Protein AF-0000000087755550 (afdb_homodimer)

Structure (mmCIF, N/CA/C/O backbone):
data_AF-0000000087755550-model_v1
#
loop_
_entity.id
_entity.type
_entity.pdbx_description
1 polymer 'Zinc-binding dehydrogenase family protein'
#
loop_
_atom_site.group_PDB
_atom_site.id
_atom_site.type_symbol
_atom_site.label_atom_id
_atom_site.label_alt_id
_atom_site.label_comp_id
_atom_site.label_asym_id
_atom_site.label_entity_id
_atom_site.label_seq_id
_atom_site.pdbx_PDB_ins_code
_atom_site.Cartn_x
_atom_site.Cartn_y
_atom_site.Cartn_z
_atom_site.occupancy
_atom_site.B_iso_or_equiv
_atom_site.auth_seq_id
_atom_site.auth_comp_id
_atom_site.auth_asym_id
_atom_site.auth_atom_id
_atom_site.pdbx_PDB_model_num
ATOM 1 N N . MET A 1 1 ? -8.992 -45.438 -36.219 1 40.03 1 MET A N 1
ATOM 2 C CA . MET A 1 1 ? -9.523 -44.156 -35.781 1 40.03 1 MET A CA 1
ATOM 3 C C . MET A 1 1 ? -9.703 -44.094 -34.281 1 40.03 1 MET A C 1
ATOM 5 O O . MET A 1 1 ? -10.508 -44.844 -33.719 1 40.03 1 MET A O 1
ATOM 9 N N . THR A 1 2 ? -8.656 -43.781 -33.562 1 52.16 2 THR A N 1
ATOM 10 C CA . THR A 1 2 ? -8.766 -43.875 -32.125 1 52.16 2 THR A CA 1
ATOM 11 C C . THR A 1 2 ? -10.016 -43.156 -31.625 1 52.16 2 THR A C 1
ATOM 13 O O . THR A 1 2 ? -10.25 -42 -31.984 1 52.16 2 THR A O 1
ATOM 16 N N . THR A 1 3 ? -11.055 -43.844 -31.141 1 71.19 3 THR A N 1
ATOM 17 C CA . THR A 1 3 ? -12.359 -43.344 -30.703 1 71.19 3 THR A CA 1
ATOM 18 C C . THR A 1 3 ? -12.219 -42.25 -29.656 1 71.19 3 THR A C 1
ATOM 20 O O . THR A 1 3 ? -11.492 -42.438 -28.672 1 71.19 3 THR A O 1
ATOM 23 N N . ILE A 1 4 ? -12.523 -41.031 -30 1 83.81 4 ILE A N 1
ATOM 24 C CA . ILE A 1 4 ? -12.562 -39.906 -29.078 1 83.81 4 ILE A CA 1
ATOM 25 C C . ILE A 1 4 ? -13.523 -40.188 -27.938 1 83.81 4 ILE A C 1
ATOM 27 O O . ILE A 1 4 ? -14.695 -40.5 -28.156 1 83.81 4 ILE A O 1
ATOM 31 N N . PRO A 1 5 ? -12.953 -40.25 -26.766 1 91.12 5 PRO A N 1
ATOM 32 C CA . PRO A 1 5 ? -13.836 -40.5 -25.625 1 91.12 5 PRO A CA 1
ATOM 33 C C . PRO A 1 5 ? -14.945 -39.469 -25.484 1 91.12 5 PRO A C 1
ATOM 35 O O . PRO A 1 5 ? -14.758 -38.281 -25.844 1 91.12 5 PRO A O 1
ATOM 38 N N . THR A 1 6 ? -16.125 -39.906 -24.922 1 93.19 6 THR A N 1
ATOM 39 C CA . THR A 1 6 ? -17.25 -39 -24.703 1 93.19 6 THR A CA 1
ATOM 40 C C . THR A 1 6 ? -17.359 -38.625 -23.234 1 93.19 6 THR A C 1
ATOM 42 O O . THR A 1 6 ? -18.078 -37.688 -22.891 1 93.19 6 THR A O 1
ATOM 45 N N . THR A 1 7 ? -16.719 -39.438 -22.438 1 95.69 7 THR A N 1
ATOM 46 C CA . THR A 1 7 ? -16.656 -39.125 -21 1 95.69 7 THR A CA 1
ATOM 47 C C . THR A 1 7 ? -15.242 -39.344 -20.469 1 95.69 7 THR A C 1
ATOM 49 O O . THR A 1 7 ? -14.383 -39.906 -21.156 1 95.69 7 THR A O 1
ATOM 52 N N . GLY A 1 8 ? -14.914 -38.844 -19.297 1 96.56 8 GLY A N 1
ATOM 53 C CA . GLY A 1 8 ? -13.672 -39.062 -18.578 1 96.56 8 GLY A CA 1
ATOM 54 C C . GLY A 1 8 ? -13.758 -38.719 -17.094 1 96.56 8 GLY A C 1
ATOM 55 O O . GLY A 1 8 ? -14.602 -37.906 -16.688 1 96.56 8 GLY A O 1
ATOM 56 N N . ARG A 1 9 ? -12.914 -39.25 -16.297 1 97.81 9 ARG A N 1
ATOM 57 C CA . ARG A 1 9 ? -12.883 -38.969 -14.867 1 97.81 9 ARG A CA 1
ATOM 58 C C . ARG A 1 9 ? -12.258 -37.625 -14.586 1 97.81 9 ARG A C 1
ATOM 60 O O . ARG A 1 9 ? -11.289 -37.219 -15.234 1 97.81 9 ARG A O 1
ATOM 67 N N . ALA A 1 10 ? -12.82 -36.969 -13.742 1 98.25 10 ALA A N 1
ATOM 68 C CA . ALA A 1 10 ? -12.305 -35.656 -13.312 1 98.25 10 ALA A CA 1
ATOM 69 C C . ALA A 1 10 ? -12.422 -35.5 -11.797 1 98.25 10 ALA A C 1
ATOM 71 O O . ALA A 1 10 ? -13.352 -36.031 -11.18 1 98.25 10 ALA A O 1
ATOM 72 N N . LEU A 1 11 ? -11.414 -34.875 -11.211 1 98.5 11 LEU A N 1
ATOM 73 C CA . LEU A 1 11 ? -11.484 -34.531 -9.797 1 98.5 11 LEU A CA 1
ATOM 74 C C . LEU A 1 11 ? -12.367 -33.312 -9.586 1 98.5 11 LEU A C 1
ATOM 76 O O . LEU A 1 11 ? -12.008 -32.188 -10.008 1 98.5 11 LEU A O 1
ATOM 80 N N . MET A 1 12 ? -13.477 -33.469 -8.914 1 98.31 12 MET A N 1
ATOM 81 C CA . MET A 1 12 ? -14.438 -32.375 -8.68 1 98.31 12 MET A CA 1
ATOM 82 C C . MET A 1 12 ? -14.391 -31.922 -7.227 1 98.31 12 MET A C 1
ATOM 84 O O . MET A 1 12 ? -14.289 -32.75 -6.312 1 98.31 12 MET A O 1
ATOM 88 N N . LEU A 1 13 ? -14.336 -30.641 -7.039 1 98.06 13 LEU A N 1
ATOM 89 C CA . LEU A 1 13 ? -14.57 -30.078 -5.715 1 98.06 13 LEU A CA 1
ATOM 90 C C . LEU A 1 13 ? -16.047 -30.094 -5.371 1 98.06 13 LEU A C 1
ATOM 92 O O . LEU A 1 13 ? -16.859 -29.5 -6.094 1 98.06 13 LEU A O 1
ATOM 96 N N . VAL A 1 14 ? -16.453 -30.703 -4.301 1 98.06 14 VAL A N 1
ATOM 97 C CA . VAL A 1 14 ? -17.875 -30.828 -4.004 1 98.06 14 VAL A CA 1
ATOM 98 C C . VAL A 1 14 ? -18.203 -30.078 -2.713 1 98.06 14 VAL A C 1
ATOM 100 O O . VAL A 1 14 ? -19.375 -29.828 -2.414 1 98.06 14 VAL A O 1
ATOM 103 N N . GLU A 1 15 ? -17.219 -29.797 -1.979 1 97.31 15 GLU A N 1
ATOM 104 C CA . GLU A 1 15 ? -17.312 -28.953 -0.793 1 97.31 15 GLU A CA 1
ATOM 105 C C . GLU A 1 15 ? -16.078 -28.078 -0.64 1 97.31 15 GLU A C 1
ATOM 107 O O . GLU A 1 15 ? -14.953 -28.531 -0.89 1 97.31 15 GLU A O 1
ATOM 112 N N . ARG A 1 16 ? -16.281 -26.891 -0.231 1 96.62 16 ARG A N 1
ATOM 113 C CA . ARG A 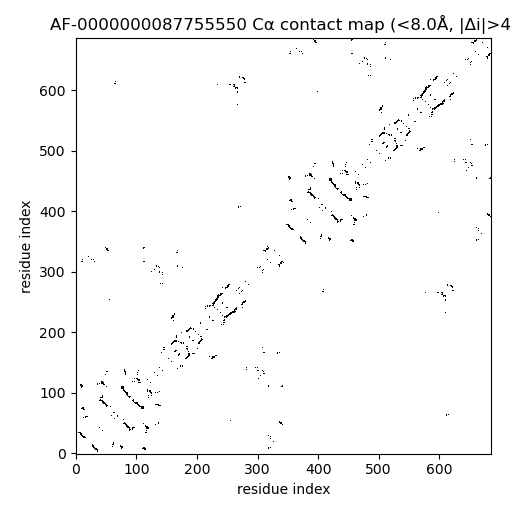1 16 ? -15.156 -25.969 -0.05 1 96.62 16 ARG A CA 1
ATOM 114 C C . ARG A 1 16 ? -14.211 -26.469 1.037 1 96.62 16 ARG A C 1
ATOM 116 O O . ARG A 1 16 ? -14.656 -26.938 2.088 1 96.62 16 ARG A O 1
ATOM 123 N N . VAL A 1 17 ? -12.977 -26.344 0.73 1 96.81 17 VAL A N 1
ATOM 124 C CA . VAL A 1 17 ? -11.977 -26.75 1.715 1 96.81 17 VAL A CA 1
ATOM 125 C C . VAL A 1 17 ? -11.844 -25.656 2.783 1 96.81 17 VAL A C 1
ATOM 127 O O . VAL A 1 17 ? -11.602 -24.5 2.465 1 96.81 17 VAL A O 1
ATOM 130 N N . LYS A 1 18 ? -11.984 -25.984 3.986 1 93.69 18 LYS A N 1
ATOM 131 C CA . LYS A 1 18 ? -11.836 -25.047 5.09 1 93.69 18 LYS A CA 1
ATOM 132 C C . LYS A 1 18 ? -10.383 -24.984 5.562 1 93.69 18 LYS A C 1
ATOM 134 O O . LYS A 1 18 ? -9.898 -23.906 5.934 1 93.69 18 LYS A O 1
ATOM 139 N N . SER A 1 19 ? -9.789 -26.172 5.516 1 93.94 19 SER A N 1
ATOM 140 C CA . SER A 1 19 ? -8.391 -26.344 5.879 1 93.94 19 SER A CA 1
ATOM 141 C C . SER A 1 19 ? -7.805 -27.594 5.219 1 93.94 19 SER A C 1
ATOM 143 O O . SER A 1 19 ? -8.508 -28.578 5 1 93.94 19 SER A O 1
ATOM 145 N N . PHE A 1 20 ? -6.566 -27.547 5.008 1 95.12 20 PHE A N 1
ATOM 146 C CA . PHE A 1 20 ? -5.953 -28.688 4.328 1 95.12 20 PHE A CA 1
ATOM 147 C C . PHE A 1 20 ? -5.484 -29.734 5.332 1 95.12 20 PHE A C 1
ATOM 149 O O . PHE A 1 20 ? -5.023 -30.812 4.949 1 95.12 20 PHE A O 1
ATOM 156 N N . ASP A 1 21 ? -5.668 -29.391 6.641 1 92.62 21 ASP A N 1
ATOM 157 C CA . ASP A 1 21 ? -5.375 -30.344 7.703 1 92.62 21 ASP A CA 1
ATOM 158 C C . ASP A 1 21 ? -6.66 -30.875 8.328 1 92.62 21 ASP A C 1
ATOM 160 O O . ASP A 1 21 ? -6.617 -31.594 9.336 1 92.62 21 ASP A O 1
ATOM 164 N N . GLN A 1 22 ? -7.727 -30.484 7.703 1 94.5 22 GLN A N 1
ATOM 165 C CA . GLN A 1 22 ? -8.992 -30.938 8.266 1 94.5 22 GLN A CA 1
ATOM 166 C C . GLN A 1 22 ? -9.156 -32.438 8.102 1 94.5 22 GLN A C 1
ATOM 168 O O . GLN A 1 22 ? -8.758 -33 7.086 1 94.5 22 GLN A O 1
ATOM 173 N N . PRO A 1 23 ? -9.75 -33.125 9.117 1 93.19 23 PRO A N 1
ATOM 174 C CA . PRO A 1 23 ? -9.867 -34.594 9.086 1 93.19 23 PRO A CA 1
ATOM 175 C C . PRO A 1 23 ? -10.75 -35.094 7.949 1 93.19 23 PRO A C 1
ATOM 177 O O . PRO A 1 23 ? -10.562 -36.188 7.461 1 93.19 23 PRO A O 1
ATOM 180 N N . ASP A 1 24 ? -11.656 -34.281 7.492 1 95.81 24 ASP A N 1
ATOM 181 C CA . ASP A 1 24 ? -12.594 -34.688 6.457 1 95.81 24 ASP A CA 1
ATOM 182 C C . ASP A 1 24 ? -12.219 -34.125 5.098 1 95.81 24 ASP A C 1
ATOM 184 O O . ASP A 1 24 ? -13.078 -33.938 4.238 1 95.81 24 ASP A O 1
ATOM 188 N N . LEU A 1 25 ? -10.922 -33.875 4.93 1 97.25 25 LEU A N 1
ATOM 189 C CA . LEU A 1 25 ? -10.461 -33.25 3.691 1 97.25 25 LEU A CA 1
ATOM 190 C C . LEU A 1 25 ? -10.891 -34.062 2.48 1 97.25 25 LEU A C 1
ATOM 192 O O . LEU A 1 25 ? -11.273 -33.5 1.451 1 97.25 25 LEU A O 1
ATOM 196 N N . ALA A 1 26 ? -10.867 -35.312 2.57 1 96.81 26 ALA A N 1
ATOM 197 C CA . ALA A 1 26 ? -11.203 -36.188 1.463 1 96.81 26 ALA A CA 1
ATOM 198 C C . ALA A 1 26 ? -12.641 -35.969 0.999 1 96.81 26 ALA A C 1
ATOM 200 O O . ALA A 1 26 ? -12.945 -36.125 -0.188 1 96.81 26 ALA A O 1
ATOM 201 N N . SER A 1 27 ? -13.477 -35.625 1.916 1 97.5 27 SER A N 1
ATOM 202 C CA . SER A 1 27 ? -14.891 -35.469 1.61 1 97.5 27 SER A CA 1
ATOM 203 C C . SER A 1 27 ? -15.125 -34.25 0.729 1 97.5 27 SER A C 1
ATOM 205 O O . SER A 1 27 ? -16.203 -34.094 0.148 1 97.5 27 SER A O 1
ATOM 207 N N . CYS A 1 28 ? -14.156 -33.375 0.613 1 98.31 28 CYS A N 1
ATOM 208 C CA . CYS A 1 28 ? -14.289 -32.188 -0.194 1 98.31 28 CYS A CA 1
ATOM 209 C C . CYS A 1 28 ? -14.195 -32.5 -1.68 1 98.31 28 CYS A C 1
ATOM 211 O O . CYS A 1 28 ? -14.523 -31.672 -2.523 1 98.31 28 CYS A O 1
ATOM 213 N N . PHE A 1 29 ? -13.797 -33.719 -2.035 1 98.25 29 PHE A N 1
ATOM 214 C CA . PHE A 1 29 ? -13.516 -34.062 -3.424 1 98.25 29 PHE A CA 1
ATOM 215 C C . PHE A 1 29 ? -14.242 -35.344 -3.83 1 98.25 29 PHE A C 1
ATOM 217 O O . PHE A 1 29 ? -14.477 -36.219 -3 1 98.25 29 PHE A O 1
ATOM 224 N N . GLU A 1 30 ? -14.562 -35.406 -5.078 1 98.31 30 GLU A N 1
ATOM 225 C CA . GLU A 1 30 ? -15.094 -36.625 -5.707 1 98.31 30 GLU A CA 1
ATOM 226 C C . GLU A 1 30 ? -14.516 -36.812 -7.105 1 98.31 30 GLU A C 1
ATOM 228 O O . GLU A 1 30 ? -14.422 -35.844 -7.883 1 98.31 30 GLU A O 1
ATOM 233 N N . VAL A 1 31 ? -14.047 -38 -7.352 1 98.38 31 VAL A N 1
ATOM 234 C CA . VAL A 1 31 ? -13.758 -38.344 -8.742 1 98.38 31 VAL A CA 1
ATOM 235 C C . VAL A 1 31 ? -15.055 -38.719 -9.453 1 98.38 31 VAL A C 1
ATOM 237 O O . VAL A 1 31 ? -15.711 -39.688 -9.078 1 98.38 31 VAL A O 1
ATOM 240 N N . GLN A 1 32 ? -15.383 -37.938 -10.477 1 98.12 32 GLN A N 1
ATOM 241 C CA . GLN A 1 32 ? -16.641 -38.156 -11.18 1 98.12 32 GLN A CA 1
ATOM 242 C C . GLN A 1 32 ? -16.406 -38.438 -12.664 1 98.12 32 GLN A C 1
ATOM 244 O O . GLN A 1 32 ? -15.438 -37.938 -13.242 1 98.12 32 GLN A O 1
ATOM 249 N N . GLN A 1 33 ? -17.297 -39.312 -13.188 1 97.56 33 GLN A N 1
ATOM 250 C CA . GLN A 1 33 ? -17.375 -39.406 -14.641 1 97.56 33 GLN A CA 1
ATOM 251 C C . GLN A 1 33 ? -18.094 -38.188 -15.219 1 97.56 33 GLN A C 1
ATOM 253 O O . GLN A 1 33 ? -19.25 -37.906 -14.859 1 97.56 33 GLN A O 1
ATOM 258 N N . VAL A 1 34 ? -17.391 -37.469 -16.094 1 96.19 34 VAL A N 1
ATOM 259 C CA . VAL A 1 34 ? -17.984 -36.281 -16.672 1 96.19 34 VAL A CA 1
ATOM 260 C C . VAL A 1 34 ? -18.062 -36.406 -18.188 1 96.19 34 VAL A C 1
ATOM 262 O O . VAL A 1 34 ? -17.219 -37.062 -18.797 1 96.19 34 VAL A O 1
ATOM 265 N N . GLU A 1 35 ? -19.094 -35.781 -18.766 1 95.44 35 GLU A N 1
ATOM 266 C CA . GLU A 1 35 ? -19.203 -35.688 -20.219 1 95.44 35 GLU A CA 1
ATOM 267 C C . GLU A 1 35 ? -18.188 -34.719 -20.812 1 95.44 35 GLU A C 1
ATOM 269 O O . GLU A 1 35 ? -17.953 -33.656 -20.234 1 95.44 35 GLU A O 1
ATOM 274 N N . LEU A 1 36 ? -17.594 -35.125 -21.828 1 94.75 36 LEU A N 1
ATOM 275 C CA . LEU A 1 36 ? -16.672 -34.219 -22.531 1 94.75 36 LEU A CA 1
ATOM 276 C C . LEU A 1 36 ? -17.422 -33.344 -23.516 1 94.75 36 LEU A C 1
ATOM 278 O O . LEU A 1 36 ? -18.328 -33.781 -24.203 1 94.75 36 LEU A O 1
ATOM 282 N N . PRO A 1 37 ? -17.078 -32.094 -23.547 1 90.62 37 PRO A N 1
ATOM 283 C CA . PRO A 1 37 ? -17.781 -31.172 -24.438 1 90.62 37 PRO A CA 1
ATOM 284 C C . PRO A 1 37 ? -17.422 -31.391 -25.906 1 90.62 37 PRO A C 1
ATOM 286 O O . PRO A 1 37 ? -16.344 -31.906 -26.219 1 90.62 37 PRO A O 1
ATOM 289 N N . ALA A 1 38 ? -18.406 -30.969 -26.75 1 93.62 38 ALA A N 1
ATOM 290 C CA . ALA A 1 38 ? -18.047 -30.844 -28.156 1 93.62 38 ALA A CA 1
ATOM 291 C C . ALA A 1 38 ? -17.016 -29.75 -28.375 1 93.62 38 ALA A C 1
ATOM 293 O O . ALA A 1 38 ? -17.078 -28.688 -27.75 1 93.62 38 ALA A O 1
ATOM 294 N N . LEU A 1 39 ? -16.141 -30.047 -29.234 1 96.06 39 LEU A N 1
ATOM 295 C CA . LEU A 1 39 ? -15.055 -29.109 -29.453 1 96.06 39 LEU A CA 1
ATOM 296 C C . LEU A 1 39 ? -15.477 -28.016 -30.438 1 96.06 39 LEU A C 1
ATOM 298 O O . LEU A 1 39 ? -16.062 -28.312 -31.484 1 96.06 39 LEU A O 1
ATOM 302 N N . THR A 1 40 ? -15.234 -26.828 -30.047 1 96.94 40 THR A N 1
ATOM 303 C CA . THR A 1 40 ? -15.336 -25.766 -31.031 1 96.94 40 THR A CA 1
ATOM 304 C C . THR A 1 40 ? -14.18 -25.828 -32.031 1 96.94 40 THR A C 1
ATOM 306 O O . THR A 1 40 ? -13.234 -26.594 -31.828 1 96.94 40 THR A O 1
ATOM 309 N N . ALA A 1 41 ? -14.242 -25.016 -33.062 1 97.12 41 ALA A N 1
ATOM 310 C CA . ALA A 1 41 ? -13.266 -25.047 -34.125 1 97.12 41 ALA A CA 1
ATOM 311 C C . ALA A 1 41 ? -11.852 -24.812 -33.625 1 97.12 41 ALA A C 1
ATOM 313 O O . ALA A 1 41 ? -10.891 -25.391 -34.125 1 97.12 41 ALA A O 1
ATOM 314 N N . ASP A 1 42 ? -11.695 -24.031 -32.562 1 97.25 42 ASP A N 1
ATOM 315 C CA . ASP A 1 42 ? -10.375 -23.594 -32.125 1 97.25 42 ASP A CA 1
ATOM 316 C C . ASP A 1 42 ? -9.961 -24.328 -30.844 1 97.25 42 ASP A C 1
ATOM 318 O O . ASP A 1 42 ? -9.016 -23.922 -30.172 1 97.25 42 ASP A O 1
ATOM 322 N N . GLN A 1 43 ? -10.594 -25.391 -30.562 1 97.81 43 GLN A N 1
ATOM 323 C CA . GLN A 1 43 ? -10.297 -26.141 -29.344 1 97.81 43 GLN A CA 1
ATOM 324 C C . GLN A 1 43 ? -9.664 -27.484 -29.656 1 97.81 43 GLN A C 1
ATOM 326 O O . GLN A 1 43 ? -9.828 -28.016 -30.75 1 97.81 43 GLN A O 1
ATOM 331 N N . VAL A 1 44 ? -8.938 -28 -28.719 1 97.81 44 VAL A N 1
ATOM 332 C CA . VAL A 1 44 ? -8.367 -29.344 -28.781 1 97.81 44 VAL A CA 1
ATOM 333 C C . VAL A 1 44 ? -8.734 -30.125 -27.516 1 97.81 44 VAL A C 1
ATOM 335 O O . VAL A 1 44 ? -9.039 -29.531 -26.484 1 97.81 44 VAL A O 1
ATOM 338 N N . LEU A 1 45 ? -8.742 -31.391 -27.656 1 97.88 45 LEU A N 1
ATOM 339 C CA . LEU A 1 45 ? -8.914 -32.281 -26.516 1 97.88 45 LEU A CA 1
ATOM 340 C C . LEU A 1 45 ? -7.574 -32.875 -26.094 1 97.88 45 LEU A C 1
ATOM 342 O O . LEU A 1 45 ? -6.906 -33.531 -26.875 1 97.88 45 LEU A O 1
ATOM 346 N N . VAL A 1 46 ? -7.215 -32.625 -24.875 1 98.31 46 VAL A N 1
ATOM 347 C CA . VAL A 1 46 ? -5.934 -33.094 -24.359 1 98.31 46 VAL A CA 1
ATOM 348 C C . VAL A 1 46 ? -6.152 -34.281 -23.438 1 98.31 46 VAL A C 1
ATOM 350 O O . VAL A 1 46 ? -6.98 -34.219 -22.531 1 98.31 46 VAL A O 1
ATOM 353 N N . LYS A 1 47 ? -5.508 -35.375 -23.719 1 98.44 47 LYS A N 1
ATOM 354 C CA . LYS A 1 47 ? -5.344 -36.469 -22.766 1 98.44 47 LYS A CA 1
ATOM 355 C C . LYS A 1 47 ? -4.27 -36.125 -21.734 1 98.44 47 LYS A C 1
ATOM 357 O O . LYS A 1 47 ? -3.074 -36.156 -22.031 1 98.44 47 LYS A O 1
ATOM 362 N N . VAL A 1 48 ? -4.668 -35.875 -20.5 1 98.62 48 VAL A N 1
ATOM 363 C CA . VAL A 1 48 ? -3.789 -35.25 -19.516 1 98.62 48 VAL A CA 1
ATOM 364 C C . VAL A 1 48 ? -2.855 -36.312 -18.922 1 98.62 48 VAL A C 1
ATOM 366 O O . VAL A 1 48 ? -3.303 -37.375 -18.516 1 98.62 48 VAL A O 1
ATOM 369 N N . GLU A 1 49 ? -1.598 -35.969 -18.875 1 98.62 49 GLU A N 1
ATOM 370 C CA . GLU A 1 49 ? -0.596 -36.906 -18.344 1 98.62 49 GLU A CA 1
ATOM 371 C C . GLU A 1 49 ? -0.074 -36.406 -16.984 1 98.62 49 GLU A C 1
ATOM 373 O O . GLU A 1 49 ? 0.283 -37.219 -16.141 1 98.62 49 GLU A O 1
ATOM 378 N N . CYS A 1 50 ? 0.073 -35.125 -16.812 1 98.56 50 CYS A N 1
ATOM 379 C CA . CYS A 1 50 ? 0.634 -34.562 -15.594 1 98.56 50 CYS A CA 1
ATOM 380 C C . CYS A 1 50 ? 0.083 -33.156 -15.336 1 98.56 50 CYS A C 1
ATOM 382 O O . CYS A 1 50 ? 0.034 -32.344 -16.25 1 98.56 50 CYS A O 1
ATOM 384 N N . SER A 1 51 ? -0.395 -32.875 -14.148 1 98.62 51 SER A N 1
ATOM 385 C CA . SER A 1 51 ? -0.919 -31.562 -13.766 1 98.62 51 SER A CA 1
ATOM 386 C C . SER A 1 51 ? -0.515 -31.203 -12.344 1 98.62 51 SER A C 1
ATOM 388 O O . SER A 1 51 ? -0.88 -31.891 -11.391 1 98.62 51 SER A O 1
ATOM 390 N N . PRO A 1 52 ? 0.192 -30.094 -12.156 1 98.12 52 PRO A N 1
ATOM 391 C CA . PRO A 1 52 ? 0.746 -29.75 -10.844 1 98.12 52 PRO A CA 1
ATOM 392 C C . PRO A 1 52 ? -0.262 -29.031 -9.953 1 98.12 52 PRO A C 1
ATOM 394 O O . PRO A 1 52 ? -1.294 -28.562 -10.43 1 98.12 52 PRO A O 1
ATOM 397 N N . ILE A 1 53 ? 0.034 -29.047 -8.633 1 97.5 53 ILE A N 1
ATOM 398 C CA . ILE A 1 53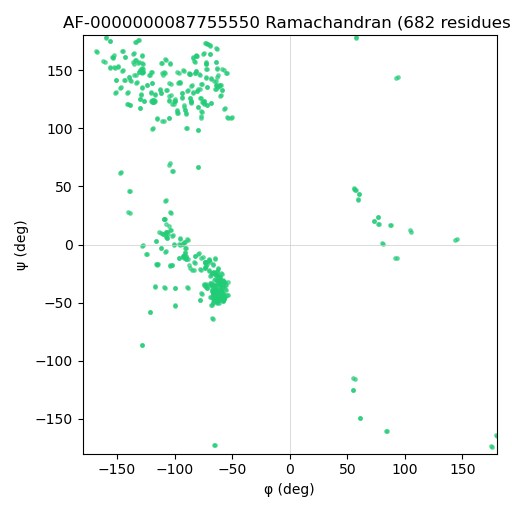 ? -0.643 -28.203 -7.652 1 97.5 53 ILE A CA 1
ATOM 399 C C . ILE A 1 53 ? 0.148 -26.922 -7.449 1 97.5 53 ILE A C 1
ATOM 401 O O . ILE A 1 53 ? 1.366 -26.953 -7.258 1 97.5 53 ILE A O 1
ATOM 405 N N . ASN A 1 54 ? -0.476 -25.781 -7.598 1 95.88 54 ASN A N 1
ATOM 406 C CA . ASN A 1 54 ? 0.104 -24.469 -7.309 1 95.88 54 ASN A CA 1
ATOM 407 C C . ASN A 1 54 ? -0.49 -23.859 -6.043 1 95.88 54 ASN A C 1
ATOM 409 O O . ASN A 1 54 ? -1.595 -24.219 -5.633 1 95.88 54 ASN A O 1
ATOM 413 N N . PRO A 1 55 ? 0.26 -22.891 -5.453 1 94.44 55 PRO A N 1
ATOM 414 C CA . PRO A 1 55 ? -0.326 -22.203 -4.305 1 94.44 55 PRO A CA 1
ATOM 415 C C . PRO A 1 55 ? -1.684 -21.578 -4.621 1 94.44 55 PRO A C 1
ATOM 417 O O . PRO A 1 55 ? -2.582 -21.578 -3.775 1 94.44 55 PRO A O 1
ATOM 420 N N . SER A 1 56 ? -1.866 -21.094 -5.793 1 93.25 56 SER A N 1
ATOM 421 C CA . SER A 1 56 ? -3.133 -20.5 -6.203 1 93.25 56 SER A CA 1
ATOM 422 C C . SER A 1 56 ? -4.273 -21.516 -6.125 1 93.25 56 SER A C 1
ATOM 424 O O . SER A 1 56 ? -5.422 -21.141 -5.867 1 93.25 56 SER A O 1
ATOM 426 N N . ASN A 1 57 ? -3.992 -22.797 -6.336 1 95.19 57 ASN A N 1
ATOM 427 C CA . ASN A 1 57 ? -5.02 -23.812 -6.246 1 95.19 57 ASN A CA 1
ATOM 428 C C . ASN A 1 57 ? -5.559 -23.953 -4.82 1 95.19 57 ASN A C 1
ATOM 430 O O . ASN A 1 57 ? -6.75 -24.188 -4.625 1 95.19 57 ASN A O 1
ATOM 434 N N . LEU A 1 58 ? -4.672 -23.844 -3.883 1 94.44 58 LEU A N 1
ATOM 435 C CA . LEU A 1 58 ? -5.113 -23.938 -2.496 1 94.44 58 LEU A CA 1
ATOM 436 C C . LEU A 1 58 ? -6.141 -22.859 -2.182 1 94.44 58 LEU A C 1
ATOM 438 O O . LEU A 1 58 ? -7.188 -23.141 -1.599 1 94.44 58 LEU A O 1
ATOM 442 N N . SER A 1 59 ? -5.801 -21.672 -2.67 1 92.19 59 SER A N 1
ATOM 443 C CA . SER A 1 59 ? -6.715 -20.547 -2.463 1 92.19 59 SER A CA 1
ATOM 444 C C . SER A 1 59 ? -8.016 -20.75 -3.23 1 92.19 59 SER A C 1
ATOM 446 O O . SER A 1 59 ? -9.094 -20.391 -2.744 1 92.19 59 SER A O 1
ATOM 448 N N . GLN A 1 60 ? -7.945 -21.266 -4.367 1 93.31 60 GLN A N 1
ATOM 449 C CA . GLN A 1 60 ? -9.133 -21.562 -5.172 1 93.31 60 GLN A CA 1
ATOM 450 C C . GLN A 1 60 ? -10.047 -22.547 -4.461 1 93.31 60 GLN A C 1
ATOM 452 O O . GLN A 1 60 ? -11.258 -22.328 -4.359 1 93.31 60 GLN A O 1
ATOM 457 N N . LEU A 1 61 ? -9.508 -23.562 -3.941 1 95.62 61 LEU A N 1
ATOM 458 C CA . LEU A 1 61 ? -10.273 -24.609 -3.297 1 95.62 61 LEU A CA 1
ATOM 459 C C . LEU A 1 61 ? -10.969 -24.094 -2.043 1 95.62 61 LEU A C 1
ATOM 461 O O . LEU A 1 61 ? -12.023 -24.609 -1.655 1 95.62 61 LEU A O 1
ATOM 465 N N . GLN A 1 62 ? -10.383 -23.062 -1.524 1 93.94 62 GLN A N 1
ATOM 466 C CA . GLN A 1 62 ? -10.969 -22.453 -0.343 1 93.94 62 GLN A CA 1
ATOM 467 C C . GLN A 1 62 ? -11.977 -21.359 -0.73 1 93.94 62 GLN A C 1
ATOM 469 O O . GLN A 1 62 ? -12.688 -20.828 0.125 1 93.94 62 GLN A O 1
ATOM 474 N N . GLY A 1 63 ? -12.031 -21 -1.956 1 91.25 63 GLY A N 1
ATOM 475 C CA . GLY A 1 63 ? -12.984 -20.016 -2.451 1 91.25 63 GLY A CA 1
ATOM 476 C C . GLY A 1 63 ? -12.492 -18.594 -2.338 1 91.25 63 GLY A C 1
ATOM 477 O O . GLY A 1 63 ? -13.273 -17.641 -2.404 1 91.25 63 GLY A O 1
ATOM 478 N N . HIS A 1 64 ? -11.211 -18.453 -2.148 1 85.12 64 HIS A N 1
ATOM 479 C CA . HIS A 1 64 ? -10.672 -17.125 -1.873 1 85.12 64 HIS A CA 1
ATOM 480 C C . HIS A 1 64 ? -9.938 -16.562 -3.086 1 85.12 64 HIS A C 1
ATOM 482 O O . HIS A 1 64 ? -9.273 -15.523 -2.994 1 85.12 64 HIS A O 1
ATOM 488 N N . TYR A 1 65 ? -10.047 -17.203 -4.172 1 88.19 65 TYR A N 1
ATOM 489 C CA . TYR A 1 65 ? -9.312 -16.797 -5.367 1 88.19 65 TYR A CA 1
ATOM 490 C C . TYR A 1 65 ? -10.242 -16.219 -6.418 1 88.19 65 TYR A C 1
ATOM 492 O O . TYR A 1 65 ? -10.992 -16.953 -7.07 1 88.19 65 TYR A O 1
ATOM 500 N N . GLY A 1 66 ? -10.109 -14.914 -6.496 1 82.12 66 GLY A N 1
ATOM 501 C CA . GLY A 1 66 ? -10.953 -14.266 -7.488 1 82.12 66 GLY A CA 1
ATOM 502 C C . GLY A 1 66 ? -12.43 -14.578 -7.316 1 82.12 66 GLY A C 1
ATOM 503 O O . GLY A 1 66 ? -12.977 -14.43 -6.219 1 82.12 66 GLY A O 1
ATOM 504 N N . ASP A 1 67 ? -13.023 -15.086 -8.43 1 82.81 67 ASP A N 1
ATOM 505 C CA . ASP A 1 67 ? -14.453 -15.367 -8.406 1 82.81 67 ASP A CA 1
ATOM 506 C C . ASP A 1 67 ? -14.719 -16.859 -8.258 1 82.81 67 ASP A C 1
ATOM 508 O O . ASP A 1 67 ? -15.844 -17.328 -8.469 1 82.81 67 ASP A O 1
ATOM 512 N N . PHE A 1 68 ? -13.727 -17.609 -7.938 1 85.94 68 PHE A N 1
ATOM 513 C CA . PHE A 1 68 ? -13.859 -19.062 -7.852 1 85.94 68 PHE A CA 1
ATOM 514 C C . PHE A 1 68 ? -14.844 -19.453 -6.762 1 85.94 68 PHE A C 1
ATOM 516 O O . PHE A 1 68 ? -15.57 -20.438 -6.895 1 85.94 68 PHE A O 1
ATOM 523 N N . GLY A 1 69 ? -14.922 -18.672 -5.762 1 88.19 69 GLY A N 1
ATOM 524 C CA . GLY A 1 69 ? -15.812 -18.953 -4.648 1 88.19 69 GLY A CA 1
ATOM 525 C C . GLY A 1 69 ? -17.281 -18.719 -4.988 1 88.19 69 GLY A C 1
ATOM 526 O O . GLY A 1 69 ? -18.172 -19.219 -4.301 1 88.19 69 GLY A O 1
ATOM 527 N N . LYS A 1 70 ? -17.516 -17.984 -5.984 1 87.25 70 LYS A N 1
ATOM 528 C CA . LYS A 1 70 ? -18.891 -17.641 -6.355 1 87.25 70 LYS A CA 1
ATOM 529 C C . LYS A 1 70 ? -19.484 -18.688 -7.297 1 87.25 70 LYS A C 1
ATOM 531 O O . LYS A 1 70 ? -20.703 -18.719 -7.512 1 87.25 70 LYS A O 1
ATOM 536 N N . ARG A 1 71 ? -18.672 -19.531 -7.816 1 90.62 71 ARG A N 1
ATOM 537 C CA . ARG A 1 71 ? -19.125 -20.562 -8.742 1 90.62 71 ARG A CA 1
ATOM 538 C C . ARG A 1 71 ? -19.781 -21.719 -8 1 90.62 71 ARG A C 1
ATOM 540 O O . ARG A 1 71 ? -19.328 -22.109 -6.918 1 90.62 71 ARG A O 1
ATOM 547 N N . PRO A 1 72 ? -20.734 -22.25 -8.625 1 93.06 72 PRO A N 1
ATOM 548 C CA . PRO A 1 72 ? -21.438 -23.328 -7.941 1 93.06 72 PRO A CA 1
ATOM 549 C C . PRO A 1 72 ? -20.625 -24.625 -7.871 1 93.06 72 PRO A C 1
ATOM 551 O O . PRO A 1 72 ? -19.812 -24.891 -8.758 1 93.06 72 PRO A O 1
ATOM 554 N N . LEU A 1 73 ? -20.953 -25.453 -6.879 1 95.25 73 LEU A N 1
ATOM 555 C CA . LEU A 1 73 ? -20.406 -26.797 -6.715 1 95.25 73 LEU A CA 1
ATOM 556 C C . LEU A 1 73 ? -21.328 -27.844 -7.305 1 95.25 73 LEU A C 1
ATOM 558 O O . LEU A 1 73 ? -22.562 -27.672 -7.309 1 95.25 73 LEU A O 1
ATOM 562 N N . PRO A 1 74 ? -20.906 -28.891 -7.824 1 96.56 74 PRO A N 1
ATOM 563 C CA . PRO A 1 74 ? -19.484 -29.25 -7.934 1 96.56 74 PRO A CA 1
ATOM 564 C C . PRO A 1 74 ? -18.75 -28.422 -8.984 1 96.56 74 PRO A C 1
ATOM 566 O O . PRO A 1 74 ? -19.359 -27.984 -9.961 1 96.56 74 PRO A O 1
ATOM 569 N N . GLN A 1 75 ? -17.391 -28.219 -8.766 1 95.38 75 GLN A N 1
ATOM 570 C CA . GLN A 1 75 ? -16.531 -27.422 -9.648 1 95.38 75 GLN A CA 1
ATOM 571 C C . GLN A 1 75 ? -15.344 -28.25 -10.141 1 95.38 75 GLN A C 1
ATOM 573 O O . GLN A 1 75 ? -14.758 -29.016 -9.375 1 95.38 75 GLN A O 1
ATOM 578 N N . ALA A 1 76 ? -15.047 -28.094 -11.43 1 94.94 76 ALA A N 1
ATOM 579 C CA . ALA A 1 76 ? -13.805 -28.656 -11.953 1 94.94 76 ALA A CA 1
ATOM 580 C C . ALA A 1 76 ? -12.594 -28.016 -11.289 1 94.94 76 ALA A C 1
ATOM 582 O O . ALA A 1 76 ? -12.648 -26.859 -10.859 1 94.94 76 ALA A O 1
ATOM 583 N N . THR A 1 77 ? -11.5 -28.766 -11.188 1 95.19 77 THR A N 1
ATOM 584 C CA . THR A 1 77 ? -10.32 -28.312 -10.461 1 95.19 77 THR A CA 1
ATOM 585 C C . THR A 1 77 ? -9.07 -28.438 -11.328 1 95.19 77 THR A C 1
ATOM 587 O O . THR A 1 77 ? -9.07 -29.141 -12.344 1 95.19 77 THR A O 1
ATOM 590 N N . GLY A 1 78 ? -8 -27.688 -10.883 1 96.69 78 GLY A N 1
ATOM 591 C CA . GLY A 1 78 ? -6.734 -27.75 -11.594 1 96.69 78 GLY A CA 1
ATOM 592 C C . GLY A 1 78 ? -6.586 -26.656 -12.641 1 96.69 78 GLY A C 1
ATOM 593 O O . GLY A 1 78 ? -7.531 -26.375 -13.383 1 96.69 78 GLY A O 1
ATOM 594 N N . GLY A 1 79 ? -5.434 -26.141 -12.82 1 95.44 79 GLY A N 1
ATOM 595 C CA . GLY A 1 79 ? -5.289 -24.953 -13.648 1 95.44 79 GLY A CA 1
ATOM 596 C C . GLY A 1 79 ? -4.438 -25.172 -14.883 1 95.44 79 GLY A C 1
ATOM 597 O O . GLY A 1 79 ? -4.699 -24.594 -15.938 1 95.44 79 GLY A O 1
ATOM 598 N N . GLU A 1 80 ? -3.385 -26 -14.773 1 97.62 80 GLU A N 1
ATOM 599 C CA . GLU A 1 80 ? -2.467 -26.219 -15.883 1 97.62 80 GLU A CA 1
ATOM 600 C C . GLU A 1 80 ? -1.957 -27.656 -15.891 1 97.62 80 GLU A C 1
ATOM 602 O O . GLU A 1 80 ? -2.207 -28.422 -14.953 1 97.62 80 GLU A O 1
ATOM 607 N N . GLY A 1 81 ? -1.358 -28.016 -17 1 98.25 81 GLY A N 1
ATOM 608 C CA . GLY A 1 81 ? -0.822 -29.359 -17.125 1 98.25 81 GLY A CA 1
ATOM 609 C C . GLY A 1 81 ? -0.264 -29.656 -18.5 1 98.25 81 GLY A C 1
ATOM 610 O O . GLY A 1 81 ? -0.073 -28.75 -19.312 1 98.25 81 GLY A O 1
ATOM 611 N N . SER A 1 82 ? 0.123 -30.938 -18.656 1 98.5 82 SER A N 1
ATOM 612 C CA . SER A 1 82 ? 0.64 -31.422 -19.938 1 98.5 82 SER A CA 1
ATOM 613 C C . SER A 1 82 ? -0.048 -32.719 -20.344 1 98.5 82 SER A C 1
ATOM 615 O O . SER A 1 82 ? -0.659 -33.406 -19.516 1 98.5 82 SER A O 1
ATOM 617 N N . GLY A 1 83 ? -0.011 -32.969 -21.609 1 98.44 83 GLY A N 1
ATOM 618 C CA . GLY A 1 83 ? -0.615 -34.156 -22.172 1 98.44 83 GLY A CA 1
ATOM 619 C C . GLY A 1 83 ? -0.479 -34.25 -23.672 1 98.44 83 GLY A C 1
ATOM 620 O O . GLY A 1 83 ? 0.39 -33.594 -24.266 1 98.44 83 GLY A O 1
ATOM 621 N N . THR A 1 84 ? -1.29 -35.125 -24.203 1 98.31 84 THR A N 1
ATOM 622 C CA . THR A 1 84 ? -1.293 -35.344 -25.641 1 98.31 84 THR A CA 1
ATOM 623 C C . THR A 1 84 ? -2.615 -34.875 -26.25 1 98.31 84 THR A C 1
ATOM 625 O O . THR A 1 84 ? -3.688 -35.219 -25.734 1 98.31 84 THR A O 1
ATOM 628 N N . VAL A 1 85 ? -2.492 -34.125 -27.344 1 98.44 85 VAL A N 1
ATOM 629 C CA . VAL A 1 85 ? -3.705 -33.75 -28.062 1 98.44 85 VAL A CA 1
ATOM 630 C C . VAL A 1 85 ? -4.242 -34.969 -28.828 1 98.44 85 VAL A C 1
ATOM 632 O O . VAL A 1 85 ? -3.561 -35.5 -29.719 1 98.44 85 VAL A O 1
ATOM 635 N N . ILE A 1 86 ? -5.504 -35.344 -28.562 1 97.88 86 ILE A N 1
ATOM 636 C CA . ILE A 1 86 ? -6 -36.562 -29.172 1 97.88 86 ILE A CA 1
ATOM 637 C C . ILE A 1 86 ? -7.129 -36.25 -30.156 1 97.88 86 ILE A C 1
ATOM 639 O O . ILE A 1 86 ? -7.52 -37.094 -30.969 1 97.88 86 ILE A O 1
ATOM 643 N N . ALA A 1 87 ? -7.688 -35.062 -30.047 1 97.56 87 ALA A N 1
ATOM 644 C CA . ALA A 1 87 ? -8.734 -34.625 -30.953 1 97.56 87 ALA A CA 1
ATOM 645 C C . ALA A 1 87 ? -8.734 -33.094 -31.062 1 97.56 87 ALA A C 1
ATOM 647 O O . ALA A 1 87 ? -8.172 -32.406 -30.203 1 97.56 87 ALA A O 1
ATOM 648 N N . ALA A 1 88 ? -9.344 -32.562 -32.125 1 97.56 88 ALA A N 1
ATOM 649 C CA . ALA A 1 88 ? -9.406 -31.125 -32.344 1 97.56 88 ALA A CA 1
ATOM 650 C C . ALA A 1 88 ? -10.68 -30.734 -33.094 1 97.56 88 ALA A C 1
ATOM 652 O O . ALA A 1 88 ? -11.297 -31.578 -33.75 1 97.56 88 ALA A O 1
ATOM 653 N N . GLY A 1 89 ? -11.031 -29.5 -32.812 1 96.44 89 GLY A N 1
ATOM 654 C CA . GLY A 1 89 ? -12.039 -28.922 -33.688 1 96.44 89 GLY A CA 1
ATOM 655 C C . GLY A 1 89 ? -11.555 -28.75 -35.125 1 96.44 89 GLY A C 1
ATOM 656 O O . GLY A 1 89 ? -10.438 -29.141 -35.469 1 96.44 89 GLY A O 1
ATOM 657 N N . GLU A 1 90 ? -12.383 -28.062 -35.969 1 96.62 90 GLU A N 1
ATOM 658 C CA . GLU A 1 90 ? -12.141 -28.031 -37.406 1 96.62 90 GLU A CA 1
ATOM 659 C C . GLU A 1 90 ? -11.109 -26.969 -37.75 1 96.62 90 GLU A C 1
ATOM 661 O O . GLU A 1 90 ? -10.609 -26.938 -38.875 1 96.62 90 GLU A O 1
ATOM 666 N N . GLY A 1 91 ? -10.734 -26.141 -36.844 1 97.38 91 GLY A N 1
ATOM 667 C CA . GLY A 1 91 ? -9.773 -25.094 -37.125 1 97.38 91 GLY A CA 1
ATOM 668 C C . GLY A 1 91 ? -8.406 -25.625 -37.531 1 97.38 91 GLY A C 1
ATOM 669 O O . GLY A 1 91 ? -7.941 -26.609 -36.969 1 97.38 91 GLY A O 1
ATOM 670 N N . GLU A 1 92 ? -7.797 -24.938 -38.406 1 97.31 92 GLU A N 1
ATOM 671 C CA . GLU A 1 92 ? -6.539 -25.406 -38.969 1 97.31 92 GLU A CA 1
ATOM 672 C C . GLU A 1 92 ? -5.457 -25.547 -37.906 1 97.31 92 GLU A C 1
ATOM 674 O O . GLU A 1 92 ? -4.766 -26.562 -37.844 1 97.31 92 GLU A O 1
ATOM 679 N N . TYR A 1 93 ? -5.277 -24.562 -37.156 1 96.69 93 TYR A N 1
ATOM 680 C CA . TYR A 1 93 ? -4.246 -24.625 -36.125 1 96.69 93 TYR A CA 1
ATOM 681 C C . TYR A 1 93 ? -4.539 -25.734 -35.125 1 96.69 93 TYR A C 1
ATOM 683 O O . TYR A 1 93 ? -3.643 -26.5 -34.75 1 96.69 93 TYR A O 1
ATOM 691 N N . ALA A 1 94 ? -5.762 -25.828 -34.719 1 97.75 94 ALA A N 1
ATOM 692 C CA . ALA A 1 94 ? -6.148 -26.891 -33.781 1 97.75 94 ALA A CA 1
ATOM 693 C C . ALA A 1 94 ? -5.805 -28.266 -34.375 1 97.75 94 ALA A C 1
ATOM 695 O O . ALA A 1 94 ? -5.203 -29.109 -33.688 1 97.75 94 ALA A O 1
ATOM 696 N N . GLN A 1 95 ? -6.121 -28.453 -35.594 1 97.69 95 GLN A N 1
ATOM 697 C CA . GLN A 1 95 ? -5.863 -29.719 -36.25 1 97.69 95 GLN A CA 1
ATOM 698 C C . GLN A 1 95 ? -4.367 -30.016 -36.312 1 97.69 95 GLN A C 1
ATOM 700 O O . GLN A 1 95 ? -3.957 -31.172 -36.219 1 97.69 95 GLN A O 1
ATOM 705 N N . SER A 1 96 ? -3.66 -29.016 -36.438 1 97.94 96 SER A N 1
ATOM 706 C CA . SER A 1 96 ? -2.219 -29.188 -36.562 1 97.94 96 SER A CA 1
ATOM 707 C C . SER A 1 96 ? -1.613 -29.719 -35.281 1 97.94 96 SER A C 1
ATOM 709 O O . SER A 1 96 ? -0.479 -30.203 -35.25 1 97.94 96 SER A O 1
ATOM 711 N N . LEU A 1 97 ? -2.289 -29.656 -34.125 1 97.94 97 LEU A N 1
ATOM 712 C CA . LEU A 1 97 ? -1.759 -30.047 -32.844 1 97.94 97 LEU A CA 1
ATOM 713 C C . LEU A 1 97 ? -2.082 -31.5 -32.531 1 97.94 97 LEU A C 1
ATOM 715 O O . LEU A 1 97 ? -1.548 -32.094 -31.578 1 97.94 97 LEU A O 1
ATOM 719 N N . VAL A 1 98 ? -2.938 -32.156 -33.312 1 98 98 VAL A N 1
ATOM 720 C CA . VAL A 1 98 ? -3.348 -33.531 -33.031 1 98 98 VAL A CA 1
ATOM 721 C C . VAL A 1 98 ? -2.127 -34.438 -33.031 1 98 98 VAL A C 1
ATOM 723 O O . VAL A 1 98 ? -1.318 -34.406 -33.969 1 98 98 VAL A O 1
ATOM 726 N N . GLY A 1 99 ? -2 -35.219 -31.953 1 97.56 99 GLY A N 1
ATOM 727 C CA . GLY A 1 99 ? -0.894 -36.125 -31.812 1 97.56 99 GLY A CA 1
ATOM 728 C C . GLY A 1 99 ? 0.299 -35.531 -31.094 1 97.56 99 GLY A C 1
ATOM 729 O O . GLY A 1 99 ? 1.195 -36.281 -30.656 1 97.56 99 GLY A O 1
ATOM 730 N N . LYS A 1 100 ? 0.298 -34.281 -30.906 1 97.88 100 LYS A N 1
ATOM 731 C CA . LYS A 1 100 ? 1.435 -33.625 -30.281 1 97.88 100 LYS A CA 1
ATOM 732 C C . LYS A 1 100 ? 1.311 -33.625 -28.75 1 97.88 100 LYS A C 1
ATOM 734 O O . LYS A 1 100 ? 0.203 -33.594 -28.219 1 97.88 100 LYS A O 1
ATOM 739 N N . ARG A 1 101 ? 2.459 -33.719 -28.094 1 98.25 101 ARG A N 1
ATOM 740 C CA . ARG A 1 101 ? 2.547 -33.438 -26.672 1 98.25 101 ARG A CA 1
ATOM 741 C C . ARG A 1 101 ? 2.57 -31.953 -26.391 1 98.25 101 ARG A C 1
ATOM 743 O O . ARG A 1 101 ? 3.24 -31.188 -27.094 1 98.25 101 ARG A O 1
ATOM 750 N N . VAL A 1 102 ? 1.752 -31.484 -25.391 1 98.12 102 VAL A N 1
ATOM 751 C CA . VAL A 1 102 ? 1.644 -30.062 -25.141 1 98.12 102 VAL A CA 1
ATOM 752 C C . VAL A 1 102 ? 1.595 -29.797 -23.641 1 98.12 102 VAL A C 1
ATOM 754 O O . VAL A 1 102 ? 1.186 -30.656 -22.875 1 98.12 102 VAL A O 1
ATOM 757 N N . GLY A 1 103 ? 2.197 -28.719 -23.219 1 97.5 103 GLY A N 1
ATOM 758 C CA . GLY A 1 103 ? 1.765 -28.047 -22 1 97.5 103 GLY A CA 1
ATOM 759 C C . GLY A 1 103 ? 0.647 -27.047 -22.234 1 97.5 103 GLY A C 1
ATOM 760 O O . GLY A 1 103 ? 0.606 -26.391 -23.266 1 97.5 103 GLY A O 1
ATOM 761 N N . THR A 1 104 ? -0.266 -26.875 -21.281 1 96.62 104 THR A N 1
ATOM 762 C CA . THR A 1 104 ? -1.398 -25.984 -21.516 1 96.62 104 THR A CA 1
ATOM 763 C C . THR A 1 104 ? -2.021 -25.547 -20.188 1 96.62 104 THR A C 1
ATOM 765 O O . THR A 1 104 ? -1.501 -25.859 -19.125 1 96.62 104 THR A O 1
ATOM 768 N N . VAL A 1 105 ? -3.043 -24.688 -20.328 1 95.06 105 VAL A N 1
ATOM 769 C CA . VAL A 1 105 ? -3.773 -24.156 -19.172 1 95.06 105 VAL A CA 1
ATOM 770 C C . VAL A 1 105 ? -5.277 -24.266 -19.422 1 95.06 105 VAL A C 1
ATOM 772 O O . VAL A 1 105 ? -5.73 -24.125 -20.562 1 95.06 105 VAL A O 1
ATOM 775 N N . ALA A 1 106 ? -5.945 -24.625 -18.375 1 92.12 106 ALA A N 1
ATOM 776 C CA . ALA A 1 106 ? -7.402 -24.672 -18.422 1 92.12 106 ALA A CA 1
ATOM 777 C C . ALA A 1 106 ? -8.008 -23.484 -17.672 1 92.12 106 ALA A C 1
ATOM 779 O O . ALA A 1 106 ? -7.688 -23.25 -16.5 1 92.12 106 ALA A O 1
ATOM 780 N N . ASN A 1 107 ? -8.883 -22.766 -18.312 1 82.94 107 ASN A N 1
ATOM 781 C CA . ASN A 1 107 ? -9.555 -21.625 -17.703 1 82.94 107 ASN A CA 1
ATOM 782 C C . ASN A 1 107 ? -11.062 -21.844 -17.609 1 82.94 107 ASN A C 1
ATOM 784 O O . ASN A 1 107 ? -11.719 -22.062 -18.625 1 82.94 107 ASN A O 1
ATOM 788 N N . PRO A 1 108 ? -11.555 -21.734 -16.344 1 76.81 108 PRO A N 1
ATOM 789 C CA . PRO A 1 108 ? -10.914 -21.328 -15.086 1 76.81 108 PRO A CA 1
ATOM 790 C C . PRO A 1 108 ? -10.258 -22.5 -14.359 1 76.81 108 PRO A C 1
ATOM 792 O O . PRO A 1 108 ? -9.492 -22.297 -13.414 1 76.81 108 PRO A O 1
ATOM 795 N N . ALA A 1 109 ? -10.648 -23.641 -14.727 1 85.94 109 ALA A N 1
ATOM 796 C CA . ALA A 1 109 ? -10.164 -24.875 -14.125 1 85.94 109 ALA A CA 1
ATOM 797 C C . ALA A 1 109 ? -10.578 -26.078 -14.961 1 85.94 109 ALA A C 1
ATOM 799 O O . ALA A 1 109 ? -11.312 -25.953 -15.945 1 85.94 109 ALA A O 1
ATOM 800 N N . GLY A 1 110 ? -9.883 -27.266 -14.602 1 94.44 110 GLY A N 1
ATOM 801 C CA . GLY A 1 110 ? -10.328 -28.484 -15.266 1 94.44 110 GLY A CA 1
ATOM 802 C C . GLY A 1 110 ? -9.188 -29.438 -15.586 1 94.44 110 GLY A C 1
ATOM 803 O O . GLY A 1 110 ? -9.422 -30.531 -16.078 1 94.44 110 GLY A O 1
ATOM 804 N N . MET A 1 111 ? -8.031 -29.109 -15.172 1 97.81 111 MET A N 1
ATOM 805 C CA . MET A 1 111 ? -6.863 -29.859 -15.633 1 97.81 111 MET A CA 1
ATOM 806 C C . MET A 1 111 ? -6.672 -31.125 -14.812 1 97.81 111 MET A C 1
ATOM 808 O O . MET A 1 111 ? -5.949 -32.031 -15.234 1 97.81 111 MET A O 1
ATOM 812 N N . TRP A 1 112 ? -7.203 -31.188 -13.602 1 98.56 112 TRP A N 1
ATOM 813 C CA . TRP A 1 112 ? -7.125 -32.406 -12.836 1 98.56 112 TRP A CA 1
ATOM 814 C C . TRP A 1 112 ? -8.195 -33.406 -13.289 1 98.56 112 TRP A C 1
ATOM 816 O O . TRP A 1 112 ? -9.102 -33.75 -12.523 1 98.56 112 TRP A O 1
ATOM 826 N N . ALA A 1 113 ? -8.031 -33.875 -14.492 1 98.38 113 ALA A N 1
ATOM 827 C CA . ALA A 1 113 ? -8.953 -34.781 -15.211 1 98.38 113 ALA A CA 1
ATOM 828 C C . ALA A 1 113 ? -8.211 -35.625 -16.234 1 98.38 113 ALA A C 1
ATOM 830 O O . ALA A 1 113 ? -7.07 -35.312 -16.594 1 98.38 113 ALA A O 1
ATOM 831 N N . GLU A 1 114 ? -8.844 -36.656 -16.656 1 98.31 114 GLU A N 1
ATOM 832 C CA . GLU A 1 114 ? -8.258 -37.5 -17.688 1 98.31 114 GLU A CA 1
ATOM 833 C C . GLU A 1 114 ? -8.18 -36.75 -19.031 1 98.31 114 GLU A C 1
ATOM 835 O O . GLU A 1 114 ? -7.211 -36.906 -19.766 1 98.31 114 GLU A O 1
ATOM 840 N N . TYR A 1 115 ? -9.219 -36 -19.312 1 97.75 115 TYR A N 1
ATOM 841 C CA . TYR A 1 115 ? -9.312 -35.25 -20.562 1 97.75 115 TYR A CA 1
ATOM 842 C C . TYR A 1 115 ? -9.797 -33.844 -20.312 1 97.75 115 TYR A C 1
ATOM 844 O O . TYR A 1 115 ? -10.656 -33.625 -19.453 1 97.75 115 TYR A O 1
ATOM 852 N N . VAL A 1 116 ? -9.312 -32.906 -21.078 1 97.44 116 VAL A N 1
ATOM 853 C CA . VAL A 1 116 ? -9.758 -31.531 -20.938 1 97.44 116 VAL A CA 1
ATOM 854 C C . VAL A 1 116 ? -9.75 -30.844 -22.297 1 97.44 116 VAL A C 1
ATOM 856 O O . VAL A 1 116 ? -8.844 -31.062 -23.109 1 97.44 116 VAL A O 1
ATOM 859 N N . ALA A 1 117 ? -10.805 -30.109 -22.609 1 97.25 117 ALA A N 1
ATOM 860 C CA . ALA A 1 117 ? -10.859 -29.266 -23.797 1 97.25 117 ALA A CA 1
ATOM 861 C C . ALA A 1 117 ? -10.266 -27.891 -23.516 1 97.25 117 ALA A C 1
ATOM 863 O O . ALA A 1 117 ? -10.641 -27.234 -22.531 1 97.25 117 ALA A O 1
ATOM 864 N N . VAL A 1 118 ? -9.305 -27.469 -24.312 1 97.12 118 VAL A N 1
ATOM 865 C CA . VAL A 1 118 ? -8.664 -26.172 -24.125 1 97.12 118 VAL A CA 1
ATOM 866 C C . VAL A 1 118 ? -8.523 -25.453 -25.469 1 97.12 118 VAL A C 1
ATOM 868 O O . VAL A 1 118 ? -8.555 -26.094 -26.516 1 97.12 118 VAL A O 1
ATOM 871 N N . PRO A 1 119 ? -8.445 -24.141 -25.438 1 95.88 119 PRO A N 1
ATOM 872 C CA . PRO A 1 119 ? -8.109 -23.438 -26.688 1 95.88 119 PRO A CA 1
ATOM 873 C C . PRO A 1 119 ? -6.762 -23.859 -27.25 1 95.88 119 PRO A C 1
ATOM 875 O O . PRO A 1 119 ? -5.781 -23.969 -26.516 1 95.88 119 PRO A O 1
ATOM 878 N N . ALA A 1 120 ? -6.754 -24.047 -28.547 1 96.19 120 ALA A N 1
ATOM 879 C CA . ALA A 1 120 ? -5.52 -24.453 -29.203 1 96.19 120 ALA A CA 1
ATOM 880 C C . ALA A 1 120 ? -4.402 -23.453 -28.953 1 96.19 120 ALA A C 1
ATOM 882 O O . ALA A 1 120 ? -3.24 -23.828 -28.797 1 96.19 120 ALA A O 1
ATOM 883 N N . VAL A 1 121 ? -4.73 -22.203 -28.797 1 90.75 121 VAL A N 1
ATOM 884 C CA . VAL A 1 121 ? -3.756 -21.125 -28.688 1 90.75 121 VAL A CA 1
ATOM 885 C C . VAL A 1 121 ? -3.08 -21.188 -27.312 1 90.75 121 VAL A C 1
ATOM 887 O O . VAL A 1 121 ? -2.02 -20.594 -27.109 1 90.75 121 VAL A O 1
ATOM 890 N N . SER A 1 122 ? -3.652 -21.938 -26.391 1 92.19 122 SER A N 1
ATOM 891 C CA . SER A 1 122 ? -3.072 -22.031 -25.047 1 92.19 122 SER A CA 1
ATOM 892 C C . SER A 1 122 ? -2.105 -23.203 -24.953 1 92.19 122 SER A C 1
ATOM 894 O O . SER A 1 122 ? -1.505 -23.438 -23.906 1 92.19 122 SER A O 1
ATOM 896 N N . CYS A 1 123 ? -1.901 -23.891 -26.016 1 95.06 123 CYS A N 1
ATOM 897 C CA . CYS A 1 123 ? -1.055 -25.078 -26.016 1 95.06 123 CYS A CA 1
ATOM 898 C C . CYS A 1 123 ? 0.375 -24.719 -26.406 1 95.06 123 CYS A C 1
ATOM 900 O O . CYS A 1 123 ? 0.596 -24.047 -27.422 1 95.06 123 CYS A O 1
ATOM 902 N N . ILE A 1 124 ? 1.278 -25.172 -25.609 1 95 124 ILE A N 1
ATOM 903 C CA . ILE A 1 124 ? 2.705 -25.109 -25.906 1 95 124 ILE A CA 1
ATOM 904 C C . ILE A 1 124 ? 3.211 -26.484 -26.312 1 95 124 ILE A C 1
ATOM 906 O O . ILE A 1 124 ? 3.336 -27.375 -25.469 1 95 124 ILE A O 1
ATOM 910 N N . PRO A 1 125 ? 3.516 -26.641 -27.578 1 95.81 125 PRO A N 1
ATOM 911 C CA . PRO A 1 125 ? 4.043 -27.938 -27.984 1 95.81 125 PRO A CA 1
ATOM 912 C C . PRO A 1 125 ? 5.352 -28.297 -27.281 1 95.81 125 PRO A C 1
ATOM 914 O O . PRO A 1 125 ? 6.211 -27.422 -27.094 1 95.81 125 PRO A O 1
ATOM 917 N N . LEU A 1 126 ? 5.477 -29.531 -26.859 1 96.5 126 LEU A N 1
ATOM 918 C CA . LEU A 1 126 ? 6.676 -30.016 -26.188 1 96.5 126 LEU A CA 1
ATOM 919 C C . LEU A 1 126 ? 7.594 -30.734 -27.172 1 96.5 126 LEU A C 1
ATOM 921 O O . LEU A 1 126 ? 7.121 -31.469 -28.047 1 96.5 126 LEU A O 1
ATOM 925 N N . THR A 1 127 ? 8.859 -30.531 -27.094 1 93.38 127 THR A N 1
ATOM 926 C CA . THR A 1 127 ? 9.82 -31.234 -27.922 1 93.38 127 THR A CA 1
ATOM 927 C C . THR A 1 127 ? 9.953 -32.688 -27.469 1 93.38 127 THR A C 1
ATOM 929 O O . THR A 1 127 ? 9.445 -33.062 -26.406 1 93.38 127 THR A O 1
ATOM 932 N N . ASP A 1 128 ? 10.672 -33.469 -28.203 1 92.81 128 ASP A N 1
ATOM 933 C CA . ASP A 1 128 ? 10.859 -34.875 -27.891 1 92.81 128 ASP A CA 1
ATOM 934 C C . ASP A 1 128 ? 11.641 -35.062 -26.578 1 92.81 128 ASP A C 1
ATOM 936 O O . ASP A 1 128 ? 11.461 -36.031 -25.875 1 92.81 128 ASP A O 1
ATOM 940 N N . GLU A 1 129 ? 12.398 -34.062 -26.25 1 91.56 129 GLU A N 1
ATOM 941 C CA . GLU A 1 129 ? 13.266 -34.156 -25.078 1 91.56 129 GLU A CA 1
ATOM 942 C C . GLU A 1 129 ? 12.555 -33.625 -23.828 1 91.56 129 GLU A C 1
ATOM 944 O O . GLU A 1 129 ? 13.023 -33.844 -22.719 1 91.56 129 GLU A O 1
ATOM 949 N N . THR A 1 130 ? 11.469 -33 -24.031 1 95 130 THR A N 1
ATOM 950 C CA . THR A 1 130 ? 10.734 -32.438 -22.906 1 95 130 THR A CA 1
ATOM 951 C C . THR A 1 130 ? 9.703 -33.438 -22.375 1 95 130 THR A C 1
ATOM 953 O O . THR A 1 130 ? 8.789 -33.844 -23.094 1 95 130 THR A O 1
ATOM 956 N N . THR A 1 131 ? 9.852 -33.812 -21.078 1 96.44 131 THR A N 1
ATOM 957 C CA . THR A 1 131 ? 8.914 -34.75 -20.484 1 96.44 131 THR A CA 1
ATOM 958 C C . THR A 1 131 ? 7.59 -34.094 -20.172 1 96.44 131 THR A C 1
ATOM 960 O O . THR A 1 131 ? 7.488 -32.844 -20.219 1 96.44 131 THR A O 1
ATOM 963 N N . PHE A 1 132 ? 6.562 -34.875 -19.938 1 97.5 132 PHE A N 1
ATOM 964 C CA . PHE A 1 132 ? 5.281 -34.312 -19.5 1 97.5 132 PHE A CA 1
ATOM 965 C C . PHE A 1 132 ? 5.434 -33.562 -18.188 1 97.5 132 PHE A C 1
ATOM 967 O O . PHE A 1 132 ? 4.773 -32.531 -17.969 1 97.5 132 PHE A O 1
ATOM 974 N N . GLU A 1 133 ? 6.285 -34.031 -17.312 1 96.62 133 GLU A N 1
ATOM 975 C CA . GLU A 1 133 ? 6.551 -33.375 -16.031 1 96.62 133 GLU A CA 1
ATOM 976 C C . GLU A 1 133 ? 7.184 -32 -16.266 1 96.62 133 GLU A C 1
ATOM 978 O O . GLU A 1 133 ? 6.781 -31.016 -15.641 1 96.62 133 GLU A O 1
ATOM 983 N N . ASP A 1 134 ? 8.07 -31.922 -17.234 1 93.56 134 ASP A N 1
ATOM 984 C CA . ASP A 1 134 ? 8.695 -30.641 -17.594 1 93.56 134 ASP A CA 1
ATOM 985 C C . ASP A 1 134 ? 7.664 -29.656 -18.125 1 93.56 134 ASP A C 1
ATOM 987 O O . ASP A 1 134 ? 7.766 -28.453 -17.875 1 93.56 134 ASP A O 1
ATOM 991 N N . GLY A 1 135 ? 6.715 -30.141 -18.812 1 96 135 GLY A N 1
ATOM 992 C CA . GLY A 1 135 ? 5.75 -29.312 -19.5 1 96 135 GLY A CA 1
ATOM 993 C C . GLY A 1 135 ? 4.52 -29 -18.672 1 96 135 GLY A C 1
ATOM 994 O O . GLY A 1 135 ? 3.684 -28.188 -19.062 1 96 135 GLY A O 1
ATOM 995 N N . ALA A 1 136 ? 4.426 -29.641 -17.484 1 96.94 136 ALA A N 1
ATOM 996 C CA . ALA A 1 136 ? 3.201 -29.531 -16.688 1 96.94 136 ALA A CA 1
ATOM 997 C C . ALA A 1 136 ? 3.072 -28.156 -16.062 1 96.94 136 ALA A C 1
ATOM 999 O O . ALA A 1 136 ? 1.962 -27.656 -15.844 1 96.94 136 ALA A O 1
ATOM 1000 N N . SER A 1 137 ? 4.203 -27.594 -15.656 1 94.56 137 SER A N 1
ATOM 1001 C CA . SER A 1 137 ? 4.246 -26.25 -15.07 1 94.56 137 SER A CA 1
ATOM 1002 C C . SER A 1 137 ? 4.789 -25.234 -16.062 1 94.56 137 SER A C 1
ATOM 1004 O O . SER A 1 137 ? 5.859 -24.656 -15.852 1 94.56 137 SER A O 1
ATOM 1006 N N . CYS A 1 138 ? 4.004 -24.938 -17.109 1 94 138 CYS A N 1
ATOM 1007 C CA . CYS A 1 138 ? 4.543 -24.141 -18.203 1 94 138 CYS A CA 1
ATOM 1008 C C . CYS A 1 138 ? 3.877 -22.766 -18.25 1 94 138 CYS A C 1
ATOM 1010 O O . CYS A 1 138 ? 4.266 -21.906 -19.062 1 94 138 CYS A O 1
ATOM 1012 N N . PHE A 1 139 ? 2.914 -22.5 -17.406 1 93.75 139 PHE A N 1
ATOM 1013 C CA . PHE A 1 139 ? 2.166 -21.25 -17.562 1 93.75 139 PHE A CA 1
ATOM 1014 C C . PHE A 1 139 ? 2.262 -20.406 -16.312 1 93.75 139 PHE A C 1
ATOM 1016 O O . PHE A 1 139 ? 2.803 -19.297 -16.344 1 93.75 139 PHE A O 1
ATOM 1023 N N . VAL A 1 140 ? 1.868 -20.891 -15.227 1 94.44 140 VAL A N 1
ATOM 1024 C CA . VAL A 1 140 ? 1.628 -20.062 -14.047 1 94.44 140 VAL A CA 1
ATOM 1025 C C . VAL A 1 140 ? 2.949 -19.5 -13.539 1 94.44 140 VAL A C 1
ATOM 1027 O O . VAL A 1 140 ? 3.174 -18.281 -13.594 1 94.44 140 VAL A O 1
ATOM 1030 N N . ASN A 1 141 ? 3.875 -20.375 -13.102 1 96.75 141 ASN A N 1
ATOM 1031 C CA . ASN A 1 141 ? 5.129 -19.891 -12.523 1 96.75 141 ASN A CA 1
ATOM 1032 C C . ASN A 1 141 ? 6.008 -19.234 -13.586 1 96.75 141 ASN A C 1
ATOM 1034 O O . ASN A 1 141 ? 6.465 -18.109 -13.391 1 96.75 141 ASN A O 1
ATOM 1038 N N . PRO A 1 142 ? 6.164 -19.859 -14.781 1 96.62 142 PRO A N 1
ATOM 1039 C CA . PRO A 1 142 ? 7.062 -19.25 -15.766 1 96.62 142 PRO A CA 1
ATOM 1040 C C . PRO A 1 142 ? 6.594 -17.875 -16.234 1 96.62 142 PRO A C 1
ATOM 1042 O O . PRO A 1 142 ? 7.395 -16.938 -16.328 1 96.62 142 PRO A O 1
ATOM 1045 N N . LEU A 1 143 ? 5.297 -17.75 -16.516 1 95.31 143 LEU A N 1
ATOM 1046 C CA . LEU A 1 143 ? 4.812 -16.469 -17 1 95.31 143 LEU A CA 1
ATOM 1047 C C . LEU A 1 143 ? 4.875 -15.414 -15.898 1 95.31 143 LEU A C 1
ATOM 1049 O O . LEU A 1 143 ? 5.117 -14.234 -16.172 1 95.31 143 LEU A O 1
ATOM 1053 N N . THR A 1 144 ? 4.676 -15.805 -14.688 1 97.19 144 THR A N 1
ATOM 1054 C CA . THR A 1 144 ? 4.809 -14.891 -13.555 1 97.19 144 THR A CA 1
ATOM 1055 C C . THR A 1 144 ? 6.238 -14.367 -13.453 1 97.19 144 THR A C 1
ATOM 1057 O O . THR A 1 144 ? 6.457 -13.164 -13.281 1 97.19 144 THR A O 1
ATOM 1060 N N . VAL A 1 145 ? 7.168 -15.258 -13.602 1 97.81 145 VAL A N 1
ATOM 1061 C CA . VAL A 1 145 ? 8.586 -14.914 -13.508 1 97.81 145 VAL A CA 1
ATOM 1062 C C . VAL A 1 145 ? 8.953 -13.953 -14.633 1 97.81 145 VAL A C 1
ATOM 1064 O O . VAL A 1 145 ? 9.656 -12.961 -14.406 1 97.81 145 VAL A O 1
ATOM 1067 N N . VAL A 1 146 ? 8.531 -14.234 -15.805 1 97.25 146 VAL A N 1
ATOM 1068 C CA . VAL A 1 146 ? 8.789 -13.352 -16.938 1 97.25 146 VAL A CA 1
ATOM 1069 C C . VAL A 1 146 ? 8.188 -11.969 -16.656 1 97.25 146 VAL A C 1
ATOM 1071 O O . VAL A 1 146 ? 8.836 -10.945 -16.906 1 97.25 146 VAL A O 1
ATOM 1074 N N . ALA A 1 147 ? 7.012 -11.93 -16.141 1 97.06 147 ALA A N 1
ATOM 1075 C CA . ALA A 1 147 ? 6.336 -10.672 -15.828 1 97.06 147 ALA A CA 1
ATOM 1076 C C . ALA A 1 147 ? 7.109 -9.875 -14.789 1 97.06 147 ALA A C 1
ATOM 1078 O O . ALA A 1 147 ? 7.219 -8.648 -14.891 1 97.06 147 ALA A O 1
ATOM 1079 N N . PHE A 1 148 ? 7.602 -10.547 -13.758 1 98.44 148 PHE A N 1
ATOM 1080 C CA . PHE A 1 148 ? 8.375 -9.883 -12.719 1 98.44 148 PHE A CA 1
ATOM 1081 C C . PHE A 1 148 ? 9.594 -9.188 -13.32 1 98.44 148 PHE A C 1
ATOM 1083 O O . PHE A 1 148 ? 9.844 -8.008 -13.047 1 98.44 148 PHE A O 1
ATOM 1090 N N . VAL A 1 149 ? 10.328 -9.898 -14.133 1 98.06 149 VAL A N 1
ATOM 1091 C CA . VAL A 1 149 ? 11.555 -9.375 -14.719 1 98.06 149 VAL A CA 1
ATOM 1092 C C . VAL A 1 149 ? 11.219 -8.234 -15.672 1 98.06 149 VAL A C 1
ATOM 1094 O O . VAL A 1 149 ? 11.898 -7.203 -15.688 1 98.06 149 VAL A O 1
ATOM 1097 N N . GLU A 1 150 ? 10.188 -8.406 -16.469 1 96.38 150 GLU A N 1
ATOM 1098 C CA . GLU A 1 150 ? 9.758 -7.328 -17.359 1 96.38 150 GLU A CA 1
ATOM 1099 C C . GLU A 1 150 ? 9.375 -6.082 -16.562 1 96.38 150 GLU A C 1
ATOM 1101 O O . GLU A 1 150 ? 9.625 -4.957 -17 1 96.38 150 GLU A O 1
ATOM 1106 N N . THR A 1 151 ? 8.742 -6.27 -15.461 1 97.12 151 THR A N 1
ATOM 1107 C CA . THR A 1 151 ? 8.391 -5.152 -14.594 1 97.12 151 THR A CA 1
ATOM 1108 C C . THR A 1 151 ? 9.641 -4.426 -14.102 1 97.12 151 THR A C 1
ATOM 1110 O O . THR A 1 151 ? 9.695 -3.193 -14.109 1 97.12 151 THR A O 1
ATOM 1113 N N . ALA A 1 152 ? 10.625 -5.16 -13.68 1 98.06 152 ALA A N 1
ATOM 1114 C CA . ALA A 1 152 ? 11.883 -4.57 -13.242 1 98.06 152 ALA A CA 1
ATOM 1115 C C . ALA A 1 152 ? 12.531 -3.775 -14.375 1 98.06 152 ALA A C 1
ATOM 1117 O O . ALA A 1 152 ? 12.984 -2.646 -14.164 1 98.06 152 ALA A O 1
ATOM 1118 N N . ILE A 1 153 ? 12.531 -4.344 -15.562 1 97.19 153 ILE A N 1
ATOM 1119 C CA . ILE A 1 153 ? 13.125 -3.699 -16.719 1 97.19 153 ILE A CA 1
ATOM 1120 C C . ILE A 1 153 ? 12.375 -2.41 -17.047 1 97.19 153 ILE A C 1
ATOM 1122 O O . ILE A 1 153 ? 12.984 -1.366 -17.281 1 97.19 153 ILE A O 1
ATOM 1126 N N . ALA A 1 154 ? 11.047 -2.51 -17.062 1 96.06 154 ALA A N 1
ATOM 1127 C CA . ALA A 1 154 ? 10.211 -1.349 -17.359 1 96.06 154 ALA A CA 1
ATOM 1128 C C . ALA A 1 154 ? 10.461 -0.219 -16.375 1 96.06 154 ALA A C 1
ATOM 1130 O O . ALA A 1 154 ? 10.375 0.959 -16.719 1 96.06 154 ALA A O 1
ATOM 1131 N N . LYS A 1 155 ? 10.781 -0.539 -15.141 1 96.5 155 LYS A N 1
ATOM 1132 C CA . LYS A 1 155 ? 11.008 0.447 -14.086 1 96.5 155 LYS A CA 1
ATOM 1133 C C . LYS A 1 155 ? 12.484 0.819 -13.984 1 96.5 155 LYS A C 1
ATOM 1135 O O . LYS A 1 155 ? 12.875 1.593 -13.109 1 96.5 155 LYS A O 1
ATOM 1140 N N . ASP A 1 156 ? 13.289 0.259 -14.789 1 97.31 156 ASP A N 1
ATOM 1141 C CA . ASP A 1 156 ? 14.727 0.523 -14.852 1 97.31 156 ASP A CA 1
ATOM 1142 C C . ASP A 1 156 ? 15.406 0.204 -13.523 1 97.31 156 ASP A C 1
ATOM 1144 O O . ASP A 1 156 ? 16.156 1.023 -12.984 1 97.31 156 ASP A O 1
ATOM 1148 N N . VAL A 1 157 ? 15.039 -0.944 -12.914 1 97.25 157 VAL A N 1
ATOM 1149 C CA . VAL A 1 157 ? 15.648 -1.438 -11.688 1 97.25 157 VAL A CA 1
ATOM 1150 C C . VAL A 1 157 ? 16.469 -2.688 -11.984 1 97.25 157 VAL A C 1
ATOM 1152 O O . VAL A 1 157 ? 16.078 -3.514 -12.812 1 97.25 157 VAL A O 1
ATOM 1155 N N . LYS A 1 158 ? 17.609 -2.885 -11.25 1 97.81 158 LYS A N 1
ATOM 1156 C CA . LYS A 1 158 ? 18.531 -3.973 -11.562 1 97.81 158 LYS A CA 1
ATOM 1157 C C . LYS A 1 158 ? 18.531 -5.023 -10.453 1 97.81 158 LYS A C 1
ATOM 1159 O O . LYS A 1 158 ? 19.391 -5.91 -10.438 1 97.81 158 LYS A O 1
ATOM 1164 N N . ALA A 1 159 ? 17.562 -4.875 -9.531 1 98.81 159 ALA A N 1
ATOM 1165 C CA . ALA A 1 159 ? 17.469 -5.867 -8.461 1 98.81 159 ALA A CA 1
ATOM 1166 C C . ALA A 1 159 ? 16.031 -6.008 -7.969 1 98.81 159 ALA A C 1
ATOM 1168 O O . ALA A 1 159 ? 15.312 -5.016 -7.848 1 98.81 159 ALA A O 1
ATOM 1169 N N . ILE A 1 160 ? 15.648 -7.219 -7.676 1 98.88 160 ILE A N 1
ATOM 1170 C CA . ILE A 1 160 ? 14.32 -7.562 -7.188 1 98.88 160 ILE A CA 1
ATOM 1171 C C . ILE A 1 160 ? 14.43 -8.234 -5.82 1 98.88 160 ILE A C 1
ATOM 1173 O O . ILE A 1 160 ? 15.258 -9.125 -5.625 1 98.88 160 ILE A O 1
ATOM 1177 N N . VAL A 1 161 ? 13.648 -7.773 -4.84 1 98.94 161 VAL A N 1
ATOM 1178 C CA . VAL A 1 161 ? 13.484 -8.508 -3.59 1 98.94 161 VAL A CA 1
ATOM 1179 C C . VAL A 1 161 ? 12.328 -9.492 -3.721 1 98.94 161 VAL A C 1
ATOM 1181 O O . VAL A 1 161 ? 11.25 -9.141 -4.215 1 98.94 161 VAL A O 1
ATOM 1184 N N . HIS A 1 162 ? 12.555 -10.727 -3.305 1 98.88 162 HIS A N 1
ATOM 1185 C CA . HIS A 1 162 ? 11.523 -11.742 -3.496 1 98.88 162 HIS A CA 1
ATOM 1186 C C . HIS A 1 162 ? 11.391 -12.633 -2.27 1 98.88 162 HIS A C 1
ATOM 1188 O O . HIS A 1 162 ? 12.359 -13.281 -1.859 1 98.88 162 HIS A O 1
ATOM 1194 N N . THR A 1 163 ? 10.203 -12.648 -1.663 1 98.56 163 THR A N 1
ATOM 1195 C CA . THR A 1 163 ? 9.938 -13.586 -0.573 1 98.56 163 THR A CA 1
ATOM 1196 C C . THR A 1 163 ? 9.57 -14.961 -1.116 1 98.56 163 THR A C 1
ATOM 1198 O O . THR A 1 163 ? 9.258 -15.102 -2.301 1 98.56 163 THR A O 1
ATOM 1201 N N . ALA A 1 164 ? 9.656 -15.969 -0.225 1 97.38 164 ALA A N 1
ATOM 1202 C CA . ALA A 1 164 ? 9.5 -17.359 -0.662 1 97.38 164 ALA A CA 1
ATOM 1203 C C . ALA A 1 164 ? 10.5 -17.703 -1.76 1 97.38 164 ALA A C 1
ATOM 1205 O O . ALA A 1 164 ? 10.133 -18.297 -2.777 1 97.38 164 ALA A O 1
ATOM 1206 N N . GLY A 1 165 ? 11.703 -17.328 -1.506 1 97.5 165 GLY A N 1
ATOM 1207 C CA . GLY A 1 165 ? 12.742 -17.359 -2.521 1 97.5 165 GLY A CA 1
ATOM 1208 C C . GLY A 1 165 ? 13.07 -18.75 -3.004 1 97.5 165 GLY A C 1
ATOM 1209 O O . GLY A 1 165 ? 13.547 -18.938 -4.125 1 97.5 165 GLY A O 1
ATOM 1210 N N . ALA A 1 166 ? 12.844 -19.766 -2.174 1 96.19 166 ALA A N 1
ATOM 1211 C CA . ALA A 1 166 ? 13.234 -21.125 -2.529 1 96.19 166 ALA A CA 1
ATOM 1212 C C . ALA A 1 166 ? 12.062 -21.891 -3.15 1 96.19 166 ALA A C 1
ATOM 1214 O O . ALA A 1 166 ? 12.156 -23.094 -3.398 1 96.19 166 ALA A O 1
ATOM 1215 N N . SER A 1 167 ? 10.969 -21.219 -3.361 1 96 167 SER A N 1
ATOM 1216 C CA . SER A 1 167 ? 9.844 -21.828 -4.055 1 96 167 SER A CA 1
ATOM 1217 C C . SER A 1 167 ? 10.211 -22.203 -5.488 1 96 167 SER A C 1
ATOM 1219 O O . SER A 1 167 ? 11.273 -21.828 -5.98 1 96 167 SER A O 1
ATOM 1221 N N . ALA A 1 168 ? 9.289 -23 -6.125 1 95.44 168 ALA A N 1
ATOM 1222 C CA . ALA A 1 168 ? 9.508 -23.312 -7.539 1 95.44 168 ALA A CA 1
ATOM 1223 C C . ALA A 1 168 ? 9.625 -22.031 -8.367 1 95.44 168 ALA A C 1
ATOM 1225 O O . ALA A 1 168 ? 10.531 -21.906 -9.195 1 95.44 168 ALA A O 1
ATOM 1226 N N . LEU A 1 169 ? 8.766 -21.094 -8.141 1 96.94 169 LEU A N 1
ATOM 1227 C CA . LEU A 1 169 ? 8.812 -19.812 -8.82 1 96.94 169 LEU A CA 1
ATOM 1228 C C . LEU A 1 169 ? 10.086 -19.047 -8.469 1 96.94 169 LEU A C 1
ATOM 1230 O O . LEU A 1 169 ? 10.727 -18.469 -9.344 1 96.94 169 LEU A O 1
ATOM 1234 N N . GLY A 1 170 ? 10.445 -19.062 -7.188 1 97.62 170 GLY A N 1
ATOM 1235 C CA . GLY A 1 170 ? 11.633 -18.359 -6.746 1 97.62 170 GLY A CA 1
ATOM 1236 C C . GLY A 1 170 ? 12.898 -18.844 -7.426 1 97.62 170 GLY A C 1
ATOM 1237 O O . GLY A 1 170 ? 13.742 -18.047 -7.824 1 97.62 170 GLY A O 1
ATOM 1238 N N . LYS A 1 171 ? 13.039 -20.156 -7.547 1 96.69 171 LYS A N 1
ATOM 1239 C CA . LYS A 1 171 ? 14.203 -20.734 -8.219 1 96.69 171 LYS A CA 1
ATOM 1240 C C . LYS A 1 171 ? 14.25 -20.328 -9.688 1 96.69 171 LYS A C 1
ATOM 1242 O O . LYS A 1 171 ? 15.312 -19.969 -10.211 1 96.69 171 LYS A O 1
ATOM 1247 N N . MET A 1 172 ? 13.086 -20.312 -10.336 1 96.56 172 MET A N 1
ATOM 1248 C CA . MET A 1 172 ? 12.977 -19.859 -11.719 1 96.56 172 MET A CA 1
ATOM 1249 C C . MET A 1 172 ? 13.367 -18.391 -11.844 1 96.56 172 MET A C 1
ATOM 1251 O O . MET A 1 172 ? 14.023 -18 -12.805 1 96.56 172 MET A O 1
ATOM 1255 N N . LEU A 1 173 ? 12.93 -17.609 -10.875 1 98.31 173 LEU A N 1
ATOM 1256 C CA . LEU A 1 173 ? 13.188 -16.172 -10.898 1 98.31 173 LEU A CA 1
ATOM 1257 C C . LEU A 1 173 ? 14.688 -15.898 -10.812 1 98.31 173 LEU A C 1
ATOM 1259 O O . LEU A 1 173 ? 15.211 -15.047 -11.539 1 98.31 173 LEU A O 1
ATOM 1263 N N . VAL A 1 174 ? 15.367 -16.625 -9.945 1 98.12 174 VAL A N 1
ATOM 1264 C CA . VAL A 1 174 ? 16.812 -16.453 -9.812 1 98.12 174 VAL A CA 1
ATOM 1265 C C . VAL A 1 174 ? 17.484 -16.703 -11.156 1 98.12 174 VAL A C 1
ATOM 1267 O O . VAL A 1 174 ? 18.312 -15.891 -11.602 1 98.12 174 VAL A O 1
ATOM 1270 N N . ARG A 1 175 ? 17.125 -17.75 -11.859 1 97.62 175 ARG A N 1
ATOM 1271 C CA . ARG A 1 175 ? 17.75 -18.109 -13.141 1 97.62 175 ARG A CA 1
ATOM 1272 C C . ARG A 1 175 ? 17.406 -17.078 -14.211 1 97.62 175 ARG A C 1
ATOM 1274 O O . ARG A 1 175 ? 18.297 -16.531 -14.867 1 97.62 175 ARG A O 1
ATOM 1281 N N . HIS A 1 176 ? 16.109 -16.781 -14.375 1 98.06 176 HIS A N 1
ATOM 1282 C CA . HIS A 1 176 ? 15.672 -15.883 -15.445 1 98.06 176 HIS A CA 1
ATOM 1283 C C . HIS A 1 176 ? 16.188 -14.469 -15.227 1 98.06 176 HIS A C 1
ATOM 1285 O O . HIS A 1 176 ? 16.594 -13.797 -16.188 1 98.06 176 HIS A O 1
ATOM 1291 N N . ALA A 1 177 ? 16.125 -14 -13.977 1 98.5 177 ALA A N 1
ATOM 1292 C CA . ALA A 1 177 ? 16.625 -12.664 -13.672 1 98.5 177 ALA A CA 1
ATOM 1293 C C . ALA A 1 177 ? 18.109 -12.531 -14.016 1 98.5 177 ALA A C 1
ATOM 1295 O O . ALA A 1 177 ? 18.531 -11.539 -14.617 1 98.5 177 ALA A O 1
ATOM 1296 N N . LYS A 1 178 ? 18.875 -13.508 -13.656 1 97.44 178 LYS A N 1
ATOM 1297 C CA . LYS A 1 178 ? 20.312 -13.508 -13.961 1 97.44 178 LYS A CA 1
ATOM 1298 C C . LYS A 1 178 ? 20.547 -13.383 -15.461 1 97.44 178 LYS A C 1
ATOM 1300 O O . LYS A 1 178 ? 21.422 -12.617 -15.891 1 97.44 178 LYS A O 1
ATOM 1305 N N . GLU A 1 179 ? 19.812 -14.07 -16.25 1 97.31 179 GLU A N 1
ATOM 1306 C CA . GLU A 1 179 ? 19.922 -14.039 -17.703 1 97.31 179 GLU A CA 1
ATOM 1307 C C . GLU A 1 179 ? 19.625 -12.648 -18.266 1 97.31 179 GLU A C 1
ATOM 1309 O O . GLU A 1 179 ? 20 -12.336 -19.391 1 97.31 179 GLU A O 1
ATOM 1314 N N . ASN A 1 180 ? 18.969 -11.852 -17.531 1 97.56 180 ASN A N 1
ATOM 1315 C CA . ASN A 1 180 ? 18.578 -10.516 -17.969 1 97.56 180 ASN A CA 1
ATOM 1316 C C . ASN A 1 180 ? 19.344 -9.43 -17.219 1 97.56 180 ASN A C 1
ATOM 1318 O O . ASN A 1 180 ? 18.969 -8.258 -17.266 1 97.56 180 ASN A O 1
ATOM 1322 N N . GLY A 1 181 ? 20.328 -9.789 -16.453 1 97.81 181 GLY A N 1
ATOM 1323 C CA . GLY A 1 181 ? 21.172 -8.828 -15.766 1 97.81 181 GLY A CA 1
ATOM 1324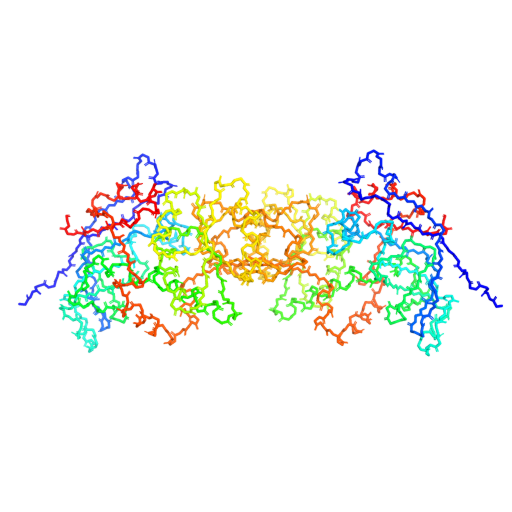 C C . GLY A 1 181 ? 20.516 -8.211 -14.547 1 97.81 181 GLY A C 1
ATOM 1325 O O . GLY A 1 181 ? 20.828 -7.082 -14.164 1 97.81 181 GLY A O 1
ATOM 1326 N N . ILE A 1 182 ? 19.578 -8.883 -13.984 1 98.38 182 ILE A N 1
ATOM 1327 C CA . ILE A 1 182 ? 18.875 -8.422 -12.797 1 98.38 182 ILE A CA 1
ATOM 1328 C C . ILE A 1 182 ? 19.219 -9.305 -11.609 1 98.38 182 ILE A C 1
ATOM 1330 O O . ILE A 1 182 ? 19.188 -10.539 -11.703 1 98.38 182 ILE A O 1
ATOM 1334 N N . ASN A 1 183 ? 19.578 -8.75 -10.5 1 98.56 183 ASN A N 1
ATOM 1335 C CA . ASN A 1 183 ? 19.859 -9.484 -9.266 1 98.56 183 ASN A CA 1
ATOM 1336 C C . ASN A 1 183 ? 18.578 -9.812 -8.516 1 98.56 183 ASN A C 1
ATOM 1338 O O . ASN A 1 183 ? 17.594 -9.055 -8.578 1 98.56 183 ASN A O 1
ATOM 1342 N N . VAL A 1 184 ? 18.609 -10.93 -7.859 1 98.88 184 VAL A N 1
ATOM 1343 C CA . VAL A 1 184 ? 17.484 -11.289 -6.992 1 98.88 184 VAL A CA 1
ATOM 1344 C C . VAL A 1 184 ? 17.969 -11.414 -5.551 1 98.88 184 VAL A C 1
ATOM 1346 O O . VAL A 1 184 ? 18.938 -12.125 -5.273 1 98.88 184 VAL A O 1
ATOM 1349 N N . VAL A 1 185 ? 17.391 -10.656 -4.664 1 98.94 185 VAL A N 1
ATOM 1350 C CA . VAL A 1 185 ? 17.562 -10.867 -3.229 1 98.94 185 VAL A CA 1
ATOM 1351 C C . VAL A 1 185 ? 16.484 -11.812 -2.713 1 98.94 185 VAL A C 1
ATOM 1353 O O . VAL A 1 185 ? 15.359 -11.391 -2.436 1 98.94 185 VAL A O 1
ATOM 1356 N N . ALA A 1 186 ? 16.859 -13.055 -2.543 1 98.81 186 ALA A N 1
ATOM 1357 C CA . ALA A 1 186 ? 15.914 -14.086 -2.131 1 98.81 186 ALA A CA 1
ATOM 1358 C C . ALA A 1 186 ? 15.766 -14.125 -0.611 1 98.81 186 ALA A C 1
ATOM 1360 O O . ALA A 1 186 ? 16.75 -14.305 0.107 1 98.81 186 ALA A O 1
ATOM 1361 N N . VAL A 1 187 ? 14.562 -13.953 -0.129 1 98.81 187 VAL A N 1
ATOM 1362 C CA . VAL A 1 187 ? 14.258 -14.031 1.296 1 98.81 187 VAL A CA 1
ATOM 1363 C C . VAL A 1 187 ? 13.656 -15.391 1.621 1 98.81 187 VAL A C 1
ATOM 1365 O O . VAL A 1 187 ? 12.688 -15.82 0.987 1 98.81 187 VAL A O 1
ATOM 1368 N N . VAL A 1 188 ? 14.234 -16.109 2.518 1 98 188 VAL A N 1
ATOM 1369 C CA . VAL A 1 188 ? 13.789 -17.438 2.914 1 98 188 VAL A CA 1
ATOM 1370 C C . VAL A 1 188 ? 13.719 -17.531 4.438 1 98 188 VAL A C 1
ATOM 1372 O O . VAL A 1 188 ? 14.023 -16.562 5.137 1 98 188 VAL A O 1
ATOM 1375 N N . ARG A 1 189 ? 13.234 -18.688 4.945 1 94.94 189 ARG A N 1
ATOM 1376 C CA . ARG A 1 189 ? 13.055 -18.781 6.391 1 94.94 189 ARG A CA 1
ATOM 1377 C C . ARG A 1 189 ? 13.812 -19.984 6.957 1 94.94 189 ARG A C 1
ATOM 1379 O O . ARG A 1 189 ? 13.82 -20.203 8.172 1 94.94 189 ARG A O 1
ATOM 1386 N N . ARG A 1 190 ? 14.352 -20.844 6.121 1 95 190 ARG A N 1
ATOM 1387 C CA . ARG A 1 190 ? 15.031 -22.047 6.578 1 95 190 ARG A CA 1
ATOM 1388 C C . ARG A 1 190 ? 16.422 -22.172 5.957 1 95 190 ARG A C 1
ATOM 1390 O O . ARG A 1 190 ? 16.609 -21.828 4.785 1 95 190 ARG A O 1
ATOM 1397 N N . GLN A 1 191 ? 17.328 -22.766 6.727 1 95 191 GLN A N 1
ATOM 1398 C CA . GLN A 1 191 ? 18.703 -22.938 6.258 1 95 191 GLN A CA 1
ATOM 1399 C C . GLN A 1 191 ? 18.75 -23.859 5.043 1 95 191 GLN A C 1
ATOM 1401 O O . GLN A 1 191 ? 19.547 -23.641 4.121 1 95 191 GLN A O 1
ATOM 1406 N N . GLU A 1 192 ? 18.016 -24.875 5.035 1 95.19 192 GLU A N 1
ATOM 1407 C CA . GLU A 1 192 ? 17.969 -25.797 3.9 1 95.19 192 GLU A CA 1
ATOM 1408 C C . GLU A 1 192 ? 17.672 -25.062 2.602 1 95.19 192 GLU A C 1
ATOM 1410 O O . GLU A 1 192 ? 18.156 -25.438 1.535 1 95.19 192 GLU A O 1
ATOM 1415 N N . HIS A 1 193 ? 16.906 -24.016 2.689 1 96 193 HIS A N 1
ATOM 1416 C CA . HIS A 1 193 ? 16.547 -23.219 1.522 1 96 193 HIS A CA 1
ATOM 1417 C C . HIS A 1 193 ? 17.719 -22.359 1.069 1 96 193 HIS A C 1
ATOM 1419 O O . HIS A 1 193 ? 17.906 -22.125 -0.13 1 96 193 HIS A O 1
ATOM 1425 N N . VAL A 1 194 ? 18.484 -21.906 2.014 1 97.19 194 VAL A N 1
ATOM 1426 C CA . VAL A 1 194 ? 19.688 -21.172 1.687 1 97.19 194 VAL A CA 1
ATOM 1427 C C . VAL A 1 194 ? 20.625 -22.031 0.854 1 97.19 194 VAL A C 1
ATOM 1429 O O . VAL A 1 194 ? 21.125 -21.609 -0.186 1 97.19 194 VAL A O 1
ATOM 1432 N N . ASP A 1 195 ? 20.812 -23.281 1.291 1 96.44 195 ASP A N 1
ATOM 1433 C CA . ASP A 1 195 ? 21.703 -24.203 0.611 1 96.44 195 ASP A CA 1
ATOM 1434 C C . ASP A 1 195 ? 21.219 -24.5 -0.807 1 96.44 195 ASP A C 1
ATOM 1436 O O . ASP A 1 195 ? 22.016 -24.484 -1.754 1 96.44 195 ASP A O 1
ATOM 1440 N N . THR A 1 196 ? 19.969 -24.719 -0.926 1 94.31 196 THR A N 1
ATOM 1441 C CA . THR A 1 196 ? 19.359 -24.969 -2.227 1 94.31 196 THR A CA 1
ATOM 1442 C C . THR A 1 196 ? 19.578 -23.797 -3.174 1 94.31 196 THR A C 1
ATOM 1444 O O . THR A 1 196 ? 19.922 -23.984 -4.344 1 94.31 196 THR A O 1
ATOM 1447 N N . LEU A 1 197 ? 19.375 -22.609 -2.729 1 97.06 197 LEU A N 1
ATOM 1448 C CA . LEU A 1 197 ? 19.516 -21.406 -3.543 1 97.06 197 LEU A CA 1
ATOM 1449 C C . LEU A 1 197 ? 20.969 -21.188 -3.957 1 97.06 197 LEU A C 1
ATOM 1451 O O . LEU A 1 197 ? 21.234 -20.797 -5.094 1 97.06 197 LEU A O 1
ATOM 1455 N N . LYS A 1 198 ? 21.875 -21.422 -3.057 1 96.94 198 LYS A N 1
ATOM 1456 C CA . LYS A 1 198 ? 23.297 -21.344 -3.398 1 96.94 198 LYS A CA 1
ATOM 1457 C C . LYS A 1 198 ? 23.656 -22.312 -4.516 1 96.94 198 LYS A C 1
ATOM 1459 O O . LYS A 1 198 ? 24.422 -21.969 -5.422 1 96.94 198 LYS A O 1
ATOM 1464 N N . GLU A 1 199 ? 23.125 -23.453 -4.43 1 94.94 199 GLU A N 1
ATOM 1465 C CA . GLU A 1 199 ? 23.391 -24.484 -5.422 1 94.94 199 GLU A CA 1
ATOM 1466 C C . GLU A 1 199 ? 22.953 -24.047 -6.812 1 94.94 199 GLU A C 1
ATOM 1468 O O . GLU A 1 199 ? 23.578 -24.422 -7.812 1 94.94 199 GLU A O 1
ATOM 1473 N N . ILE A 1 200 ? 22.016 -23.234 -6.855 1 92.31 200 ILE A N 1
ATOM 1474 C CA . ILE A 1 200 ? 21.516 -22.859 -8.172 1 92.31 200 ILE A CA 1
ATOM 1475 C C . ILE A 1 200 ? 22.094 -21.5 -8.57 1 92.31 200 ILE A C 1
ATOM 1477 O O . ILE A 1 200 ? 21.703 -20.922 -9.586 1 92.31 200 ILE A O 1
ATOM 1481 N N . GLY A 1 201 ? 22.906 -20.906 -7.711 1 94.69 201 GLY A N 1
ATOM 1482 C CA . GLY A 1 201 ? 23.688 -19.75 -8.125 1 94.69 201 GLY A CA 1
ATOM 1483 C C . GLY A 1 201 ? 23.156 -18.438 -7.586 1 94.69 201 GLY A C 1
ATOM 1484 O O . GLY A 1 201 ? 23.547 -17.359 -8.047 1 94.69 201 GLY A O 1
ATOM 1485 N N . ALA A 1 202 ? 22.25 -18.516 -6.688 1 97.31 202 ALA A N 1
ATOM 1486 C CA . ALA A 1 202 ? 21.781 -17.281 -6.074 1 97.31 202 ALA A CA 1
ATOM 1487 C C . ALA A 1 202 ? 22.906 -16.578 -5.328 1 97.31 202 ALA A C 1
ATOM 1489 O O . ALA A 1 202 ? 23.641 -17.203 -4.57 1 97.31 202 ALA A O 1
ATOM 1490 N N . GLU A 1 203 ? 23 -15.312 -5.5 1 97.56 203 GLU A N 1
ATOM 1491 C CA . GLU A 1 203 ? 24.094 -14.547 -4.926 1 97.56 203 GLU A CA 1
ATOM 1492 C C . GLU A 1 203 ? 23.656 -13.844 -3.639 1 97.56 203 GLU A C 1
ATOM 1494 O O . GLU A 1 203 ? 24.453 -13.719 -2.699 1 97.56 203 GLU A O 1
ATOM 1499 N N . TYR A 1 204 ? 22.5 -13.367 -3.574 1 98.62 204 TYR A N 1
ATOM 1500 C CA . TYR A 1 204 ? 21.969 -12.617 -2.436 1 98.62 204 TYR A CA 1
ATOM 1501 C C . TYR A 1 204 ? 20.828 -13.367 -1.771 1 98.62 204 TYR A C 1
ATOM 1503 O O . TYR A 1 204 ? 19.75 -13.508 -2.357 1 98.62 204 TYR A O 1
ATOM 1511 N N . ILE A 1 205 ? 21.094 -13.891 -0.595 1 98.75 205 ILE A N 1
ATOM 1512 C CA . ILE A 1 205 ? 20.109 -14.672 0.154 1 98.75 205 ILE A CA 1
ATOM 1513 C C . ILE A 1 205 ? 20.016 -14.141 1.582 1 98.75 205 ILE A C 1
ATOM 1515 O O . ILE A 1 205 ? 21.031 -13.898 2.234 1 98.75 205 ILE A O 1
ATOM 1519 N N . VAL A 1 206 ? 18.812 -13.867 2.043 1 98.81 206 VAL A N 1
ATOM 1520 C CA . VAL A 1 206 ? 18.578 -13.445 3.42 1 98.81 206 VAL A CA 1
ATOM 1521 C C . VAL A 1 206 ? 17.688 -14.469 4.117 1 98.81 206 VAL A C 1
ATOM 1523 O O . VAL A 1 206 ? 16.594 -14.805 3.627 1 98.81 206 VAL A O 1
ATOM 1526 N N . ASN A 1 207 ? 18.141 -14.992 5.191 1 98.56 207 ASN A N 1
ATOM 1527 C CA . ASN A 1 207 ? 17.422 -15.953 6.02 1 98.56 207 ASN A CA 1
ATOM 1528 C C . ASN A 1 207 ? 16.75 -15.273 7.211 1 98.56 207 ASN A C 1
ATOM 1530 O O . ASN A 1 207 ? 17.422 -14.828 8.141 1 98.56 207 ASN A O 1
ATOM 1534 N N . THR A 1 208 ? 15.438 -15.242 7.246 1 97.62 208 THR A N 1
ATOM 1535 C CA . THR A 1 208 ? 14.703 -14.484 8.25 1 97.62 208 THR A CA 1
ATOM 1536 C C . THR A 1 208 ? 14.836 -15.133 9.625 1 97.62 208 THR A C 1
ATOM 1538 O O . THR A 1 208 ? 14.453 -14.547 10.641 1 97.62 208 THR A O 1
ATOM 1541 N N . SER A 1 209 ? 15.344 -16.359 9.664 1 96.56 209 SER A N 1
ATOM 1542 C CA . SER A 1 209 ? 15.594 -17.016 10.945 1 96.56 209 SER A CA 1
ATOM 1543 C C . SER A 1 209 ? 16.812 -16.422 11.633 1 96.56 209 SER A C 1
ATOM 1545 O O . SER A 1 209 ? 17.031 -16.641 12.828 1 96.56 209 SER A O 1
ATOM 1547 N N . ASP A 1 210 ? 17.594 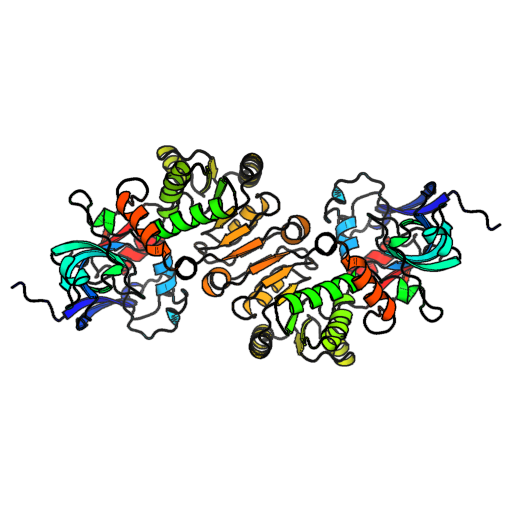-15.688 10.859 1 97 210 ASP A N 1
ATOM 1548 C CA . ASP A 1 210 ? 18.734 -14.992 11.453 1 97 210 ASP A CA 1
ATOM 1549 C C . ASP A 1 210 ? 18.281 -13.797 12.289 1 97 210 ASP A C 1
ATOM 1551 O O . ASP A 1 210 ? 17.359 -13.07 11.891 1 97 210 ASP A O 1
ATOM 1555 N N . ALA A 1 211 ? 18.953 -13.523 13.406 1 96.06 211 ALA A N 1
ATOM 1556 C CA . ALA A 1 211 ? 18.578 -12.445 14.312 1 96.06 211 ALA A CA 1
ATOM 1557 C C . ALA A 1 211 ? 18.734 -11.078 13.648 1 96.06 211 ALA A C 1
ATOM 1559 O O . ALA A 1 211 ? 17.984 -10.148 13.938 1 96.06 211 ALA A O 1
ATOM 1560 N N . ASP A 1 212 ? 19.656 -10.969 12.742 1 97.44 212 ASP A N 1
ATOM 1561 C CA . ASP A 1 212 ? 19.953 -9.672 12.141 1 97.44 212 ASP A CA 1
ATOM 1562 C C . ASP A 1 212 ? 19.484 -9.633 10.688 1 97.44 212 ASP A C 1
ATOM 1564 O O . ASP A 1 212 ? 20 -8.844 9.891 1 97.44 212 ASP A O 1
ATOM 1568 N N . TRP A 1 213 ? 18.547 -10.484 10.297 1 98.12 213 TRP A N 1
ATOM 1569 C CA . TRP A 1 213 ? 18.141 -10.625 8.898 1 98.12 213 TRP A CA 1
ATOM 1570 C C . TRP A 1 213 ? 17.656 -9.297 8.328 1 98.12 213 TRP A C 1
ATOM 1572 O O . TRP A 1 213 ? 17.922 -8.984 7.16 1 98.12 213 TRP A O 1
ATOM 1582 N N . HIS A 1 214 ? 16.984 -8.539 9.156 1 98.19 214 HIS A N 1
ATOM 1583 C CA . HIS A 1 214 ? 16.438 -7.27 8.688 1 98.19 214 HIS A CA 1
ATOM 1584 C C . HIS A 1 214 ? 17.562 -6.297 8.305 1 98.19 214 HIS A C 1
ATOM 1586 O O . HIS A 1 214 ? 17.484 -5.637 7.266 1 98.19 214 HIS A O 1
ATOM 1592 N N . LYS A 1 215 ? 18.516 -6.156 9.148 1 98.25 215 LYS A N 1
ATOM 1593 C CA . LYS A 1 215 ? 19.688 -5.328 8.867 1 98.25 215 LYS A CA 1
ATOM 1594 C C . LYS A 1 215 ? 20.406 -5.816 7.613 1 98.25 215 LYS A C 1
ATOM 1596 O O . LYS A 1 215 ? 20.828 -5.012 6.773 1 98.25 215 LYS A O 1
ATOM 1601 N N . GLN A 1 216 ? 20.578 -7.125 7.488 1 98.56 216 GLN A N 1
ATOM 1602 C CA . GLN A 1 216 ? 21.203 -7.715 6.309 1 98.56 216 GLN A CA 1
ATOM 1603 C C . GLN A 1 216 ? 20.453 -7.344 5.039 1 98.56 216 GLN A C 1
ATOM 1605 O O . GLN A 1 216 ? 21.047 -6.922 4.051 1 98.56 216 GLN A O 1
ATOM 1610 N N . LEU A 1 217 ? 19.156 -7.48 5.109 1 98.88 217 LEU A N 1
ATOM 1611 C CA . LEU A 1 217 ? 18.344 -7.152 3.953 1 98.88 217 LEU A CA 1
ATOM 1612 C C . LEU A 1 217 ? 18.469 -5.676 3.592 1 98.88 217 LEU A C 1
ATOM 1614 O O . LEU A 1 217 ? 18.609 -5.328 2.416 1 98.88 217 LEU A O 1
ATOM 1618 N N . LYS A 1 218 ? 18.406 -4.84 4.562 1 98.75 218 LYS A N 1
ATOM 1619 C CA . LYS A 1 218 ? 18.531 -3.4 4.34 1 98.75 218 LYS A CA 1
ATOM 1620 C C . LYS A 1 218 ? 19.859 -3.057 3.668 1 98.75 218 LYS A C 1
ATOM 1622 O O . LYS A 1 218 ? 19.891 -2.268 2.721 1 98.75 218 LYS A O 1
ATOM 1627 N N . GLU A 1 219 ? 20.938 -3.607 4.125 1 98.69 219 GLU A N 1
ATOM 1628 C CA . GLU A 1 219 ? 22.25 -3.355 3.561 1 98.69 219 GLU A CA 1
ATOM 1629 C C . GLU A 1 219 ? 22.328 -3.805 2.104 1 98.69 219 GLU A C 1
ATOM 1631 O O . GLU A 1 219 ? 22.781 -3.053 1.237 1 98.69 219 GLU A O 1
ATOM 1636 N N . ILE A 1 220 ? 21.859 -4.98 1.82 1 98.81 220 ILE A N 1
ATOM 1637 C CA . ILE A 1 220 ? 21.938 -5.555 0.48 1 98.81 220 ILE A CA 1
ATOM 1638 C C . ILE A 1 220 ? 21.062 -4.738 -0.473 1 98.81 220 ILE A C 1
ATOM 1640 O O . ILE A 1 220 ? 21.5 -4.387 -1.573 1 98.81 220 ILE A O 1
ATOM 1644 N N . THR A 1 221 ? 19.828 -4.441 -0.054 1 98.81 221 THR A N 1
ATOM 1645 C CA . THR A 1 221 ? 18.906 -3.74 -0.936 1 98.81 221 THR A CA 1
ATOM 1646 C C . THR A 1 221 ? 19.375 -2.312 -1.192 1 98.81 221 THR A C 1
ATOM 1648 O O . THR A 1 221 ? 19.172 -1.771 -2.281 1 98.81 221 THR A O 1
ATOM 1651 N N . SER A 1 222 ? 20 -1.717 -0.18 1 98.38 222 SER A N 1
ATOM 1652 C CA . SER A 1 222 ? 20.562 -0.388 -0.375 1 98.38 222 SER A CA 1
ATOM 1653 C C . SER A 1 222 ? 21.719 -0.425 -1.364 1 98.38 222 SER A C 1
ATOM 1655 O O . SER A 1 222 ? 21.812 0.418 -2.26 1 98.38 222 SER A O 1
ATOM 1657 N N . GLU A 1 223 ? 22.578 -1.398 -1.193 1 98.25 223 GLU A N 1
ATOM 1658 C CA . GLU A 1 223 ? 23.719 -1.549 -2.084 1 98.25 223 GLU A CA 1
ATOM 1659 C C . GLU A 1 223 ? 23.281 -1.751 -3.529 1 98.25 223 GLU A C 1
ATOM 1661 O O . GLU A 1 223 ? 23.844 -1.165 -4.449 1 98.25 223 GLU A O 1
ATOM 1666 N N . LEU A 1 224 ? 22.266 -2.473 -3.779 1 98.5 224 LEU A N 1
ATOM 1667 C CA . LEU A 1 224 ? 21.812 -2.842 -5.117 1 98.5 224 LEU A CA 1
ATOM 1668 C C . LEU A 1 224 ? 20.766 -1.857 -5.629 1 98.5 224 LEU A C 1
ATOM 1670 O O . LEU A 1 224 ? 20.328 -1.951 -6.777 1 98.5 224 LEU A O 1
ATOM 1674 N N . ASN A 1 225 ? 20.281 -0.958 -4.703 1 98.19 225 ASN A N 1
ATOM 1675 C CA . ASN A 1 225 ? 19.172 -0.063 -4.996 1 98.19 225 ASN A CA 1
ATOM 1676 C C . ASN A 1 225 ? 17.938 -0.835 -5.465 1 98.19 225 ASN A C 1
ATOM 1678 O O . ASN A 1 225 ? 17.359 -0.523 -6.508 1 98.19 225 ASN A O 1
ATOM 1682 N N . ALA A 1 226 ? 17.578 -1.903 -4.715 1 98.75 226 ALA A N 1
ATOM 1683 C CA . ALA A 1 226 ? 16.438 -2.752 -5.02 1 98.75 226 ALA A CA 1
ATOM 1684 C C . ALA A 1 226 ? 15.133 -2.098 -4.562 1 98.75 226 ALA A C 1
ATOM 1686 O O . ALA A 1 226 ? 14.734 -2.232 -3.402 1 98.75 226 ALA A O 1
ATOM 1687 N N . THR A 1 227 ? 14.438 -1.46 -5.512 1 98.81 227 THR A N 1
ATOM 1688 C CA . THR A 1 227 ? 13.266 -0.67 -5.137 1 98.81 227 THR A CA 1
ATOM 1689 C C . THR A 1 227 ? 11.977 -1.374 -5.559 1 98.81 227 THR A C 1
ATOM 1691 O O . THR A 1 227 ? 10.891 -0.804 -5.457 1 98.81 227 THR A O 1
ATOM 1694 N N . ILE A 1 228 ? 12.062 -2.645 -5.988 1 98.75 228 ILE A N 1
ATOM 1695 C CA . ILE A 1 228 ? 10.867 -3.428 -6.277 1 98.75 228 ILE A CA 1
ATOM 1696 C C . ILE A 1 228 ? 10.938 -4.766 -5.543 1 98.75 228 ILE A C 1
ATOM 1698 O O . ILE A 1 228 ? 12 -5.379 -5.461 1 98.75 228 ILE A O 1
ATOM 1702 N N . GLY A 1 229 ? 9.922 -5.125 -4.969 1 98.88 229 GLY A N 1
ATOM 1703 C CA . GLY A 1 229 ? 9.789 -6.414 -4.312 1 98.88 229 GLY A CA 1
ATOM 1704 C C . GLY A 1 229 ? 8.516 -7.148 -4.699 1 98.88 229 GLY A C 1
ATOM 1705 O O . GLY A 1 229 ? 7.5 -6.52 -5.004 1 98.88 229 GLY A O 1
ATOM 1706 N N . PHE A 1 230 ? 8.586 -8.422 -4.715 1 98.94 230 PHE A N 1
ATOM 1707 C CA . PHE A 1 230 ? 7.43 -9.297 -4.887 1 98.94 230 PHE A CA 1
ATOM 1708 C C . PHE A 1 230 ? 7.258 -10.203 -3.68 1 98.94 230 PHE A C 1
ATOM 1710 O O . PHE A 1 230 ? 8.156 -10.984 -3.348 1 98.94 230 PHE A O 1
ATOM 1717 N N . ASP A 1 231 ? 6.137 -10.172 -3.094 1 98.81 231 ASP A N 1
ATOM 1718 C CA . ASP A 1 231 ? 5.898 -10.883 -1.844 1 98.81 231 ASP A CA 1
ATOM 1719 C C . ASP A 1 231 ? 4.824 -11.961 -2.02 1 98.81 231 ASP A C 1
ATOM 1721 O O . ASP A 1 231 ? 3.715 -11.664 -2.469 1 98.81 231 ASP A O 1
ATOM 1725 N N . ALA A 1 232 ? 5.164 -13.141 -1.584 1 97.75 232 ALA A N 1
ATOM 1726 C CA . ALA A 1 232 ? 4.23 -14.266 -1.637 1 97.75 232 ALA A CA 1
ATOM 1727 C C . ALA A 1 232 ? 3.727 -14.625 -0.242 1 97.75 232 ALA A C 1
ATOM 1729 O O . ALA A 1 232 ? 2.812 -15.445 -0.097 1 97.75 232 ALA A O 1
ATOM 1730 N N . VAL A 1 233 ? 4.242 -14.023 0.771 1 96.62 233 VAL A N 1
ATOM 1731 C CA . VAL A 1 233 ? 4.055 -14.523 2.127 1 96.62 233 VAL A CA 1
ATOM 1732 C C . VAL A 1 233 ? 2.945 -13.734 2.82 1 96.62 233 VAL A C 1
ATOM 1734 O O . VAL A 1 233 ? 1.988 -14.32 3.332 1 96.62 233 VAL A O 1
ATOM 1737 N N . GLY A 1 234 ? 3.041 -12.438 2.818 1 96.75 234 GLY A N 1
ATOM 1738 C CA . GLY A 1 234 ? 2.1 -11.578 3.52 1 96.75 234 GLY A CA 1
ATOM 1739 C C . GLY A 1 234 ? 2.434 -11.398 4.988 1 96.75 234 GLY A C 1
ATOM 1740 O O . GLY A 1 234 ? 3.604 -11.453 5.375 1 96.75 234 GLY A O 1
ATOM 1741 N N . GLY A 1 235 ? 1.447 -10.984 5.75 1 96.62 235 GLY A N 1
ATOM 1742 C CA . GLY A 1 235 ? 1.632 -10.797 7.18 1 96.62 235 GLY A CA 1
ATOM 1743 C C . GLY A 1 235 ? 2.686 -9.758 7.516 1 96.62 235 GLY A C 1
ATOM 1744 O O . GLY A 1 235 ? 2.854 -8.781 6.785 1 96.62 235 GLY A O 1
ATOM 1745 N N . SER A 1 236 ? 3.348 -9.969 8.656 1 95.88 236 SER A N 1
ATOM 1746 C CA . SER A 1 236 ? 4.348 -9.023 9.133 1 95.88 236 SER A CA 1
ATOM 1747 C C . SER A 1 236 ? 5.629 -9.109 8.312 1 95.88 236 SER A C 1
ATOM 1749 O O . SER A 1 236 ? 6.426 -8.172 8.289 1 95.88 236 SER A O 1
ATOM 1751 N N . THR A 1 237 ? 5.82 -10.258 7.605 1 96.62 237 THR A N 1
ATOM 1752 C CA . THR A 1 237 ? 6.984 -10.398 6.734 1 96.62 237 THR A CA 1
ATOM 1753 C C . THR A 1 237 ? 6.953 -9.359 5.617 1 96.62 237 THR A C 1
ATOM 1755 O O . THR A 1 237 ? 7.969 -8.734 5.32 1 96.62 237 THR A O 1
ATOM 1758 N N . ALA A 1 238 ? 5.809 -9.148 5.082 1 97.75 238 ALA A N 1
ATOM 1759 C CA . ALA A 1 238 ? 5.664 -8.18 4 1 97.75 238 ALA A CA 1
ATOM 1760 C C . ALA A 1 238 ? 6.055 -6.781 4.469 1 97.75 238 ALA A C 1
ATOM 1762 O O . ALA A 1 238 ? 6.809 -6.078 3.789 1 97.75 238 ALA A O 1
ATOM 1763 N N . GLY A 1 239 ? 5.543 -6.367 5.625 1 97.81 239 GLY A N 1
ATOM 1764 C CA . GLY A 1 239 ? 5.887 -5.062 6.176 1 97.81 239 GLY A CA 1
ATOM 1765 C C . GLY A 1 239 ? 7.367 -4.91 6.465 1 97.81 239 GLY A C 1
ATOM 1766 O O . GLY A 1 239 ? 7.957 -3.869 6.168 1 97.81 239 GLY A O 1
ATOM 1767 N N . ALA A 1 240 ? 7.961 -5.93 7.066 1 97.94 240 ALA A N 1
ATOM 1768 C CA . ALA A 1 240 ? 9.383 -5.898 7.41 1 97.94 240 ALA A CA 1
ATOM 1769 C C . ALA A 1 240 ? 10.25 -5.816 6.16 1 97.94 240 ALA A C 1
ATOM 1771 O O . ALA A 1 240 ? 11.25 -5.098 6.141 1 97.94 240 ALA A O 1
ATOM 1772 N N . VAL A 1 241 ? 9.875 -6.547 5.125 1 98.75 241 VAL A N 1
ATOM 1773 C CA . VAL A 1 241 ? 10.617 -6.527 3.867 1 98.75 241 VAL A CA 1
ATOM 1774 C C . VAL A 1 241 ? 10.562 -5.129 3.258 1 98.75 241 VAL A C 1
ATOM 1776 O O . VAL A 1 241 ? 11.594 -4.559 2.902 1 98.75 241 VAL A O 1
ATOM 1779 N N . LEU A 1 242 ? 9.398 -4.566 3.158 1 98.81 242 LEU A N 1
ATOM 1780 C CA . LEU A 1 242 ? 9.258 -3.23 2.592 1 98.81 242 LEU A CA 1
ATOM 1781 C C . LEU A 1 242 ? 10.07 -2.215 3.393 1 98.81 242 LEU A C 1
ATOM 1783 O O . LEU A 1 242 ? 10.719 -1.336 2.816 1 98.81 242 LEU A O 1
ATOM 1787 N N . SER A 1 243 ? 10.023 -2.357 4.695 1 98.19 243 SER A N 1
ATOM 1788 C CA . SER A 1 243 ? 10.734 -1.418 5.555 1 98.19 243 SER A CA 1
ATOM 1789 C C . SER A 1 243 ? 12.234 -1.458 5.289 1 98.19 243 SER A C 1
ATOM 1791 O O . SER A 1 243 ? 12.922 -0.445 5.434 1 98.19 243 SER A O 1
ATOM 1793 N N . ALA A 1 244 ? 12.766 -2.572 4.906 1 98.62 244 ALA A N 1
ATOM 1794 C CA . ALA A 1 244 ? 14.203 -2.748 4.676 1 98.62 244 ALA A CA 1
ATOM 1795 C C . ALA A 1 244 ? 14.602 -2.242 3.295 1 98.62 244 ALA A C 1
ATOM 1797 O O . ALA A 1 244 ? 15.789 -2.07 3.012 1 98.62 244 ALA A O 1
ATOM 1798 N N . MET A 1 245 ? 13.695 -2.031 2.41 1 98.75 245 MET A N 1
ATOM 1799 C CA . MET A 1 245 ? 13.984 -1.601 1.045 1 98.75 245 MET A CA 1
ATOM 1800 C C . MET A 1 245 ? 14.227 -0.096 0.99 1 98.75 245 MET A C 1
ATOM 1802 O O . MET A 1 245 ? 13.805 0.639 1.886 1 98.75 245 MET A O 1
ATOM 1806 N N . PRO A 1 246 ? 14.836 0.407 -0.071 1 98.56 246 PRO A N 1
ATOM 1807 C CA . PRO A 1 246 ? 15.164 1.831 -0.172 1 98.56 246 PRO A CA 1
ATOM 1808 C C . PRO A 1 246 ? 13.93 2.713 -0.331 1 98.56 246 PRO A C 1
ATOM 1810 O O . PRO A 1 246 ? 12.812 2.201 -0.473 1 98.56 246 PRO A O 1
ATOM 1813 N N . ALA A 1 247 ? 14.148 4.039 -0.241 1 97.38 247 ALA A N 1
ATOM 1814 C CA . ALA A 1 247 ? 13.102 5 -0.581 1 97.38 247 ALA A CA 1
ATOM 1815 C C . ALA A 1 247 ? 12.57 4.754 -1.99 1 97.38 247 ALA A C 1
ATOM 1817 O O . ALA A 1 247 ? 13.281 4.219 -2.844 1 97.38 247 ALA A O 1
ATOM 1818 N N . ASN A 1 248 ? 11.281 5.039 -2.189 1 97.88 248 ASN A N 1
ATOM 1819 C CA . ASN A 1 248 ? 10.609 4.922 -3.48 1 97.88 248 ASN A CA 1
ATOM 1820 C C . ASN A 1 248 ? 10.383 3.463 -3.861 1 97.88 248 ASN A C 1
ATOM 1822 O O . ASN A 1 248 ? 10.203 3.146 -5.039 1 97.88 248 ASN A O 1
ATOM 1826 N N . SER A 1 249 ? 10.414 2.586 -2.846 1 98.69 249 SER A N 1
ATOM 1827 C CA . SER A 1 249 ? 10.211 1.166 -3.113 1 98.69 249 SER A CA 1
ATOM 1828 C C . SER A 1 249 ? 8.727 0.829 -3.227 1 98.69 249 SER A C 1
ATOM 1830 O O . SER A 1 249 ? 7.891 1.466 -2.584 1 98.69 249 SER A O 1
ATOM 1832 N N . GLU A 1 250 ? 8.438 -0.144 -4.008 1 98.75 250 GLU A N 1
ATOM 1833 C CA . GLU A 1 250 ? 7.102 -0.718 -4.133 1 98.75 250 GLU A CA 1
ATOM 1834 C C . GLU A 1 250 ? 7.125 -2.227 -3.91 1 98.75 250 GLU A C 1
ATOM 1836 O O . GLU A 1 250 ? 7.926 -2.938 -4.523 1 98.75 250 GLU A O 1
ATOM 1841 N N . LEU A 1 251 ? 6.352 -2.658 -2.973 1 98.88 251 LEU A N 1
ATOM 1842 C CA . LEU A 1 251 ? 6.176 -4.086 -2.732 1 98.88 251 LEU A CA 1
ATOM 1843 C C . LEU A 1 251 ? 4.898 -4.598 -3.398 1 98.88 251 LEU A C 1
ATOM 1845 O O . LEU A 1 251 ? 3.797 -4.184 -3.031 1 98.88 251 LEU A O 1
ATOM 1849 N N . PHE A 1 252 ? 5.051 -5.465 -4.348 1 98.81 252 PHE A N 1
ATOM 1850 C CA . PHE A 1 252 ? 3.934 -6.113 -5.027 1 98.81 252 PHE A CA 1
ATOM 1851 C C . PHE A 1 252 ? 3.561 -7.414 -4.332 1 98.81 252 PHE A C 1
ATOM 1853 O O . PHE A 1 252 ? 4.344 -8.367 -4.32 1 98.81 252 PHE A O 1
ATOM 1860 N N . VAL A 1 253 ? 2.377 -7.457 -3.799 1 98.69 253 VAL A N 1
ATOM 1861 C CA . VAL A 1 253 ? 1.855 -8.672 -3.184 1 98.69 253 VAL A CA 1
ATOM 1862 C C . VAL A 1 253 ? 1.211 -9.555 -4.25 1 98.69 253 VAL A C 1
ATOM 1864 O O . VAL A 1 253 ? 0.296 -9.125 -4.953 1 98.69 253 VAL A O 1
ATOM 1867 N N . TYR A 1 254 ? 1.676 -10.797 -4.363 1 97.88 254 TYR A N 1
ATOM 1868 C CA . TYR A 1 254 ? 1.127 -11.664 -5.406 1 97.88 254 TYR A CA 1
ATOM 1869 C C . TYR A 1 254 ? 0.666 -12.992 -4.824 1 97.88 254 TYR A C 1
ATOM 1871 O O . TYR A 1 254 ? 0.16 -13.852 -5.551 1 97.88 254 TYR A O 1
ATOM 1879 N N . GLY A 1 255 ? 0.86 -13.125 -3.514 1 96.12 255 GLY A N 1
ATOM 1880 C CA . GLY A 1 255 ? 0.417 -14.297 -2.773 1 96.12 255 GLY A CA 1
ATOM 1881 C C . GLY A 1 255 ? 0.198 -14.023 -1.297 1 96.12 255 GLY A C 1
ATOM 1882 O O . GLY A 1 255 ? 0.499 -12.93 -0.813 1 96.12 255 GLY A O 1
ATOM 1883 N N . ALA A 1 256 ? -0.298 -14.984 -0.58 1 93.62 256 ALA A N 1
ATOM 1884 C CA . ALA A 1 256 ? -0.591 -14.883 0.848 1 93.62 256 ALA A CA 1
ATOM 1885 C C . ALA A 1 256 ? -0.36 -16.219 1.551 1 93.62 256 ALA A C 1
ATOM 1887 O O . ALA A 1 256 ? -1.256 -16.734 2.223 1 93.62 256 ALA A O 1
ATOM 1888 N N . LEU A 1 257 ? 0.806 -16.641 1.51 1 92.88 257 LEU A N 1
ATOM 1889 C CA . LEU A 1 257 ? 1.138 -17.984 1.998 1 92.88 257 LEU A CA 1
ATOM 1890 C C . LEU A 1 257 ? 0.962 -18.062 3.51 1 92.88 257 LEU A C 1
ATOM 1892 O O . LEU A 1 257 ? 0.712 -19.141 4.051 1 92.88 257 LEU A O 1
ATOM 1896 N N . SER A 1 258 ? 1.059 -16.906 4.172 1 90.5 258 SER A N 1
ATOM 1897 C CA . SER A 1 258 ? 0.903 -16.891 5.621 1 90.5 258 SER A CA 1
ATOM 1898 C C . SER A 1 258 ? -0.566 -16.984 6.02 1 90.5 258 SER A C 1
ATOM 1900 O O . SER A 1 258 ? -0.884 -17.281 7.176 1 90.5 258 SER A O 1
ATOM 1902 N N . GLY A 1 259 ? -1.399 -16.625 5.082 1 90.12 259 GLY A N 1
ATOM 1903 C CA . GLY A 1 259 ? -2.82 -16.547 5.383 1 90.12 259 GLY A CA 1
ATOM 1904 C C . GLY A 1 259 ? -3.211 -15.266 6.09 1 90.12 259 GLY A C 1
ATOM 1905 O O . GLY A 1 259 ? -4.395 -15.031 6.348 1 90.12 259 GLY A O 1
ATOM 1906 N N . GLU A 1 260 ? -2.236 -14.398 6.328 1 93.19 260 GLU A N 1
ATOM 1907 C CA . GLU A 1 260 ? -2.49 -13.164 7.059 1 93.19 260 GLU A CA 1
ATOM 1908 C C . GLU A 1 260 ? -2.42 -11.953 6.133 1 93.19 260 GLU A C 1
ATOM 1910 O O . GLU A 1 260 ? -1.652 -11.945 5.168 1 93.19 260 GLU A O 1
ATOM 1915 N N . GLY A 1 261 ? -3.201 -10.992 6.457 1 95.25 261 GLY A N 1
ATOM 1916 C CA . GLY A 1 261 ? -3.078 -9.727 5.746 1 95.25 261 GLY A CA 1
ATOM 1917 C C . GLY A 1 261 ? -1.742 -9.047 5.969 1 95.25 261 GLY A C 1
ATOM 1918 O O . GLY A 1 261 ? -1.071 -9.297 6.973 1 95.25 261 GLY A O 1
ATOM 1919 N N . ILE A 1 262 ? -1.41 -8.227 5.051 1 97.81 262 ILE A N 1
ATOM 1920 C CA . ILE A 1 262 ? -0.177 -7.461 5.168 1 97.81 262 ILE A CA 1
ATOM 1921 C C . ILE A 1 262 ? -0.213 -6.621 6.441 1 97.81 262 ILE A C 1
ATOM 1923 O O . ILE A 1 262 ? -1.212 -5.957 6.73 1 97.81 262 ILE A O 1
ATOM 1927 N N . SER A 1 263 ? 0.864 -6.641 7.223 1 97.25 263 SER A N 1
ATOM 1928 C CA . SER A 1 263 ? 0.903 -5.895 8.477 1 97.25 263 SER A CA 1
ATOM 1929 C C . SER A 1 263 ? 2.289 -5.309 8.727 1 97.25 263 SER A C 1
ATOM 1931 O O . SER A 1 263 ? 3.256 -5.676 8.055 1 97.25 263 SER A O 1
ATOM 1933 N N . GLY A 1 264 ? 2.26 -4.312 9.625 1 95.69 264 GLY A N 1
ATOM 1934 C CA . GLY A 1 264 ? 3.52 -3.723 10.047 1 95.69 264 GLY A CA 1
ATOM 1935 C C . GLY A 1 264 ? 4.105 -2.77 9.023 1 95.69 264 GLY A C 1
ATOM 1936 O O . GLY A 1 264 ? 5.316 -2.527 9.008 1 95.69 264 GLY A O 1
ATOM 1937 N N . VAL A 1 265 ? 3.365 -2.285 8.078 1 97 265 VAL A N 1
ATOM 1938 C CA . VAL A 1 265 ? 3.84 -1.318 7.09 1 97 265 VAL A CA 1
ATOM 1939 C C . VAL A 1 265 ? 4.039 0.042 7.754 1 97 265 VAL A C 1
ATOM 1941 O O . VAL A 1 265 ? 3.088 0.629 8.273 1 97 265 VAL A O 1
ATOM 1944 N N . SER A 1 266 ? 5.184 0.564 7.75 1 96.38 266 SER A N 1
ATOM 1945 C CA . SER A 1 266 ? 5.516 1.817 8.422 1 96.38 266 SER A CA 1
ATOM 1946 C C . SER A 1 266 ? 4.832 3.002 7.746 1 96.38 266 SER A C 1
ATOM 1948 O O . SER A 1 266 ? 5.086 3.287 6.574 1 96.38 266 SER A O 1
ATOM 1950 N N . ALA A 1 267 ? 4.035 3.709 8.523 1 96.12 267 ALA A N 1
ATOM 1951 C CA . ALA A 1 267 ? 3.418 4.926 8 1 96.12 267 ALA A CA 1
ATOM 1952 C C . ALA A 1 267 ? 4.48 5.941 7.59 1 96.12 267 ALA A C 1
ATOM 1954 O O . ALA A 1 267 ? 4.348 6.598 6.551 1 96.12 267 ALA A O 1
ATOM 1955 N N . ARG A 1 268 ? 5.5 6.078 8.367 1 94.06 268 ARG A N 1
ATOM 1956 C CA . ARG A 1 268 ? 6.586 7.008 8.086 1 94.06 268 ARG A CA 1
ATOM 1957 C C . ARG A 1 268 ? 7.238 6.703 6.742 1 94.06 268 ARG A C 1
ATOM 1959 O O . ARG A 1 268 ? 7.531 7.617 5.969 1 94.06 268 ARG A O 1
ATOM 1966 N N . ASP A 1 269 ? 7.449 5.371 6.496 1 96.5 269 ASP A N 1
ATOM 1967 C CA . ASP A 1 269 ? 8.07 4.98 5.234 1 96.5 269 ASP A CA 1
ATOM 1968 C C . ASP A 1 269 ? 7.172 5.328 4.047 1 96.5 269 ASP A C 1
ATOM 1970 O O . ASP A 1 269 ? 7.656 5.777 3.006 1 96.5 269 ASP A O 1
ATOM 1974 N N . LEU A 1 270 ? 5.887 5.094 4.215 1 98 270 LEU A N 1
ATOM 1975 C CA . LEU A 1 270 ? 4.938 5.434 3.16 1 98 270 LEU A CA 1
ATOM 1976 C C . LEU A 1 270 ? 4.953 6.934 2.881 1 98 270 LEU A C 1
ATOM 1978 O O . LEU A 1 270 ? 5.043 7.352 1.725 1 98 270 LEU A O 1
ATOM 1982 N N . ILE A 1 271 ? 4.934 7.719 3.912 1 97.12 271 ILE A N 1
ATOM 1983 C CA . ILE A 1 271 ? 4.742 9.164 3.805 1 97.12 271 ILE A CA 1
ATOM 1984 C C . ILE A 1 271 ? 6.043 9.82 3.352 1 97.12 271 ILE A C 1
ATOM 1986 O O . ILE A 1 271 ? 6.059 10.57 2.371 1 97.12 271 ILE A O 1
ATOM 1990 N N . PHE A 1 272 ? 7.18 9.477 3.986 1 95.56 272 PHE A N 1
ATOM 1991 C CA . PHE A 1 272 ? 8.375 10.297 3.828 1 95.56 272 PHE A CA 1
ATOM 1992 C C . PHE A 1 272 ? 9.352 9.641 2.857 1 95.56 272 PHE A C 1
ATOM 1994 O O . PHE A 1 272 ? 10.281 10.297 2.369 1 95.56 272 PHE A O 1
ATOM 2001 N N . LEU A 1 273 ? 9.172 8.336 2.6 1 96.38 273 LEU A N 1
ATOM 2002 C CA . LEU A 1 273 ? 10.117 7.641 1.725 1 96.38 273 LEU A CA 1
ATOM 2003 C C . LEU A 1 273 ? 9.422 7.156 0.456 1 96.38 273 LEU A C 1
ATOM 2005 O O . LEU A 1 273 ? 10.023 6.441 -0.349 1 96.38 273 LEU A O 1
ATOM 2009 N N . ASN A 1 274 ? 8.109 7.477 0.304 1 97 274 ASN A N 1
ATOM 2010 C CA . ASN A 1 274 ? 7.34 7.188 -0.9 1 97 274 ASN A CA 1
ATOM 2011 C C . ASN A 1 274 ? 7.312 5.691 -1.201 1 97 274 ASN A C 1
ATOM 2013 O O . ASN A 1 274 ? 7.512 5.281 -2.346 1 97 274 ASN A O 1
ATOM 2017 N N . LYS A 1 275 ? 7.219 4.902 -0.208 1 98.31 275 LYS A N 1
ATOM 2018 C CA . LYS A 1 275 ? 7.039 3.463 -0.39 1 98.31 275 LYS A CA 1
ATOM 2019 C C . LYS A 1 275 ? 5.574 3.117 -0.632 1 98.31 275 LYS A C 1
ATOM 2021 O O . LYS A 1 275 ? 4.68 3.895 -0.285 1 98.31 275 LYS A O 1
ATOM 2026 N N . LYS A 1 276 ? 5.316 1.981 -1.251 1 98.5 276 LYS A N 1
ATOM 2027 C CA . LYS A 1 276 ? 3.969 1.602 -1.667 1 98.5 276 LYS A CA 1
ATOM 2028 C C . LYS A 1 276 ? 3.76 0.095 -1.543 1 98.5 276 LYS A C 1
ATOM 2030 O O . LYS A 1 276 ? 4.707 -0.682 -1.68 1 98.5 276 LYS A O 1
ATOM 2035 N N . VAL A 1 277 ? 2.531 -0.263 -1.287 1 98.88 277 VAL A N 1
ATOM 2036 C CA . VAL A 1 277 ? 2.084 -1.651 -1.35 1 98.88 277 VAL A CA 1
ATOM 2037 C C . VAL A 1 277 ? 0.997 -1.797 -2.412 1 98.88 277 VAL A C 1
ATOM 2039 O O . VAL A 1 277 ? -0.001 -1.072 -2.391 1 98.88 277 VAL A O 1
ATOM 2042 N N . SER A 1 278 ? 1.206 -2.652 -3.318 1 98.44 278 SER A N 1
ATOM 2043 C CA . SER A 1 278 ? 0.264 -2.938 -4.395 1 98.44 278 SER A CA 1
ATOM 2044 C C . SER A 1 278 ? 0.08 -4.438 -4.586 1 98.44 278 SER A C 1
ATOM 2046 O O . SER A 1 278 ? 0.698 -5.238 -3.885 1 98.44 278 SER A O 1
ATOM 2048 N N . GLY A 1 279 ? -0.857 -4.766 -5.473 1 98.19 279 GLY A N 1
ATOM 2049 C CA . GLY A 1 279 ? -1.058 -6.156 -5.848 1 98.19 279 GLY A CA 1
ATOM 2050 C C . GLY A 1 279 ? -0.493 -6.492 -7.215 1 98.19 279 GLY A C 1
ATOM 2051 O O . GLY A 1 279 ? -0.245 -5.602 -8.031 1 98.19 279 GLY A O 1
ATOM 2052 N N . PHE A 1 280 ? -0.202 -7.711 -7.387 1 97.94 280 PHE A N 1
ATOM 2053 C CA . PHE A 1 280 ? 0.165 -8.234 -8.695 1 97.94 280 PHE A CA 1
ATOM 2054 C C . PHE A 1 280 ? -0.642 -9.484 -9.031 1 97.94 280 PHE A C 1
ATOM 2056 O O . PHE A 1 280 ? -0.683 -10.43 -8.242 1 97.94 280 PHE A O 1
ATOM 2063 N N . TRP A 1 281 ? -1.28 -9.445 -10.133 1 95.56 281 TRP A N 1
ATOM 2064 C CA . TRP A 1 281 ? -2.062 -10.578 -10.617 1 95.56 281 TRP A CA 1
ATOM 2065 C C . TRP A 1 281 ? -1.712 -10.898 -12.062 1 95.56 281 TRP A C 1
ATOM 2067 O O . TRP A 1 281 ? -1.945 -10.086 -12.961 1 95.56 281 TRP A O 1
ATOM 2077 N N . LEU A 1 282 ? -1.201 -12.086 -12.25 1 93.19 282 LEU A N 1
ATOM 2078 C CA . LEU A 1 282 ? -0.716 -12.492 -13.57 1 93.19 282 LEU A CA 1
ATOM 2079 C C . LEU A 1 282 ? -1.797 -12.305 -14.625 1 93.19 282 LEU A C 1
ATOM 2081 O O . LEU A 1 282 ? -1.519 -11.805 -15.719 1 93.19 282 LEU A O 1
ATOM 2085 N N . VAL A 1 283 ? -3.033 -12.688 -14.312 1 87.69 283 VAL A N 1
ATOM 2086 C CA . VAL A 1 283 ? -4.121 -12.609 -15.281 1 87.69 283 VAL A CA 1
ATOM 2087 C C . VAL A 1 283 ? -4.316 -11.164 -15.727 1 87.69 283 VAL A C 1
ATOM 2089 O O . VAL A 1 283 ? -4.473 -10.891 -16.922 1 87.69 283 VAL A O 1
ATOM 2092 N N . GLN A 1 284 ? -4.293 -10.289 -14.773 1 89.69 284 GLN A N 1
ATOM 2093 C CA . GLN A 1 284 ? -4.422 -8.875 -15.102 1 89.69 284 GLN A CA 1
ATOM 2094 C C . GLN A 1 284 ? -3.234 -8.391 -15.922 1 89.69 284 GLN A C 1
ATOM 2096 O O . GLN A 1 284 ? -3.402 -7.609 -16.859 1 89.69 284 GLN A O 1
ATOM 2101 N N . TYR A 1 285 ? -2.08 -8.797 -15.57 1 93.06 285 TYR A N 1
ATOM 2102 C CA . TYR A 1 285 ? -0.88 -8.43 -16.312 1 93.06 285 TYR A CA 1
ATOM 2103 C C . TYR A 1 285 ? -0.982 -8.875 -17.766 1 93.06 285 TYR A C 1
ATOM 2105 O O . TYR A 1 285 ? -0.684 -8.102 -18.688 1 93.06 285 TYR A O 1
ATOM 2113 N N . LEU A 1 286 ? -1.418 -10.086 -17.969 1 88.94 286 LEU A N 1
ATOM 2114 C CA . LEU A 1 286 ? -1.52 -10.648 -19.312 1 88.94 286 LEU A CA 1
ATOM 2115 C C . LEU A 1 286 ? -2.582 -9.914 -20.141 1 88.94 286 LEU A C 1
ATOM 2117 O O . LEU A 1 286 ? -2.424 -9.727 -21.344 1 88.94 286 LEU A O 1
ATOM 2121 N N . ARG A 1 287 ? -3.607 -9.5 -19.516 1 85.62 287 ARG A N 1
ATOM 2122 C CA . ARG A 1 287 ? -4.648 -8.734 -20.188 1 85.62 287 ARG A CA 1
ATOM 2123 C C . ARG A 1 287 ? -4.109 -7.402 -20.688 1 85.62 287 ARG A C 1
ATOM 2125 O O . ARG A 1 287 ? -4.438 -6.977 -21.797 1 85.62 287 ARG A O 1
ATOM 2132 N N . HIS A 1 288 ? -3.352 -6.793 -19.938 1 85.69 288 HIS A N 1
ATOM 2133 C CA . HIS A 1 288 ? -2.787 -5.5 -20.297 1 85.69 288 HIS A CA 1
ATOM 2134 C C . HIS A 1 288 ? -1.719 -5.648 -21.375 1 85.69 288 HIS A C 1
ATOM 2136 O O . HIS A 1 288 ? -1.552 -4.762 -22.219 1 85.69 288 HIS A O 1
ATOM 2142 N N . ARG A 1 289 ? -1.03 -6.746 -21.266 1 82 289 ARG A N 1
ATOM 2143 C CA . ARG A 1 289 ? 0.03 -7.004 -22.234 1 82 289 ARG A CA 1
ATOM 2144 C C . ARG A 1 289 ? -0.547 -7.266 -23.609 1 82 289 ARG A C 1
ATOM 2146 O O . ARG A 1 289 ? 0.074 -6.93 -24.625 1 82 289 ARG A O 1
ATOM 2153 N N . GLY A 1 290 ? -1.824 -7.773 -23.766 1 74.62 290 GLY A N 1
ATOM 2154 C CA . GLY A 1 290 ? -2.486 -8.031 -25.031 1 74.62 290 GLY A CA 1
ATOM 2155 C C . GLY A 1 290 ? -1.688 -8.938 -25.953 1 74.62 290 GLY A C 1
ATOM 2156 O O . GLY A 1 290 ? -1.369 -10.07 -25.594 1 74.62 290 GLY A O 1
ATOM 2157 N N . ALA A 1 291 ? -1.241 -8.375 -27.141 1 64.25 291 ALA A N 1
ATOM 2158 C CA . ALA A 1 291 ? -0.584 -9.078 -28.234 1 64.25 291 ALA A CA 1
ATOM 2159 C C . ALA A 1 291 ? 0.77 -9.633 -27.812 1 64.25 291 ALA A C 1
ATOM 2161 O O . ALA A 1 291 ? 1.271 -10.594 -28.391 1 64.25 291 ALA A O 1
ATOM 2162 N N . GLY A 1 292 ? 1.263 -9.25 -26.703 1 70.44 292 GLY A N 1
ATOM 2163 C CA . GLY A 1 292 ? 2.588 -9.688 -26.297 1 70.44 292 GLY A CA 1
ATOM 2164 C C . GLY A 1 292 ? 2.574 -10.984 -25.516 1 70.44 292 GLY A C 1
ATOM 2165 O O . GLY A 1 292 ? 3.627 -11.484 -25.125 1 70.44 292 GLY A O 1
ATOM 2166 N N . MET A 1 293 ? 1.431 -11.57 -25.406 1 79.19 293 MET A N 1
ATOM 2167 C CA . MET A 1 293 ? 1.331 -12.844 -24.688 1 79.19 293 MET A CA 1
ATOM 2168 C C . MET A 1 293 ? 2.014 -13.961 -25.469 1 79.19 293 MET A C 1
ATOM 2170 O O . MET A 1 293 ? 2.637 -14.844 -24.875 1 79.19 293 MET A O 1
ATOM 2174 N N . ALA A 1 294 ? 1.941 -13.891 -26.75 1 79.69 294 ALA A N 1
ATOM 2175 C CA . ALA A 1 294 ? 2.57 -14.898 -27.594 1 79.69 294 ALA A CA 1
ATOM 2176 C C . ALA A 1 294 ? 4.086 -14.891 -27.422 1 79.69 294 ALA A C 1
ATOM 2178 O O . ALA A 1 294 ? 4.719 -15.953 -27.406 1 79.69 294 ALA A O 1
ATOM 2179 N N . GLU A 1 295 ? 4.617 -13.695 -27.281 1 85.94 295 GLU A N 1
ATOM 2180 C CA . GLU A 1 295 ? 6.059 -13.57 -27.078 1 85.94 295 GLU A CA 1
ATOM 2181 C C . GLU A 1 295 ? 6.48 -14.164 -25.734 1 85.94 295 GLU A C 1
ATOM 2183 O O . GLU A 1 295 ? 7.508 -14.836 -25.641 1 85.94 295 GLU A O 1
ATOM 2188 N N . MET A 1 296 ? 5.719 -13.938 -24.75 1 89.38 296 MET A N 1
ATOM 2189 C CA . MET A 1 296 ? 6.004 -14.484 -23.438 1 89.38 296 MET A CA 1
ATOM 2190 C C . MET A 1 296 ? 5.953 -16.016 -23.453 1 89.38 296 MET A C 1
ATOM 2192 O O . MET A 1 296 ? 6.824 -16.672 -22.891 1 89.38 296 MET A O 1
ATOM 2196 N N . ILE A 1 297 ? 4.996 -16.484 -24.125 1 87.62 297 ILE A N 1
ATOM 2197 C CA . ILE A 1 297 ? 4.801 -17.938 -24.219 1 87.62 297 ILE A CA 1
ATOM 2198 C C . ILE A 1 297 ? 5.957 -18.547 -25 1 87.62 297 ILE A C 1
ATOM 2200 O O . ILE A 1 297 ? 6.453 -19.625 -24.641 1 87.62 297 ILE A O 1
ATOM 2204 N N . GLY A 1 298 ? 6.34 -17.875 -26.047 1 88.88 298 GLY A N 1
ATOM 2205 C CA . GLY A 1 298 ? 7.477 -18.359 -26.828 1 88.88 298 GLY A CA 1
ATOM 2206 C C . GLY A 1 298 ? 8.758 -18.438 -26.016 1 88.88 298 GLY A C 1
ATOM 2207 O O . GLY A 1 298 ? 9.508 -19.406 -26.125 1 88.88 298 GLY A O 1
ATOM 2208 N N . LYS A 1 299 ? 8.938 -17.453 -25.188 1 91 299 LYS A N 1
ATOM 2209 C CA . LYS A 1 299 ? 10.109 -17.438 -24.312 1 91 299 LYS A CA 1
ATOM 2210 C C . LYS A 1 299 ? 10.094 -18.625 -23.359 1 91 299 LYS A C 1
ATOM 2212 O O . LYS A 1 299 ? 11.117 -19.281 -23.156 1 91 299 LYS A O 1
ATOM 2217 N N . VAL A 1 300 ? 9.008 -18.844 -22.812 1 93.81 300 VAL A N 1
ATOM 2218 C CA . VAL A 1 300 ? 8.867 -19.938 -21.844 1 93.81 300 VAL A CA 1
ATOM 2219 C C . VAL A 1 300 ? 9.062 -21.281 -22.562 1 93.81 300 VAL A C 1
ATOM 2221 O O . VAL A 1 300 ? 9.812 -22.141 -22.078 1 93.81 300 VAL A O 1
ATOM 2224 N N . ALA A 1 301 ? 8.492 -21.422 -23.719 1 92.62 301 ALA A N 1
ATOM 2225 C CA . ALA A 1 301 ? 8.555 -22.656 -24.469 1 92.62 301 ALA A CA 1
ATOM 2226 C C . ALA A 1 301 ? 10 -23.031 -24.797 1 92.62 301 ALA A C 1
ATOM 2228 O O . ALA A 1 301 ? 10.367 -24.203 -24.766 1 92.62 301 ALA A O 1
ATOM 2229 N N . SER A 1 302 ? 10.781 -22.078 -25.062 1 93.06 302 SER A N 1
ATOM 2230 C CA . SER A 1 302 ? 12.141 -22.312 -25.531 1 93.06 302 SER A CA 1
ATOM 2231 C C . SER A 1 302 ? 13.07 -22.688 -24.375 1 93.06 302 SER A C 1
ATOM 2233 O O . SER A 1 302 ? 14.188 -23.156 -24.594 1 93.06 302 SER A O 1
ATOM 2235 N N . ALA A 1 303 ? 12.586 -22.609 -23.125 1 95.69 303 ALA A N 1
ATOM 2236 C CA . ALA A 1 303 ? 13.484 -22.812 -22 1 95.69 303 ALA A CA 1
ATOM 2237 C C . ALA A 1 303 ? 12.812 -23.625 -20.891 1 95.69 303 ALA A C 1
ATOM 2239 O O . ALA A 1 303 ? 13.117 -23.469 -19.719 1 95.69 303 ALA A O 1
ATOM 2240 N N . LEU A 1 304 ? 11.883 -24.469 -21.203 1 95.38 304 LEU A N 1
ATOM 2241 C CA . LEU A 1 304 ? 11.102 -25.266 -20.266 1 95.38 304 LEU A CA 1
ATOM 2242 C C . LEU A 1 304 ? 11.992 -26.219 -19.484 1 95.38 304 LEU A C 1
ATOM 2244 O O . LEU A 1 304 ? 11.688 -26.562 -18.344 1 95.38 304 LEU A O 1
ATOM 2248 N N . THR A 1 305 ? 13.141 -26.609 -20.094 1 94.94 305 THR A N 1
ATOM 2249 C CA . THR A 1 305 ? 13.977 -27.609 -19.453 1 94.94 305 THR A CA 1
ATOM 2250 C C . THR A 1 305 ? 15.234 -26.969 -18.875 1 94.94 305 THR A C 1
ATOM 2252 O O . THR A 1 305 ? 16.125 -27.672 -18.391 1 94.94 305 THR A O 1
ATOM 2255 N N . THR A 1 306 ? 15.367 -25.641 -18.906 1 95 306 THR A N 1
ATOM 2256 C CA . THR A 1 306 ? 16.531 -24.938 -18.375 1 95 306 THR A CA 1
ATOM 2257 C C . THR A 1 306 ? 16.094 -23.828 -17.422 1 95 306 THR A C 1
ATOM 2259 O O . THR A 1 306 ? 15.797 -24.094 -16.25 1 95 306 THR A O 1
ATOM 2262 N N . THR A 1 307 ? 15.805 -22.656 -17.953 1 96.5 307 THR A N 1
ATOM 2263 C CA . THR A 1 307 ? 15.5 -21.484 -17.141 1 96.5 307 THR A CA 1
ATOM 2264 C C . THR A 1 307 ? 14.219 -21.719 -16.344 1 96.5 307 THR A C 1
ATOM 2266 O O . THR A 1 307 ? 14.141 -21.344 -15.172 1 96.5 307 THR A O 1
ATOM 2269 N N . PHE A 1 308 ? 13.266 -22.328 -16.969 1 96.44 308 PHE A N 1
ATOM 2270 C CA . PHE A 1 308 ? 11.945 -22.438 -16.359 1 96.44 308 PHE A CA 1
ATOM 2271 C C . PHE A 1 308 ? 11.664 -23.859 -15.914 1 96.44 308 PHE A C 1
ATOM 2273 O O . PHE A 1 308 ? 10.508 -24.25 -15.742 1 96.44 308 PHE A O 1
ATOM 2280 N N . ARG A 1 309 ? 12.695 -24.609 -15.727 1 94.25 309 ARG A N 1
ATOM 2281 C CA . ARG A 1 309 ? 12.547 -26.016 -15.328 1 94.25 309 ARG A CA 1
ATOM 2282 C C . ARG A 1 309 ? 11.914 -26.125 -13.945 1 94.25 309 ARG A C 1
ATOM 2284 O O . ARG A 1 309 ? 12.273 -25.375 -13.031 1 94.25 309 ARG A O 1
ATOM 2291 N N . THR A 1 310 ? 10.977 -26.969 -13.844 1 92.25 310 THR A N 1
ATOM 2292 C CA . THR A 1 310 ? 10.328 -27.312 -12.578 1 92.25 310 THR A CA 1
ATOM 2293 C C . THR A 1 310 ? 10.5 -28.797 -12.273 1 92.25 310 THR A C 1
ATOM 2295 O O . THR A 1 310 ? 10.406 -29.641 -13.172 1 92.25 310 THR A O 1
ATOM 2298 N N . LYS A 1 311 ? 10.758 -29.078 -11.031 1 92.88 311 LYS A N 1
ATOM 2299 C CA . LYS A 1 311 ? 10.867 -30.469 -10.609 1 92.88 311 LYS A CA 1
ATOM 2300 C C . LYS A 1 311 ? 9.578 -30.953 -9.945 1 92.88 311 LYS A C 1
ATOM 2302 O O . LYS A 1 311 ? 9.07 -30.297 -9.031 1 92.88 311 LYS A O 1
ATOM 2307 N N . ILE A 1 312 ? 9.062 -32 -10.492 1 96.12 312 ILE A N 1
ATOM 2308 C CA . ILE A 1 312 ? 7.949 -32.688 -9.844 1 96.12 312 ILE A CA 1
ATOM 2309 C C . ILE A 1 312 ? 8.484 -33.781 -8.898 1 96.12 312 ILE A C 1
ATOM 2311 O O . ILE A 1 312 ? 9.055 -34.781 -9.344 1 96.12 312 ILE A O 1
ATOM 2315 N N . ARG A 1 313 ? 8.289 -33.562 -7.641 1 95.88 313 ARG A N 1
ATOM 2316 C CA . ARG A 1 313 ? 8.844 -34.438 -6.613 1 95.88 313 ARG A CA 1
ATOM 2317 C C . ARG A 1 313 ? 8.039 -35.719 -6.516 1 95.88 313 ARG A C 1
ATOM 2319 O O . ARG A 1 313 ? 8.609 -36.812 -6.352 1 95.88 313 ARG A O 1
ATOM 2326 N N . VAL A 1 314 ? 6.77 -35.625 -6.562 1 97.12 314 VAL A N 1
ATOM 2327 C CA . VAL A 1 314 ? 5.879 -36.781 -6.391 1 97.12 314 VAL A CA 1
ATOM 2328 C C . VAL A 1 314 ? 4.574 -36.531 -7.145 1 97.12 314 VAL A C 1
ATOM 2330 O O . VAL A 1 314 ? 4.191 -35.375 -7.383 1 97.12 314 VAL A O 1
ATOM 2333 N N . SER A 1 315 ? 3.951 -37.594 -7.566 1 98 315 SER A N 1
ATOM 2334 C CA . SER A 1 315 ? 2.648 -37.531 -8.219 1 98 315 SER A CA 1
ATOM 2335 C C . SER A 1 315 ? 1.642 -38.469 -7.547 1 98 315 SER A C 1
ATOM 2337 O O . SER A 1 315 ? 2.025 -39.438 -6.902 1 98 315 SER A O 1
ATOM 2339 N N . TYR A 1 316 ? 0.384 -38.125 -7.613 1 98.5 316 TYR A N 1
ATOM 2340 C CA . TYR A 1 316 ? -0.73 -38.875 -7.047 1 98.5 316 TYR A CA 1
ATOM 2341 C C . TYR A 1 316 ? -1.803 -39.125 -8.102 1 98.5 316 TYR A C 1
ATOM 2343 O O . TYR A 1 316 ? -1.977 -38.344 -9.023 1 98.5 316 TYR A O 1
ATOM 2351 N N . PRO A 1 317 ? -2.52 -40.312 -7.953 1 98.5 317 PRO A N 1
ATOM 2352 C CA . PRO A 1 317 ? -3.756 -40.438 -8.727 1 98.5 317 PRO A CA 1
ATOM 2353 C C . PRO A 1 317 ? -4.855 -39.5 -8.25 1 98.5 317 PRO A C 1
ATOM 2355 O O . PRO A 1 317 ? -4.758 -38.938 -7.152 1 98.5 317 PRO A O 1
ATOM 2358 N N . LEU A 1 318 ? -5.891 -39.281 -9.062 1 98.38 318 LEU A N 1
ATOM 2359 C CA . LEU A 1 318 ? -6.98 -38.375 -8.727 1 98.38 318 LEU A CA 1
ATOM 2360 C C . LEU A 1 318 ? -7.641 -38.781 -7.41 1 98.38 318 LEU A C 1
ATOM 2362 O O . LEU A 1 318 ? -8.031 -37.906 -6.617 1 98.38 318 LEU A O 1
ATOM 2366 N N . GLU A 1 319 ? -7.672 -40.031 -7.113 1 97.5 319 GLU A N 1
ATOM 2367 C CA . GLU A 1 319 ? -8.391 -40.562 -5.973 1 97.5 319 GLU A CA 1
ATOM 2368 C C . GLU A 1 319 ? -7.699 -40.219 -4.66 1 97.5 319 GLU A C 1
ATOM 2370 O O . GLU A 1 319 ? -8.289 -40.344 -3.584 1 97.5 319 GLU A O 1
ATOM 2375 N N . GLU A 1 320 ? -6.512 -39.812 -4.762 1 98.12 320 GLU A N 1
ATOM 2376 C CA . GLU A 1 320 ? -5.742 -39.5 -3.559 1 98.12 320 GLU A CA 1
ATOM 2377 C C . GLU A 1 320 ? -5.543 -38 -3.396 1 98.12 320 GLU A C 1
ATOM 2379 O O . GLU A 1 320 ? -4.48 -37.562 -2.971 1 98.12 320 GLU A O 1
ATOM 2384 N N . ALA A 1 321 ? -6.559 -37.312 -3.74 1 97.75 321 ALA A N 1
ATOM 2385 C CA . ALA A 1 321 ? -6.508 -35.875 -3.695 1 97.75 321 ALA A CA 1
ATOM 2386 C C . ALA A 1 321 ? -6.168 -35.375 -2.293 1 97.75 321 ALA A C 1
ATOM 2388 O O . ALA A 1 321 ? -5.328 -34.469 -2.129 1 97.75 321 ALA A O 1
ATOM 2389 N N . ALA A 1 322 ? -6.754 -35.906 -1.281 1 97.56 322 ALA A N 1
ATOM 2390 C CA . ALA A 1 322 ? -6.512 -35.469 0.092 1 97.56 322 ALA A CA 1
ATOM 2391 C C . ALA A 1 322 ? -5.039 -35.625 0.461 1 97.56 322 ALA A C 1
ATOM 2393 O O . ALA A 1 322 ? -4.438 -34.688 1.017 1 97.56 322 ALA A O 1
ATOM 2394 N N . ALA A 1 323 ? -4.504 -36.75 0.121 1 97.38 323 ALA A N 1
ATOM 2395 C CA . ALA A 1 323 ? -3.094 -37 0.408 1 97.38 323 ALA A CA 1
ATOM 2396 C C . ALA A 1 323 ? -2.199 -36.031 -0.352 1 97.38 323 ALA A C 1
ATOM 2398 O O . ALA A 1 323 ? -1.218 -35.531 0.196 1 97.38 323 ALA A O 1
ATOM 2399 N N . ALA A 1 324 ? -2.496 -35.781 -1.563 1 98 324 ALA A N 1
ATOM 2400 C CA . ALA A 1 324 ? -1.723 -34.875 -2.4 1 98 324 ALA A CA 1
ATOM 2401 C C . ALA A 1 324 ? -1.71 -33.469 -1.812 1 98 324 ALA A C 1
ATOM 2403 O O . ALA A 1 324 ? -0.653 -32.844 -1.705 1 98 324 ALA A O 1
ATOM 2404 N N . PHE A 1 325 ? -2.869 -32.969 -1.382 1 97.69 325 PHE A N 1
ATOM 2405 C CA . PHE A 1 325 ? -2.979 -31.594 -0.868 1 97.69 325 PHE A CA 1
ATOM 2406 C C . PHE A 1 325 ? -2.316 -31.484 0.5 1 97.69 325 PHE A C 1
ATOM 2408 O O . PHE A 1 325 ? -1.699 -30.469 0.813 1 97.69 325 PHE A O 1
ATOM 2415 N N . GLN A 1 326 ? -2.43 -32.469 1.312 1 97 326 GLN A N 1
ATOM 2416 C CA . GLN A 1 326 ? -1.74 -32.469 2.598 1 97 326 GLN A CA 1
ATOM 2417 C C . GLN A 1 326 ? -0.226 -32.438 2.41 1 97 326 GLN A C 1
ATOM 2419 O O . GLN A 1 326 ? 0.474 -31.672 3.076 1 97 326 GLN A O 1
ATOM 2424 N N . ASP A 1 327 ? 0.201 -33.312 1.511 1 96.69 327 ASP A N 1
ATOM 2425 C CA . ASP A 1 327 ? 1.628 -33.344 1.203 1 96.69 327 ASP A CA 1
ATOM 2426 C C . ASP A 1 327 ? 2.113 -32 0.704 1 96.69 327 ASP A C 1
ATOM 2428 O O . ASP A 1 327 ? 3.086 -31.453 1.226 1 96.69 327 ASP A O 1
ATOM 2432 N N . TYR A 1 328 ? 1.417 -31.422 -0.2 1 96.25 328 TYR A N 1
ATOM 2433 C CA . TYR A 1 328 ? 1.837 -30.156 -0.809 1 96.25 328 TYR A CA 1
ATOM 2434 C C . TYR A 1 328 ? 1.798 -29.031 0.205 1 96.25 328 TYR A C 1
ATOM 2436 O O . TYR A 1 328 ? 2.76 -28.266 0.33 1 96.25 328 TYR A O 1
ATOM 2444 N N . SER A 1 329 ? 0.711 -28.891 0.905 1 93.81 329 SER A N 1
ATOM 2445 C CA . SER A 1 329 ? 0.52 -27.766 1.825 1 93.81 329 SER A CA 1
ATOM 2446 C C . SER A 1 329 ? 1.592 -27.75 2.91 1 93.81 329 SER A C 1
ATOM 2448 O O . SER A 1 329 ? 1.951 -26.688 3.422 1 93.81 329 SER A O 1
ATOM 2450 N N . GLN A 1 330 ? 2.176 -28.875 3.201 1 91 330 GLN A N 1
ATOM 2451 C CA . GLN A 1 330 ? 3.158 -28.984 4.277 1 91 330 GLN A CA 1
ATOM 2452 C C . GLN A 1 330 ? 4.582 -28.875 3.734 1 91 330 GLN A C 1
ATOM 2454 O O . GLN A 1 330 ? 5.531 -28.703 4.5 1 91 330 GLN A O 1
ATOM 2459 N N . ASN A 1 331 ? 4.719 -28.953 2.369 1 89.06 331 ASN A N 1
ATOM 2460 C CA . ASN A 1 331 ? 6.047 -29.031 1.763 1 89.06 331 ASN A CA 1
ATOM 2461 C C . ASN A 1 331 ? 6.141 -28.156 0.513 1 89.06 331 ASN A C 1
ATOM 2463 O O . ASN A 1 331 ? 6.707 -28.578 -0.498 1 89.06 331 ASN A O 1
ATOM 2467 N N . MET A 1 332 ? 5.688 -27 0.572 1 87.31 332 MET A N 1
ATOM 2468 C CA . MET A 1 332 ? 5.477 -26.203 -0.63 1 87.31 332 MET A CA 1
ATOM 2469 C C . MET A 1 332 ? 6.809 -25.781 -1.244 1 87.31 332 MET A C 1
ATOM 2471 O O . MET A 1 332 ? 6.879 -25.484 -2.438 1 87.31 332 MET A O 1
ATOM 2475 N N . SER A 1 333 ? 7.879 -25.766 -0.465 1 83.94 333 SER A N 1
ATOM 2476 C CA . SER A 1 333 ? 9.172 -25.344 -1.004 1 83.94 333 SER A CA 1
ATOM 2477 C C . SER A 1 333 ? 10 -26.547 -1.434 1 83.94 333 SER A C 1
ATOM 2479 O O . SER A 1 333 ? 11.133 -26.406 -1.892 1 83.94 333 SER A O 1
ATOM 2481 N N . ASN A 1 334 ? 9.469 -27.734 -1.288 1 86.75 334 ASN A N 1
ATOM 2482 C CA . ASN A 1 334 ? 10.156 -28.969 -1.646 1 86.75 334 ASN A CA 1
ATOM 2483 C C . ASN A 1 334 ? 9.656 -29.531 -2.975 1 86.75 334 ASN A C 1
ATOM 2485 O O . ASN A 1 334 ? 9.102 -30.625 -3.025 1 86.75 334 ASN A O 1
ATOM 2489 N N . ASP A 1 335 ? 9.867 -28.766 -4.031 1 91.38 335 ASP A N 1
ATOM 2490 C CA . ASP A 1 335 ? 9.492 -29.109 -5.402 1 91.38 335 ASP A CA 1
ATOM 2491 C C . ASP A 1 335 ? 7.996 -29.375 -5.52 1 91.38 335 ASP A C 1
ATOM 2493 O O . ASP A 1 335 ? 7.273 -29.328 -4.52 1 91.38 335 ASP A O 1
ATOM 2497 N N . LYS A 1 336 ? 7.508 -29.656 -6.688 1 96.25 336 LYS A N 1
ATOM 2498 C CA . LYS A 1 336 ? 6.078 -29.656 -6.973 1 96.25 336 LYS A CA 1
ATOM 2499 C C . LYS A 1 336 ? 5.469 -31.047 -6.758 1 96.25 336 LYS A C 1
ATOM 2501 O O . LYS A 1 336 ? 6.164 -32.062 -6.871 1 96.25 336 LYS A O 1
ATOM 2506 N N . VAL A 1 337 ? 4.203 -31.031 -6.371 1 97.81 337 VAL A N 1
ATOM 2507 C CA . VAL A 1 337 ? 3.332 -32.188 -6.352 1 97.81 337 VAL A CA 1
ATOM 2508 C C . VAL A 1 337 ? 2.365 -32.156 -7.535 1 97.81 337 VAL A C 1
ATOM 2510 O O . VAL A 1 337 ? 1.878 -31.078 -7.895 1 97.81 337 VAL A O 1
ATOM 2513 N N . ALA A 1 338 ? 2.137 -33.312 -8.188 1 98.44 338 ALA A N 1
ATOM 2514 C CA . ALA A 1 338 ? 1.272 -33.312 -9.367 1 98.44 338 ALA A CA 1
ATOM 2515 C C . ALA A 1 338 ? 0.264 -34.469 -9.312 1 98.44 338 ALA A C 1
ATOM 2517 O O . ALA A 1 338 ? 0.421 -35.375 -8.523 1 98.44 338 ALA A O 1
ATOM 2518 N N . PHE A 1 339 ? -0.793 -34.281 -10.07 1 98.62 339 PHE A N 1
ATOM 2519 C CA . PHE A 1 339 ? -1.713 -35.375 -10.359 1 98.62 339 PHE A CA 1
ATOM 2520 C C . PHE A 1 339 ? -1.368 -36.031 -11.695 1 98.62 339 PHE A C 1
ATOM 2522 O O . PHE A 1 339 ? -1.045 -35.344 -12.664 1 98.62 339 PHE A O 1
ATOM 2529 N N . LYS A 1 340 ? -1.461 -37.312 -11.719 1 98.56 340 LYS A N 1
ATOM 2530 C CA . LYS A 1 340 ? -1.459 -38.125 -12.938 1 98.56 340 LYS A CA 1
ATOM 2531 C C . LYS A 1 340 ? -2.754 -38.938 -13.07 1 98.56 340 LYS A C 1
ATOM 2533 O O . LYS A 1 340 ? -2.9 -40 -12.453 1 98.56 340 LYS A O 1
ATOM 2538 N N . PRO A 1 341 ? -3.609 -38.406 -13.875 1 97.88 341 PRO A N 1
ATOM 2539 C CA . PRO A 1 341 ? -4.988 -38.875 -13.875 1 97.88 341 PRO A CA 1
ATOM 2540 C C . PRO A 1 341 ? -5.086 -40.344 -14.297 1 97.88 341 PRO A C 1
ATOM 2542 O O . PRO A 1 341 ? -6.066 -41.031 -13.984 1 97.88 341 PRO A O 1
ATOM 2545 N N . PHE A 1 342 ? -4.172 -40.906 -14.992 1 95.38 342 PHE A N 1
ATOM 2546 C CA . PHE A 1 342 ? -4.25 -42.281 -15.492 1 95.38 342 PHE A CA 1
ATOM 2547 C C . PHE A 1 342 ? -3.402 -43.219 -14.641 1 95.38 342 PHE A C 1
ATOM 2549 O O . PHE A 1 342 ? -3.168 -44.375 -15.016 1 95.38 342 PHE A O 1
ATOM 2556 N N . GLN A 1 343 ? -2.908 -42.75 -13.602 1 88.69 343 GLN A N 1
ATOM 2557 C CA . GLN A 1 343 ? -2.242 -43.594 -12.617 1 88.69 343 GLN A CA 1
ATOM 2558 C C . GLN A 1 343 ? -3.254 -44.281 -11.711 1 88.69 343 GLN A C 1
ATOM 2560 O O . GLN A 1 343 ? -4.332 -43.719 -11.445 1 88.69 343 GLN A O 1
ATOM 2565 N N . MET B 1 1 ? 11.25 55.25 14.594 1 39.94 1 MET B N 1
ATOM 2566 C CA . MET B 1 1 ? 11.82 54.094 13.906 1 39.94 1 MET B CA 1
ATOM 2567 C C . MET B 1 1 ? 11.789 52.844 14.805 1 39.94 1 MET B C 1
ATOM 2569 O O . MET B 1 1 ? 12.445 52.812 15.852 1 39.94 1 MET B O 1
ATOM 2573 N N . THR B 1 2 ? 10.695 52.188 14.805 1 52 2 THR B N 1
ATOM 2574 C CA . THR B 1 2 ? 10.594 51.094 15.773 1 52 2 THR B CA 1
ATOM 2575 C C . THR B 1 2 ? 11.805 50.156 15.695 1 52 2 THR B C 1
ATOM 2577 O O . THR B 1 2 ? 12.188 49.719 14.609 1 52 2 THR B O 1
ATOM 2580 N N . THR B 1 3 ? 12.703 50.156 16.688 1 71.06 3 THR B N 1
ATOM 2581 C CA . THR B 1 3 ? 13.969 49.438 16.781 1 71.06 3 THR B CA 1
ATOM 2582 C C . THR B 1 3 ? 13.75 47.938 16.547 1 71.06 3 THR B C 1
ATOM 2584 O O . THR B 1 3 ? 12.883 47.312 17.172 1 71.06 3 THR B O 1
ATOM 2587 N N . ILE B 1 4 ? 14.195 47.406 15.406 1 83.75 4 ILE B N 1
ATOM 2588 C CA . ILE B 1 4 ? 14.188 46 15.078 1 83.75 4 ILE B CA 1
ATOM 2589 C C . ILE B 1 4 ? 14.945 45.219 16.141 1 83.75 4 ILE B C 1
ATOM 2591 O O . ILE B 1 4 ? 16.125 45.5 16.406 1 83.75 4 ILE B O 1
ATOM 2595 N N . PRO B 1 5 ? 14.219 44.344 16.812 1 91.06 5 PRO B N 1
ATOM 2596 C CA . PRO B 1 5 ? 14.914 43.562 17.828 1 91.06 5 PRO B CA 1
ATOM 2597 C C . PRO B 1 5 ? 16.062 42.75 17.266 1 91.06 5 PRO B C 1
ATOM 2599 O O . PRO B 1 5 ? 16 42.312 16.109 1 91.06 5 PRO B O 1
ATOM 2602 N N . THR B 1 6 ? 17.109 42.5 18.125 1 93.19 6 THR B N 1
ATOM 2603 C CA . THR B 1 6 ? 18.25 41.688 17.703 1 93.19 6 THR B CA 1
ATOM 2604 C C . THR B 1 6 ? 18.172 40.281 18.312 1 93.19 6 THR B C 1
ATOM 2606 O O . THR B 1 6 ? 18.891 39.375 17.875 1 93.19 6 THR B O 1
ATOM 2609 N N . THR B 1 7 ? 17.375 40.188 19.328 1 95.69 7 THR B N 1
ATOM 2610 C CA . THR B 1 7 ? 17.125 38.906 19.953 1 95.69 7 THR B CA 1
ATOM 2611 C C . THR B 1 7 ? 15.641 38.719 20.25 1 95.69 7 THR B C 1
ATOM 2613 O O . THR B 1 7 ? 14.852 39.656 20.125 1 95.69 7 THR B O 1
ATOM 2616 N N . GLY B 1 8 ? 15.18 37.5 20.516 1 96.69 8 GLY B N 1
ATOM 2617 C CA . GLY B 1 8 ? 13.836 37.156 20.953 1 96.69 8 GLY B CA 1
ATOM 2618 C C . GLY B 1 8 ? 13.742 35.812 21.594 1 96.69 8 GLY B C 1
ATOM 2619 O O . GLY B 1 8 ? 14.57 34.938 21.328 1 96.69 8 GLY B O 1
ATOM 2620 N N . ARG B 1 9 ? 12.75 35.594 22.391 1 97.88 9 ARG B N 1
ATOM 2621 C CA . ARG B 1 9 ? 12.539 34.281 23.031 1 97.88 9 ARG B CA 1
ATOM 2622 C C . ARG B 1 9 ? 11.969 33.281 22.062 1 97.88 9 ARG B C 1
ATOM 2624 O O . ARG B 1 9 ? 11.133 33.594 21.219 1 97.88 9 ARG B O 1
ATOM 2631 N N . ALA B 1 10 ? 12.453 32.156 22.125 1 98.31 10 ALA B N 1
ATOM 2632 C CA . ALA B 1 10 ? 11.969 31.047 21.312 1 98.31 10 ALA B CA 1
ATOM 2633 C C . ALA B 1 10 ? 11.883 29.75 22.109 1 98.31 10 ALA B C 1
ATOM 2635 O O . ALA B 1 10 ? 12.672 29.531 23.031 1 98.31 10 ALA B O 1
ATOM 2636 N N . LEU B 1 11 ? 10.852 29 21.859 1 98.56 11 LEU B N 1
ATOM 2637 C CA . LEU B 1 11 ? 10.742 27.656 22.453 1 98.56 11 LEU B CA 1
ATOM 2638 C C . LEU B 1 11 ? 11.664 26.672 21.734 1 98.56 11 LEU B C 1
ATOM 2640 O O . LEU B 1 11 ? 11.43 26.344 20.562 1 98.56 11 LEU B O 1
ATOM 2644 N N . MET B 1 12 ? 12.664 26.172 22.422 1 98.38 12 MET B N 1
ATOM 2645 C CA . MET B 1 12 ? 13.648 25.266 21.859 1 98.38 12 MET B CA 1
ATOM 2646 C C . MET B 1 12 ? 13.422 23.844 22.359 1 98.38 12 MET B C 1
ATOM 2648 O O . MET B 1 12 ? 13.133 23.641 23.547 1 98.38 12 MET B O 1
ATOM 2652 N N . LEU B 1 13 ? 13.438 22.906 21.469 1 98.12 13 LEU B N 1
ATOM 2653 C CA . LEU B 1 13 ? 13.516 21.5 21.859 1 98.12 13 LEU B CA 1
ATOM 2654 C C . LEU B 1 13 ? 14.93 21.141 22.281 1 98.12 13 LEU B C 1
ATOM 2656 O O . LEU B 1 13 ? 15.875 21.281 21.5 1 98.12 13 LEU B O 1
ATOM 2660 N N . VAL B 1 14 ? 15.125 20.656 23.469 1 98.12 14 VAL B N 1
ATOM 2661 C CA . VAL B 1 14 ? 16.469 20.391 23.969 1 98.12 14 VAL B CA 1
ATOM 2662 C C . VAL B 1 14 ? 16.672 18.906 24.203 1 98.12 14 VAL B C 1
ATOM 2664 O O . VAL B 1 14 ? 17.797 18.438 24.344 1 98.12 14 VAL B O 1
ATOM 2667 N N . GLU B 1 15 ? 15.617 18.219 24.281 1 97.38 15 GLU B N 1
ATOM 2668 C CA . GLU B 1 15 ? 15.602 16.766 24.344 1 97.38 15 GLU B CA 1
ATOM 2669 C C . GLU B 1 15 ? 14.414 16.188 23.578 1 97.38 15 GLU B C 1
ATOM 2671 O O . GLU B 1 15 ? 13.312 16.734 23.625 1 97.38 15 GLU B O 1
ATOM 2676 N N . ARG B 1 16 ? 14.633 15.117 22.922 1 96.69 16 ARG B N 1
ATOM 2677 C CA . ARG B 1 16 ? 13.562 14.484 22.156 1 96.69 16 ARG B CA 1
ATOM 2678 C C . ARG B 1 16 ? 12.445 14.008 23.078 1 96.69 16 ARG B C 1
ATOM 2680 O O . ARG B 1 16 ? 12.703 13.445 24.141 1 96.69 16 ARG B O 1
ATOM 2687 N N . VAL B 1 17 ? 11.273 14.266 22.625 1 96.88 17 VAL B N 1
ATOM 2688 C CA . VAL B 1 17 ? 10.125 13.812 23.406 1 96.88 17 VAL B CA 1
ATOM 2689 C C . VAL B 1 17 ? 9.922 12.312 23.188 1 96.88 17 VAL B C 1
ATOM 2691 O O . VAL B 1 17 ? 9.805 11.852 22.047 1 96.88 17 VAL B O 1
ATOM 2694 N N . LYS B 1 18 ? 9.867 11.578 24.203 1 93.62 18 LYS B N 1
ATOM 2695 C CA . LYS B 1 18 ? 9.633 10.141 24.109 1 93.62 18 LYS B CA 1
ATOM 2696 C C . LYS B 1 18 ? 8.141 9.828 24.141 1 93.62 18 LYS B C 1
ATOM 2698 O O . LYS B 1 18 ? 7.68 8.891 23.484 1 93.62 18 LYS B O 1
ATOM 2703 N N . SER B 1 19 ? 7.477 10.641 24.953 1 94 19 SER B N 1
ATOM 2704 C CA . SER B 1 19 ? 6.027 10.57 25.125 1 94 19 SER B CA 1
ATOM 2705 C C . SER B 1 19 ? 5.457 11.898 25.609 1 94 19 SER B C 1
ATOM 2707 O O . SER B 1 19 ? 6.117 12.633 26.344 1 94 19 SER B O 1
ATOM 2709 N N . PHE B 1 20 ? 4.266 12.109 25.281 1 95.12 20 PHE B N 1
ATOM 2710 C CA . PHE B 1 20 ? 3.68 13.391 25.656 1 95.12 20 PHE B CA 1
ATOM 2711 C C . PHE B 1 20 ? 2.996 13.281 27.016 1 95.12 20 PHE B C 1
ATOM 2713 O O . PHE B 1 20 ? 2.52 14.281 27.562 1 95.12 20 PHE B O 1
ATOM 2720 N N . ASP B 1 21 ? 3.018 12.039 27.562 1 92.69 21 ASP B N 1
ATOM 2721 C CA . ASP B 1 21 ? 2.512 11.82 28.922 1 92.69 21 ASP B CA 1
ATOM 2722 C C . ASP B 1 21 ? 3.654 11.57 29.891 1 92.69 21 ASP B C 1
ATOM 2724 O O . ASP B 1 21 ? 3.418 11.227 31.062 1 92.69 21 ASP B O 1
ATOM 2728 N N . GLN B 1 22 ? 4.824 11.742 29.359 1 94.44 22 GLN B N 1
ATOM 2729 C CA . GLN B 1 22 ? 5.965 11.5 30.25 1 94.44 22 GLN B CA 1
ATOM 2730 C C . GLN B 1 22 ? 6.043 12.547 31.344 1 94.44 22 GLN B C 1
ATOM 2732 O O . GLN B 1 22 ? 5.746 13.727 31.109 1 94.44 22 GLN B O 1
ATOM 2737 N N . PRO B 1 23 ? 6.434 12.141 32.562 1 93.31 23 PRO B N 1
ATOM 2738 C CA . PRO B 1 23 ? 6.449 13.062 33.719 1 93.31 23 PRO B CA 1
ATOM 2739 C C . PRO B 1 23 ? 7.453 14.203 33.531 1 93.31 23 PRO B C 1
ATOM 2741 O O . PRO B 1 23 ? 7.266 15.289 34.062 1 93.31 23 PRO B O 1
ATOM 2744 N N . ASP B 1 24 ? 8.477 13.984 32.75 1 95.81 24 ASP B N 1
ATOM 2745 C CA . ASP B 1 24 ? 9.523 14.992 32.594 1 95.81 24 ASP B CA 1
ATOM 2746 C C . ASP B 1 24 ? 9.383 15.719 31.25 1 95.81 24 ASP B C 1
ATOM 2748 O O . ASP B 1 24 ? 10.367 16.219 30.703 1 95.81 24 ASP B O 1
ATOM 2752 N N . LEU B 1 25 ? 8.156 15.789 30.766 1 97.31 25 LEU B N 1
ATOM 2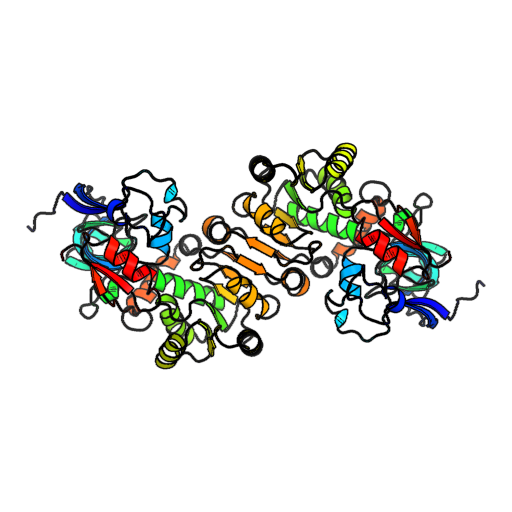753 C CA . LEU B 1 25 ? 7.914 16.406 29.469 1 97.31 25 LEU B CA 1
ATOM 2754 C C . LEU B 1 25 ? 8.461 17.828 29.422 1 97.31 25 LEU B C 1
ATOM 2756 O O . LEU B 1 25 ? 9.023 18.266 28.422 1 97.31 25 LEU B O 1
ATOM 2760 N N . ALA B 1 26 ? 8.328 18.531 30.453 1 96.94 26 ALA B N 1
ATOM 2761 C CA . ALA B 1 26 ? 8.758 19.922 30.516 1 96.94 26 ALA B CA 1
ATOM 2762 C C . ALA B 1 26 ? 10.258 20.047 30.266 1 96.94 26 ALA B C 1
ATOM 2764 O O . ALA B 1 26 ? 10.719 21.031 29.688 1 96.94 26 ALA B O 1
ATOM 2765 N N . SER B 1 27 ? 10.977 19.047 30.672 1 97.56 27 SER B N 1
ATOM 2766 C CA . SER B 1 27 ? 12.438 19.094 30.562 1 97.56 27 SER B CA 1
ATOM 2767 C C . SER B 1 27 ? 12.875 19 29.109 1 97.56 27 SER B C 1
ATOM 2769 O O . SER B 1 27 ? 14.031 19.281 28.781 1 97.56 27 SER B O 1
ATOM 2771 N N . CYS B 1 28 ? 11.992 18.641 28.234 1 98.31 28 CYS B N 1
ATOM 2772 C CA . CYS B 1 28 ? 12.32 18.5 26.812 1 98.31 28 CYS B CA 1
ATOM 2773 C C . CYS B 1 28 ? 12.414 19.875 26.156 1 98.31 28 CYS B C 1
ATOM 2775 O O . CYS B 1 28 ? 12.914 20 25.031 1 98.31 28 CYS B O 1
ATOM 2777 N N . PHE B 1 29 ? 11.984 20.938 26.828 1 98.25 29 PHE B N 1
ATOM 2778 C CA . PHE B 1 29 ? 11.883 22.25 26.219 1 98.25 29 PHE B CA 1
ATOM 2779 C C . PHE B 1 29 ? 12.578 23.297 27.062 1 98.25 29 PHE B C 1
ATOM 2781 O O . PHE B 1 29 ? 12.633 23.172 28.297 1 98.25 29 PHE B O 1
ATOM 2788 N N . GLU B 1 30 ? 13.055 24.312 26.422 1 98.38 30 GLU B N 1
ATOM 2789 C CA . GLU B 1 30 ? 13.586 25.516 27.047 1 98.38 30 GLU B CA 1
ATOM 2790 C C . GLU B 1 30 ? 13.203 26.766 26.266 1 98.38 30 GLU B C 1
ATOM 2792 O O . GLU B 1 30 ? 13.281 26.781 25.047 1 98.38 30 GLU B O 1
ATOM 2797 N N . VAL B 1 31 ? 12.695 27.719 26.984 1 98.44 31 VAL B N 1
ATOM 2798 C CA . VAL B 1 31 ? 12.586 29.047 26.375 1 98.44 31 VAL B CA 1
ATOM 2799 C C . VAL B 1 31 ? 13.938 29.75 26.422 1 98.44 31 VAL B C 1
ATOM 2801 O O . VAL B 1 31 ? 14.469 30.016 27.516 1 98.44 31 VAL B O 1
ATOM 2804 N N . GLN B 1 32 ? 14.461 30.047 25.234 1 98.19 32 GLN B N 1
ATOM 2805 C CA . GLN B 1 32 ? 15.789 30.641 25.156 1 98.19 32 GLN B CA 1
ATOM 2806 C C . GLN B 1 32 ? 15.742 31.984 24.438 1 98.19 32 GLN B C 1
ATOM 2808 O O . GLN B 1 32 ? 14.898 32.188 23.578 1 98.19 32 GLN B O 1
ATOM 2813 N N . GLN B 1 33 ? 16.625 32.875 24.922 1 97.62 33 GLN B N 1
ATOM 2814 C CA . GLN B 1 33 ? 16.906 34.062 24.125 1 97.62 33 GLN B CA 1
ATOM 2815 C C . GLN B 1 33 ? 17.781 33.719 22.922 1 97.62 33 GLN B C 1
ATOM 2817 O O . GLN B 1 33 ? 18.875 33.188 23.078 1 97.62 33 GLN B O 1
ATOM 2822 N N . VAL B 1 34 ? 17.25 34 21.734 1 96.31 34 VAL B N 1
ATOM 2823 C CA . VAL B 1 34 ? 18 33.656 20.531 1 96.31 34 VAL B CA 1
ATOM 2824 C C . VAL B 1 34 ? 18.297 34.906 19.719 1 96.31 34 VAL B C 1
ATOM 2826 O O . VAL B 1 34 ? 17.5 35.875 19.734 1 96.31 34 VAL B O 1
ATOM 2829 N N . GLU B 1 35 ? 19.438 34.906 19.016 1 95.5 35 GLU B N 1
ATOM 2830 C CA . GLU B 1 35 ? 19.766 35.969 18.094 1 95.5 35 GLU B CA 1
ATOM 2831 C C . GLU B 1 35 ? 18.906 35.906 16.828 1 95.5 35 GLU B C 1
ATOM 2833 O O . GLU B 1 35 ? 18.672 34.812 16.312 1 95.5 35 GLU B O 1
ATOM 2838 N N . LEU B 1 36 ? 18.438 37 16.438 1 94.75 36 LEU B N 1
ATOM 2839 C CA . LEU B 1 36 ? 17.688 37.062 15.195 1 94.75 36 LEU B CA 1
ATOM 2840 C C . LEU B 1 36 ? 18.625 37.25 14 1 94.75 36 LEU B C 1
ATOM 2842 O O . LEU B 1 36 ? 19.594 38 14.07 1 94.75 36 LEU B O 1
ATOM 2846 N N . PRO B 1 37 ? 18.375 36.531 12.969 1 90.56 37 PRO B N 1
ATOM 2847 C CA . PRO B 1 37 ? 19.266 36.625 11.805 1 90.56 37 PRO B CA 1
ATOM 2848 C C . PRO B 1 37 ? 19.109 37.906 11.031 1 90.56 37 PRO B C 1
ATOM 2850 O O . PRO B 1 37 ? 18.047 38.531 11.078 1 90.56 37 PRO B O 1
ATOM 2853 N N . ALA B 1 38 ? 20.219 38.25 10.32 1 93.5 38 ALA B N 1
ATOM 2854 C CA . ALA B 1 38 ? 20.078 39.281 9.32 1 93.5 38 ALA B CA 1
ATOM 2855 C C . ALA B 1 38 ? 19.141 38.844 8.195 1 93.5 38 ALA B C 1
ATOM 2857 O O . ALA B 1 38 ? 19.203 37.688 7.754 1 93.5 38 ALA B O 1
ATOM 2858 N N . LEU B 1 39 ? 18.391 39.75 7.781 1 96.12 39 LEU B N 1
ATOM 2859 C CA . LEU B 1 39 ? 17.422 39.406 6.754 1 96.12 39 LEU B CA 1
ATOM 2860 C C . LEU B 1 39 ? 18.047 39.469 5.363 1 96.12 39 LEU B C 1
ATOM 2862 O O . LEU B 1 39 ? 18.766 40.438 5.043 1 96.12 39 LEU B O 1
ATOM 2866 N N . THR B 1 40 ? 17.828 38.469 4.645 1 97 40 THR B N 1
ATOM 2867 C CA . THR B 1 40 ? 18.125 38.562 3.223 1 97 40 THR B CA 1
ATOM 2868 C C . THR B 1 40 ? 17.125 39.469 2.516 1 97 40 THR B C 1
ATOM 2870 O O . THR B 1 40 ? 16.109 39.844 3.1 1 97 40 THR B O 1
ATOM 2873 N N . ALA B 1 41 ? 17.391 39.75 1.26 1 97.19 41 ALA B N 1
ATOM 2874 C CA . ALA B 1 41 ? 16.578 40.719 0.501 1 97.19 41 ALA B CA 1
ATOM 2875 C C . ALA B 1 41 ? 15.117 40.25 0.436 1 97.19 41 ALA B C 1
ATOM 2877 O O . ALA B 1 41 ? 14.203 41.094 0.435 1 97.19 41 ALA B O 1
ATOM 2878 N N . ASP B 1 42 ? 14.875 38.969 0.424 1 97.31 42 ASP B N 1
ATOM 2879 C CA . ASP B 1 42 ? 13.531 38.438 0.178 1 97.31 42 ASP B CA 1
ATOM 2880 C C . ASP B 1 42 ? 12.898 37.938 1.469 1 97.31 42 ASP B C 1
ATOM 2882 O O . ASP B 1 42 ? 11.891 37.219 1.433 1 97.31 42 ASP B O 1
ATOM 2886 N N . GLN B 1 43 ? 13.414 38.312 2.572 1 97.81 43 GLN B N 1
ATOM 2887 C CA . GLN B 1 43 ? 12.891 37.844 3.852 1 97.81 43 GLN B CA 1
ATOM 2888 C C . GLN B 1 43 ? 12.219 38.969 4.629 1 97.81 43 GLN B C 1
ATOM 2890 O O . GLN B 1 43 ? 12.508 40.125 4.395 1 97.81 43 GLN B O 1
ATOM 2895 N N . VAL B 1 44 ? 11.344 38.594 5.492 1 97.88 44 VAL B N 1
ATOM 2896 C CA . VAL B 1 44 ? 10.703 39.531 6.43 1 97.88 44 VAL B CA 1
ATOM 2897 C C . VAL B 1 44 ? 10.836 39 7.852 1 97.88 44 VAL B C 1
ATOM 2899 O O . VAL B 1 44 ? 11.023 37.781 8.055 1 97.88 44 VAL B O 1
ATOM 2902 N N . LEU B 1 45 ? 10.773 39.875 8.75 1 97.94 45 LEU B N 1
ATOM 2903 C CA . LEU B 1 45 ? 10.719 39.531 10.164 1 97.94 45 LEU B CA 1
ATOM 2904 C C . LEU B 1 45 ? 9.297 39.625 10.695 1 97.94 45 LEU B C 1
ATOM 2906 O O . LEU B 1 45 ? 8.695 40.719 10.656 1 97.94 45 LEU B O 1
ATOM 2910 N N . VAL B 1 46 ? 8.789 38.562 11.188 1 98.38 46 VAL B N 1
ATOM 2911 C CA . VAL B 1 46 ? 7.414 38.531 11.688 1 98.38 46 VAL B CA 1
ATOM 2912 C C . VAL B 1 46 ? 7.422 38.531 13.219 1 98.38 46 VAL B C 1
ATOM 2914 O O . VAL B 1 46 ? 8.117 37.75 13.844 1 98.38 46 VAL B O 1
ATOM 2917 N N . LYS B 1 47 ? 6.742 39.5 13.805 1 98.44 47 LYS B N 1
ATOM 2918 C CA . LYS B 1 47 ? 6.371 39.406 15.219 1 98.44 47 LYS B CA 1
ATOM 2919 C C . LYS B 1 47 ? 5.188 38.469 15.43 1 98.44 47 LYS B C 1
ATOM 2921 O O . LYS B 1 47 ? 4.051 38.812 15.102 1 98.44 47 LYS B O 1
ATOM 2926 N N . VAL B 1 48 ? 5.426 37.344 16.031 1 98.69 48 VAL B N 1
ATOM 2927 C CA . VAL B 1 48 ? 4.461 36.25 16.031 1 98.69 48 VAL B CA 1
ATOM 2928 C C . VAL B 1 48 ? 3.385 36.5 17.078 1 98.69 48 VAL B C 1
ATOM 2930 O O . VAL B 1 48 ? 3.695 36.812 18.234 1 98.69 48 VAL B O 1
ATOM 2933 N N . GLU B 1 49 ? 2.16 36.344 16.672 1 98.62 49 GLU B N 1
ATOM 2934 C CA . GLU B 1 49 ? 1.034 36.562 17.578 1 98.62 49 GLU B CA 1
ATOM 2935 C C . GLU B 1 49 ? 0.362 35.25 17.953 1 98.62 49 GLU B C 1
ATOM 2937 O O . GLU B 1 49 ? -0.156 35.094 19.062 1 98.62 49 GLU B O 1
ATOM 2942 N N . CYS B 1 50 ? 0.269 34.344 17.031 1 98.62 50 CYS B N 1
ATOM 2943 C CA . CYS B 1 50 ? -0.417 33.062 17.25 1 98.62 50 CYS B CA 1
ATOM 2944 C C . CYS B 1 50 ? 0.189 31.969 16.391 1 98.62 50 CYS B C 1
ATOM 2946 O O . CYS B 1 50 ? 0.421 32.156 15.195 1 98.62 50 CYS B O 1
ATOM 2948 N N . SER B 1 51 ? 0.515 30.797 16.953 1 98.69 51 SER B N 1
ATOM 2949 C CA . SER B 1 51 ? 1.069 29.656 16.234 1 98.69 51 SER B CA 1
ATOM 2950 C C . SER B 1 51 ? 0.497 28.344 16.766 1 98.69 51 SER B C 1
ATOM 2952 O O . SER B 1 51 ? 0.676 28.016 17.938 1 98.69 51 SER B O 1
ATOM 2954 N N . PRO B 1 52 ? -0.142 27.578 15.898 1 98.12 52 PRO B N 1
ATOM 2955 C CA . PRO B 1 52 ? -0.851 26.375 16.344 1 98.12 52 PRO B CA 1
ATOM 2956 C C . PRO B 1 52 ? 0.067 25.156 16.469 1 98.12 52 PRO B C 1
ATOM 2958 O O . PRO B 1 52 ? 1.186 25.172 15.953 1 98.12 52 PRO B O 1
ATOM 2961 N N . ILE B 1 53 ? -0.415 24.156 17.25 1 97.62 53 ILE B N 1
ATOM 2962 C CA . ILE B 1 53 ? 0.169 22.828 17.281 1 97.62 53 ILE B CA 1
ATOM 2963 C C . ILE B 1 53 ? -0.557 21.922 16.281 1 97.62 53 ILE B C 1
ATOM 2965 O O . ILE B 1 53 ? -1.789 21.891 16.25 1 97.62 53 ILE B O 1
ATOM 2969 N N . ASN B 1 54 ? 0.16 21.281 15.398 1 95.88 54 ASN B N 1
ATOM 2970 C CA . ASN B 1 54 ? -0.367 20.297 14.469 1 95.88 54 ASN B CA 1
ATOM 2971 C C . ASN B 1 54 ? 0.081 18.875 14.844 1 95.88 54 ASN B C 1
ATOM 2973 O O . ASN B 1 54 ? 1.091 18.703 15.523 1 95.88 54 ASN B O 1
ATOM 2977 N N . PRO B 1 55 ? -0.675 17.875 14.32 1 94.44 55 PRO B N 1
ATOM 2978 C CA . PRO B 1 55 ? -0.216 16.5 14.562 1 94.44 55 PRO B CA 1
ATOM 2979 C C . PRO B 1 55 ? 1.211 16.266 14.078 1 94.44 55 PRO B C 1
ATOM 2981 O O . PRO B 1 55 ? 1.973 15.539 14.719 1 94.44 55 PRO B O 1
ATOM 2984 N N . SER B 1 56 ? 1.591 16.875 13.023 1 93.31 56 SER B N 1
ATOM 2985 C CA . SER B 1 56 ? 2.939 16.719 12.484 1 93.31 56 SER B CA 1
ATOM 2986 C C . SER B 1 56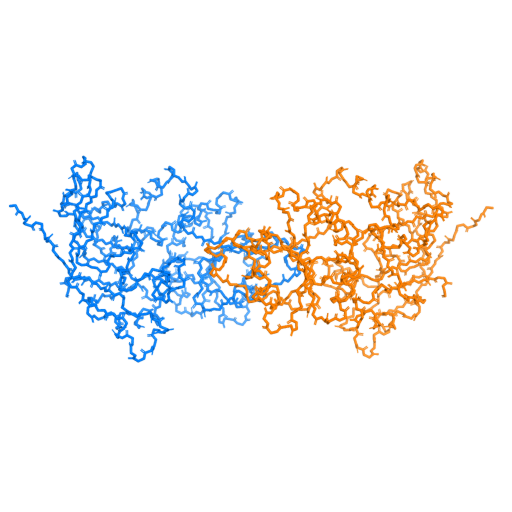 ? 3.988 17.203 13.484 1 93.31 56 SER B C 1
ATOM 2988 O O . SER B 1 56 ? 5.109 16.688 13.508 1 93.31 56 SER B O 1
ATOM 2990 N N . ASN B 1 57 ? 3.658 18.188 14.328 1 95.25 57 ASN B N 1
ATOM 2991 C CA . ASN B 1 57 ? 4.594 18.672 15.336 1 95.25 57 ASN B CA 1
ATOM 2992 C C . ASN B 1 57 ? 4.91 17.609 16.375 1 95.25 57 ASN B C 1
ATOM 2994 O O . ASN B 1 57 ? 6.039 17.516 16.859 1 95.25 57 ASN B O 1
ATOM 2998 N N . LEU B 1 58 ? 3.902 16.875 16.719 1 94.44 58 LEU B N 1
ATOM 2999 C CA . LEU B 1 58 ? 4.133 15.805 17.688 1 94.44 58 LEU B CA 1
ATOM 3000 C C . LEU B 1 58 ? 5.176 14.82 17.188 1 94.44 58 LEU B C 1
ATOM 3002 O O . LEU B 1 58 ? 6.109 14.461 17.906 1 94.44 58 LEU B O 1
ATOM 3006 N N . SER B 1 59 ? 4.996 14.5 15.914 1 92.12 59 SER B N 1
ATOM 3007 C CA . SER B 1 59 ? 5.949 13.578 15.289 1 92.12 59 SER B CA 1
ATOM 3008 C C . SER B 1 59 ? 7.328 14.219 15.164 1 92.12 59 SER B C 1
ATOM 3010 O O . SER B 1 59 ? 8.344 13.547 15.328 1 92.12 59 SER B O 1
ATOM 3012 N N . GLN B 1 60 ? 7.383 15.438 14.875 1 93.25 60 GLN B N 1
ATOM 3013 C CA . GLN B 1 60 ? 8.641 16.172 14.781 1 93.25 60 GLN B CA 1
ATOM 3014 C C . GLN B 1 60 ? 9.391 16.172 16.109 1 93.25 60 GLN B C 1
ATOM 3016 O O . GLN B 1 60 ? 10.578 15.867 16.156 1 93.25 60 GLN B O 1
ATOM 3021 N N . LEU B 1 61 ? 8.703 16.422 17.141 1 95.62 61 LEU B N 1
ATOM 3022 C CA . LEU B 1 61 ? 9.305 16.516 18.469 1 95.62 61 LEU B CA 1
ATOM 3023 C C . LEU B 1 61 ? 9.852 15.172 18.922 1 95.62 61 LEU B C 1
ATOM 3025 O O . LEU B 1 61 ? 10.797 15.117 19.703 1 95.62 61 LEU B O 1
ATOM 3029 N N . GLN B 1 62 ? 9.281 14.172 18.328 1 93.94 62 GLN B N 1
ATOM 3030 C CA . GLN B 1 62 ? 9.75 12.82 18.641 1 93.94 62 GLN B CA 1
ATOM 3031 C C . GLN B 1 62 ? 10.867 12.391 17.703 1 93.94 62 GLN B C 1
ATOM 3033 O O . GLN B 1 62 ? 11.492 11.352 17.906 1 93.94 62 GLN B O 1
ATOM 3038 N N . GLY B 1 63 ? 11.109 13.117 16.688 1 91.12 63 GLY B N 1
ATOM 3039 C CA . GLY B 1 63 ? 12.188 12.836 15.75 1 91.12 63 GLY B CA 1
ATOM 3040 C C . GLY B 1 63 ? 11.773 11.906 14.625 1 91.12 63 GLY B C 1
ATOM 3041 O O . GLY B 1 63 ? 12.617 11.32 13.945 1 91.12 63 GLY B O 1
ATOM 3042 N N . HIS B 1 64 ? 10.5 11.758 14.445 1 85.06 64 HIS B N 1
ATOM 3043 C CA . HIS B 1 64 ? 10.016 10.758 13.5 1 85.06 64 HIS B CA 1
ATOM 3044 C C . HIS B 1 64 ? 9.484 11.414 12.234 1 85.06 64 HIS B C 1
ATOM 3046 O O . HIS B 1 64 ? 8.867 10.75 11.398 1 85.06 64 HIS B O 1
ATOM 3052 N N . TYR B 1 65 ? 9.719 12.633 12.086 1 88 65 TYR B N 1
ATOM 3053 C CA . TYR B 1 65 ? 9.18 13.375 10.953 1 88 65 TYR B CA 1
ATOM 3054 C C . TYR B 1 65 ? 10.281 13.781 9.984 1 88 65 TYR B C 1
ATOM 3056 O O . TYR B 1 65 ? 11.055 14.703 10.273 1 88 65 TYR B O 1
ATOM 3064 N N . GLY B 1 66 ? 10.258 13.062 8.898 1 82.06 66 GLY B N 1
ATOM 3065 C CA . GLY B 1 66 ? 11.266 13.391 7.906 1 82.06 66 GLY B CA 1
ATOM 3066 C C . GLY B 1 66 ? 12.68 13.359 8.453 1 82.06 66 GLY B C 1
ATOM 3067 O O . GLY B 1 66 ? 13.086 12.375 9.078 1 82.06 66 GLY B O 1
ATOM 3068 N N . ASP B 1 67 ? 13.375 14.508 8.258 1 82.69 67 ASP B N 1
ATOM 3069 C CA . ASP B 1 67 ? 14.766 14.57 8.688 1 82.69 67 ASP B CA 1
ATOM 3070 C C . ASP B 1 67 ? 14.914 15.367 9.977 1 82.69 67 ASP B C 1
ATOM 3072 O O . ASP B 1 67 ? 16.016 15.734 10.367 1 82.69 67 ASP B O 1
ATOM 3076 N N . PHE B 1 68 ? 13.836 15.641 10.617 1 85.81 68 PHE B N 1
ATOM 3077 C CA . PHE B 1 68 ? 13.859 16.453 11.82 1 85.81 68 PHE B CA 1
ATOM 3078 C C . PHE B 1 68 ? 14.648 15.766 12.93 1 85.81 68 PHE B C 1
ATOM 3080 O O . PHE B 1 68 ? 15.32 16.438 13.727 1 85.81 68 PHE B O 1
ATOM 3087 N N . GLY B 1 69 ? 14.633 14.508 12.938 1 88.12 69 GLY B N 1
ATOM 3088 C CA . GLY B 1 69 ? 15.336 13.734 13.945 1 88.12 69 GLY B CA 1
ATOM 3089 C C . GLY B 1 69 ? 16.844 13.75 13.766 1 88.12 69 GLY B C 1
ATOM 3090 O O . GLY B 1 69 ? 17.594 13.453 14.703 1 88.12 69 GLY B O 1
ATOM 3091 N N . LYS B 1 70 ? 17.281 14.086 12.641 1 87.25 70 LYS B N 1
ATOM 3092 C CA . LYS B 1 70 ? 18.703 14.062 12.344 1 87.25 70 LYS B CA 1
ATOM 3093 C C . LYS B 1 70 ? 19.359 15.398 12.68 1 87.25 70 LYS B C 1
ATOM 3095 O O . LYS B 1 70 ? 20.594 15.5 12.75 1 87.25 70 LYS B O 1
ATOM 3100 N N . ARG B 1 71 ? 18.578 16.375 12.922 1 90.62 71 ARG B N 1
ATOM 3101 C CA . ARG B 1 71 ? 19.094 17.703 13.227 1 90.62 71 ARG B CA 1
ATOM 3102 C C . ARG B 1 71 ? 19.562 17.781 14.68 1 90.62 71 ARG B C 1
ATOM 3104 O O . ARG B 1 71 ? 18.938 17.203 15.57 1 90.62 71 ARG B O 1
ATOM 3111 N N . PRO B 1 72 ? 20.547 18.531 14.852 1 93.12 72 PRO B N 1
ATOM 3112 C CA . PRO B 1 72 ? 21.078 18.609 16.203 1 93.12 72 PRO B CA 1
ATOM 3113 C C . PRO B 1 72 ? 20.172 19.406 17.141 1 93.12 72 PRO B C 1
ATOM 3115 O O . PRO B 1 72 ? 19.484 20.328 16.703 1 93.12 72 PRO B O 1
ATOM 3118 N N . LEU B 1 73 ? 20.297 19.141 18.453 1 95.31 73 LEU B N 1
ATOM 3119 C CA . LEU B 1 73 ? 19.625 19.875 19.516 1 95.31 73 LEU B CA 1
ATOM 3120 C C . LEU B 1 73 ? 20.562 20.922 20.109 1 95.31 73 LEU B C 1
ATOM 3122 O O . LEU B 1 73 ? 21.781 20.734 20.156 1 95.31 73 LEU B O 1
ATOM 3126 N N . PRO B 1 74 ? 20.141 22 20.562 1 96.69 74 PRO B N 1
ATOM 3127 C CA . PRO B 1 74 ? 18.734 22.406 20.562 1 96.69 74 PRO B CA 1
ATOM 3128 C C . PRO B 1 74 ? 18.203 22.766 19.188 1 96.69 74 PRO B C 1
ATOM 3130 O O . PRO B 1 74 ? 18.984 23.203 18.328 1 96.69 74 PRO B O 1
ATOM 3133 N N . GLN B 1 75 ? 16.859 22.562 18.953 1 95.56 75 GLN B N 1
ATOM 3134 C CA . GLN B 1 75 ? 16.203 22.812 17.688 1 95.56 75 GLN B CA 1
ATOM 3135 C C . GLN B 1 75 ? 15.031 23.781 17.844 1 95.56 75 GLN B C 1
ATOM 3137 O O . GLN B 1 75 ? 14.289 23.703 18.828 1 95.56 75 GLN B O 1
ATOM 3142 N N . ALA B 1 76 ? 14.93 24.719 16.906 1 95.19 76 ALA B N 1
ATOM 3143 C CA . ALA B 1 76 ? 13.742 25.562 16.859 1 95.19 76 ALA B CA 1
ATOM 3144 C C . ALA B 1 76 ? 12.492 24.719 16.578 1 95.19 76 ALA B C 1
ATOM 3146 O O . ALA B 1 76 ? 12.578 23.656 15.969 1 95.19 76 ALA B O 1
ATOM 3147 N N . THR B 1 77 ? 11.352 25.188 17.062 1 95.5 77 THR B N 1
ATOM 3148 C CA . THR B 1 77 ? 10.109 24.422 16.984 1 95.5 77 THR B CA 1
ATOM 3149 C C . THR B 1 77 ? 8.992 25.266 16.375 1 95.5 77 THR B C 1
ATOM 3151 O O . THR B 1 77 ? 9.102 26.5 16.297 1 95.5 77 THR B O 1
ATOM 3154 N N . GLY B 1 78 ? 7.926 24.547 15.93 1 96.81 78 GLY B N 1
ATOM 3155 C CA . GLY B 1 78 ? 6.77 25.219 15.367 1 96.81 78 GLY B CA 1
ATOM 3156 C C . GLY B 1 78 ? 6.844 25.375 13.867 1 96.81 78 GLY B C 1
ATOM 3157 O O . GLY B 1 78 ? 7.895 25.734 13.32 1 96.81 78 GLY B O 1
ATOM 3158 N N . GLY B 1 79 ? 5.77 25.266 13.18 1 95.56 79 GLY B N 1
ATOM 3159 C CA . GLY B 1 79 ? 5.828 25.188 11.734 1 95.56 79 GLY B CA 1
ATOM 3160 C C . GLY B 1 79 ? 5.141 26.359 11.047 1 95.56 79 GLY B C 1
ATOM 3161 O O . GLY B 1 79 ? 5.578 26.797 9.984 1 95.56 79 GLY B O 1
ATOM 3162 N N . GLU B 1 80 ? 4.031 26.844 11.617 1 97.69 80 GLU B N 1
ATOM 3163 C CA . GLU B 1 80 ? 3.26 27.906 10.992 1 97.69 80 GLU B CA 1
ATOM 3164 C C . GLU B 1 80 ? 2.658 28.844 12.039 1 97.69 80 GLU B C 1
ATOM 3166 O O . GLU B 1 80 ? 2.729 28.562 13.242 1 97.69 80 GLU B O 1
ATOM 3171 N N . GLY B 1 81 ? 2.197 29.969 11.555 1 98.31 81 GLY B N 1
ATOM 3172 C CA . GLY B 1 81 ? 1.593 30.922 12.461 1 98.31 81 GLY B CA 1
ATOM 3173 C C . GLY B 1 81 ? 1.215 32.219 11.781 1 98.31 81 GLY B C 1
ATOM 3174 O O . GLY B 1 81 ? 1.195 32.312 10.547 1 98.31 81 GLY B O 1
ATOM 3175 N N . SER B 1 82 ? 0.776 33.188 12.625 1 98.56 82 SER B N 1
ATOM 3176 C CA . SER B 1 82 ? 0.41 34.5 12.164 1 98.56 82 SER B CA 1
ATOM 3177 C C . SER B 1 82 ? 1.056 35.594 13.023 1 98.56 82 SER B C 1
ATOM 3179 O O . SER B 1 82 ? 1.485 35.312 14.148 1 98.56 82 SER B O 1
ATOM 3181 N N . GLY B 1 83 ? 1.188 36.719 12.43 1 98.5 83 GLY B N 1
ATOM 3182 C CA . GLY B 1 83 ? 1.781 37.875 13.117 1 98.5 83 GLY B CA 1
ATOM 3183 C C . GLY B 1 83 ? 1.855 39.094 12.25 1 98.5 83 GLY B C 1
ATOM 3184 O O . GLY B 1 83 ? 1.129 39.219 11.266 1 98.5 83 GLY B O 1
ATOM 3185 N N . THR B 1 84 ? 2.662 40 12.742 1 98.31 84 THR B N 1
ATOM 3186 C CA . THR B 1 84 ? 2.854 41.281 12.031 1 98.31 84 THR B CA 1
ATOM 3187 C C . THR B 1 84 ? 4.277 41.375 11.484 1 98.31 84 THR B C 1
ATOM 3189 O O . THR B 1 84 ? 5.242 41.094 12.203 1 98.31 84 THR B O 1
ATOM 3192 N N . VAL B 1 85 ? 4.367 41.781 10.227 1 98.5 85 VAL B N 1
ATOM 3193 C CA . VAL B 1 85 ? 5.691 42.031 9.664 1 98.5 85 VAL B CA 1
ATOM 3194 C C . VAL B 1 85 ? 6.246 43.344 10.219 1 98.5 85 VAL B C 1
ATOM 3196 O O . VAL B 1 85 ? 5.664 44.406 10.016 1 98.5 85 VAL B O 1
ATOM 3199 N N . ILE B 1 86 ? 7.43 43.281 10.844 1 97.88 86 ILE B N 1
ATOM 3200 C CA . ILE B 1 86 ? 7.922 44.469 11.508 1 97.88 86 ILE B CA 1
ATOM 3201 C C . ILE B 1 86 ? 9.195 44.938 10.82 1 97.88 86 ILE B C 1
ATOM 3203 O O . ILE B 1 86 ? 9.641 46.094 11.039 1 97.88 86 ILE B O 1
ATOM 3207 N N . ALA B 1 87 ? 9.812 44.094 10.047 1 97.56 87 ALA B N 1
ATOM 3208 C CA . ALA B 1 87 ? 11.008 44.469 9.281 1 97.56 87 ALA B CA 1
ATOM 3209 C C . ALA B 1 87 ? 11.125 43.594 8.031 1 97.56 87 ALA B C 1
ATOM 3211 O O . ALA B 1 87 ? 10.492 42.531 7.93 1 97.56 87 ALA B O 1
ATOM 3212 N N . ALA B 1 88 ? 11.914 44.062 7.055 1 97.56 88 ALA B N 1
ATOM 3213 C CA . ALA B 1 88 ? 12.102 43.344 5.801 1 97.56 88 ALA B CA 1
ATOM 3214 C C . ALA B 1 88 ? 13.492 43.594 5.223 1 97.56 88 ALA B C 1
ATOM 3216 O O . ALA B 1 88 ? 14.148 44.594 5.562 1 97.56 88 ALA B O 1
ATOM 3217 N N . GLY B 1 89 ? 13.891 42.594 4.473 1 96.5 89 GLY B N 1
ATOM 3218 C CA . GLY B 1 89 ? 15.047 42.844 3.631 1 96.5 89 GLY B CA 1
ATOM 3219 C C . GLY B 1 89 ? 14.781 43.875 2.553 1 96.5 89 GLY B C 1
ATOM 3220 O O . GLY B 1 89 ? 13.695 44.469 2.506 1 96.5 89 GLY B O 1
ATOM 3221 N N . GLU B 1 90 ? 15.758 44.062 1.625 1 96.62 90 GLU B N 1
ATOM 3222 C CA . GLU B 1 90 ? 15.727 45.188 0.688 1 96.62 90 GLU B CA 1
ATOM 3223 C C . GLU B 1 90 ? 14.828 44.875 -0.506 1 96.62 90 GLU B C 1
ATOM 3225 O O . GLU B 1 90 ? 14.492 45.75 -1.281 1 96.62 90 GLU B O 1
ATOM 3230 N N . GLY B 1 91 ? 14.391 43.656 -0.646 1 97.38 91 GLY B N 1
ATOM 3231 C CA . GLY B 1 91 ? 13.547 43.312 -1.776 1 97.38 91 GLY B CA 1
ATOM 3232 C C . GLY B 1 91 ? 12.219 44.062 -1.787 1 97.38 91 GLY B C 1
ATOM 3233 O O . GLY B 1 91 ? 11.609 44.25 -0.734 1 97.38 91 GLY B O 1
ATOM 3234 N N . GLU B 1 92 ? 11.789 44.344 -2.936 1 97.31 92 GLU B N 1
ATOM 3235 C CA . GLU B 1 92 ? 10.594 45.188 -3.098 1 97.31 92 GLU B CA 1
ATOM 3236 C C . GLU B 1 92 ? 9.367 44.5 -2.494 1 97.31 92 GLU B C 1
ATOM 3238 O O . GLU B 1 92 ? 8.602 45.125 -1.761 1 97.31 92 GLU B O 1
ATOM 3243 N N . TYR B 1 93 ? 9.141 43.312 -2.826 1 96.69 93 TYR B N 1
ATOM 3244 C CA . TYR B 1 93 ? 7.977 42.594 -2.295 1 96.69 93 TYR B CA 1
ATOM 3245 C C . TYR B 1 93 ? 8.047 42.5 -0.776 1 96.69 93 TYR B C 1
ATOM 3247 O O . TYR B 1 93 ? 7.059 42.719 -0.082 1 96.69 93 TYR B O 1
ATOM 3255 N N . ALA B 1 94 ? 9.195 42.156 -0.288 1 97.75 94 ALA B N 1
ATOM 3256 C CA . ALA B 1 94 ? 9.375 42.062 1.159 1 97.75 94 ALA B CA 1
ATOM 3257 C C . ALA B 1 94 ? 9.031 43.406 1.829 1 97.75 94 ALA B C 1
ATOM 3259 O O . ALA B 1 94 ? 8.289 43.438 2.814 1 97.75 94 ALA B O 1
ATOM 3260 N N . GLN B 1 95 ? 9.508 44.438 1.277 1 97.69 95 GLN B N 1
ATOM 3261 C CA . GLN B 1 95 ? 9.258 45.75 1.825 1 97.69 95 GLN B CA 1
ATOM 3262 C C . GLN B 1 95 ? 7.77 46.094 1.815 1 97.69 95 GLN B C 1
ATOM 3264 O O . GLN B 1 95 ? 7.277 46.781 2.711 1 97.69 95 GLN B O 1
ATOM 3269 N N . SER B 1 96 ? 7.152 45.625 0.859 1 97.94 96 SER B N 1
ATOM 3270 C CA . SER B 1 96 ? 5.734 45.938 0.721 1 97.94 96 SER B CA 1
ATOM 3271 C C . SER B 1 96 ? 4.918 45.312 1.839 1 97.94 96 SER B C 1
ATOM 3273 O O . SER B 1 96 ? 3.764 45.656 2.064 1 97.94 96 SER B O 1
ATOM 3275 N N . LEU B 1 97 ? 5.426 44.312 2.568 1 98 97 LEU B N 1
ATOM 3276 C CA . LEU B 1 97 ? 4.691 43.594 3.59 1 98 97 LEU B CA 1
ATOM 3277 C C . LEU B 1 97 ? 4.875 44.219 4.961 1 98 97 LEU B C 1
ATOM 3279 O O . LEU B 1 97 ? 4.176 43.875 5.914 1 98 97 LEU B O 1
ATOM 3283 N N . VAL B 1 98 ? 5.789 45.188 5.109 1 97.94 98 VAL B N 1
ATOM 3284 C CA . VAL B 1 98 ? 6.062 45.781 6.41 1 97.94 98 VAL B CA 1
ATOM 3285 C C . VAL B 1 98 ? 4.793 46.438 6.957 1 97.94 98 VAL B C 1
ATOM 3287 O O . VAL B 1 98 ? 4.133 47.188 6.258 1 97.94 98 VAL B O 1
ATOM 3290 N N . GLY B 1 99 ? 4.461 46.062 8.195 1 97.56 99 GLY B N 1
ATOM 3291 C CA . GLY B 1 99 ? 3.285 46.625 8.852 1 97.56 99 GLY B CA 1
ATOM 3292 C C . GLY B 1 99 ? 2.045 45.781 8.664 1 97.56 99 GLY B C 1
ATOM 3293 O O . GLY B 1 99 ? 1.051 45.938 9.367 1 97.56 99 GLY B O 1
ATOM 3294 N N . LYS B 1 100 ? 2.104 44.844 7.797 1 97.94 100 LYS B N 1
ATOM 3295 C CA . LYS B 1 100 ? 0.937 44.031 7.496 1 97.94 100 LYS B CA 1
ATOM 3296 C C . LYS B 1 100 ? 0.842 42.844 8.453 1 97.94 100 LYS B C 1
ATOM 3298 O O . LYS B 1 100 ? 1.863 42.312 8.891 1 97.94 100 LYS B O 1
ATOM 3303 N N . ARG B 1 101 ? -0.396 42.438 8.75 1 98.25 101 ARG B N 1
ATOM 3304 C CA . ARG B 1 101 ? -0.666 41.156 9.398 1 98.25 101 ARG B CA 1
ATOM 3305 C C . ARG B 1 101 ? -0.624 40.031 8.391 1 98.25 101 ARG B C 1
ATOM 3307 O O . ARG B 1 101 ? -1.137 40.156 7.273 1 98.25 101 ARG B O 1
ATOM 3314 N N . VAL B 1 102 ? 0.08 38.906 8.75 1 98.19 102 VAL B N 1
ATOM 3315 C CA . VAL B 1 102 ? 0.249 37.812 7.789 1 98.19 102 VAL B CA 1
ATOM 3316 C C . VAL B 1 102 ? 0.103 36.469 8.5 1 98.19 102 VAL B C 1
ATOM 3318 O O . VAL B 1 102 ? 0.34 36.375 9.703 1 98.19 102 VAL B O 1
ATOM 3321 N N . GLY B 1 103 ? -0.486 35.5 7.828 1 97.62 103 GLY B N 1
ATOM 3322 C CA . GLY B 1 103 ? -0.186 34.125 8.102 1 97.62 103 GLY B CA 1
ATOM 3323 C C . GLY B 1 103 ? 1.018 33.594 7.336 1 97.62 103 GLY B C 1
ATOM 3324 O O . GLY B 1 103 ? 1.25 34 6.191 1 97.62 103 GLY B O 1
ATOM 3325 N N . THR B 1 104 ? 1.798 32.688 7.906 1 96.69 104 THR B N 1
ATOM 3326 C CA . THR B 1 104 ? 3.01 32.219 7.227 1 96.69 104 THR B CA 1
ATOM 3327 C C . THR B 1 104 ? 3.469 30.875 7.773 1 96.69 104 THR B C 1
ATOM 3329 O O . THR B 1 104 ? 2.781 30.266 8.594 1 96.69 104 THR B O 1
ATOM 3332 N N . VAL B 1 105 ? 4.562 30.375 7.172 1 95.25 105 VAL B N 1
ATOM 3333 C CA . VAL B 1 105 ? 5.16 29.109 7.555 1 95.25 105 VAL B CA 1
ATOM 3334 C C . VAL B 1 105 ? 6.672 29.266 7.691 1 95.25 105 VAL B C 1
ATOM 3336 O O . VAL B 1 105 ? 7.293 30.031 6.953 1 95.25 105 VAL B O 1
ATOM 3339 N N . ALA B 1 106 ? 7.164 28.641 8.719 1 92.62 106 ALA B N 1
ATOM 3340 C CA . ALA B 1 106 ? 8.609 28.578 8.922 1 92.62 106 ALA B CA 1
ATOM 3341 C C . ALA B 1 106 ? 9.172 27.219 8.531 1 92.62 106 ALA B C 1
ATOM 3343 O O . ALA B 1 106 ? 8.688 26.188 9 1 92.62 106 ALA B O 1
ATOM 3344 N N . ASN B 1 107 ? 10.18 27.203 7.73 1 83.44 107 ASN B N 1
ATOM 3345 C CA . ASN B 1 107 ? 10.828 25.969 7.293 1 83.44 107 ASN B CA 1
ATOM 3346 C C . ASN B 1 107 ? 12.297 25.938 7.703 1 83.44 107 ASN B C 1
ATOM 3348 O O . ASN B 1 107 ? 13.07 26.828 7.32 1 83.44 107 ASN B O 1
ATOM 3352 N N . PRO B 1 108 ? 12.633 24.859 8.469 1 78.19 108 PRO B N 1
ATOM 3353 C CA . PRO B 1 108 ? 11.867 23.656 8.852 1 78.19 108 PRO B CA 1
ATOM 3354 C C . PRO B 1 108 ? 11.023 23.875 10.102 1 78.19 108 PRO B C 1
ATOM 3356 O O . PRO B 1 108 ? 10.148 23.062 10.414 1 78.19 108 PRO B O 1
ATOM 3359 N N . ALA B 1 109 ? 11.383 24.828 10.82 1 87.44 109 ALA B N 1
ATOM 3360 C CA . ALA B 1 109 ? 10.727 25.172 12.078 1 87.44 109 ALA B CA 1
ATOM 3361 C C . ALA B 1 109 ? 11.172 26.547 12.578 1 87.44 109 ALA B C 1
ATOM 3363 O O . ALA B 1 109 ? 12.062 27.172 11.992 1 87.44 109 ALA B O 1
ATOM 3364 N N . GLY B 1 110 ? 10.328 27.062 13.609 1 94.75 110 GLY B N 1
ATOM 3365 C CA . GLY B 1 110 ? 10.773 28.312 14.219 1 94.75 110 GLY B CA 1
ATOM 3366 C C . GLY B 1 110 ? 9.633 29.219 14.617 1 94.75 110 GLY B C 1
ATOM 3367 O O . GLY B 1 110 ? 9.852 30.281 15.211 1 94.75 110 GLY B O 1
ATOM 3368 N N . MET B 1 111 ? 8.461 28.766 14.469 1 97.88 111 MET B N 1
ATOM 3369 C CA . MET B 1 111 ? 7.316 29.672 14.609 1 97.88 111 MET B CA 1
ATOM 3370 C C . MET B 1 111 ? 6.918 29.812 16.078 1 97.88 111 MET B C 1
ATOM 3372 O O . MET B 1 111 ? 6.199 30.75 16.438 1 97.88 111 MET B O 1
ATOM 3376 N N . TRP B 1 112 ? 7.277 28.875 16.922 1 98.56 112 TRP B N 1
ATOM 3377 C CA . TRP B 1 112 ? 7.012 29.031 18.344 1 98.56 112 TRP B CA 1
ATOM 3378 C C . TRP B 1 112 ? 8.062 29.938 18.984 1 98.56 112 TRP B C 1
ATOM 3380 O O . TRP B 1 112 ? 8.828 29.469 19.844 1 98.56 112 TRP B O 1
ATOM 3390 N N . ALA B 1 113 ? 8.031 31.188 18.594 1 98.44 113 ALA B N 1
ATOM 3391 C CA . ALA B 1 113 ? 8.984 32.219 18.984 1 98.44 113 ALA B CA 1
ATOM 3392 C C . ALA B 1 113 ? 8.344 33.594 18.906 1 98.44 113 ALA B C 1
ATOM 3394 O O . ALA B 1 113 ? 7.289 33.781 18.297 1 98.44 113 ALA B O 1
ATOM 3395 N N . GLU B 1 114 ? 8.953 34.5 19.562 1 98.38 114 GLU B N 1
ATOM 3396 C CA . GLU B 1 114 ? 8.469 35.875 19.516 1 98.38 114 GLU B CA 1
ATOM 3397 C C . GLU B 1 114 ? 8.633 36.469 18.109 1 98.38 114 GLU B C 1
ATOM 3399 O O . GLU B 1 114 ? 7.773 37.219 17.641 1 98.38 114 GLU B O 1
ATOM 3404 N N . TYR B 1 115 ? 9.75 36.188 17.5 1 97.88 115 TYR B N 1
ATOM 3405 C CA . TYR B 1 115 ? 10.07 36.688 16.172 1 97.88 115 TYR B CA 1
ATOM 3406 C C . TYR B 1 115 ? 10.609 35.562 15.281 1 97.88 115 TYR B C 1
ATOM 3408 O O . TYR B 1 115 ? 11.344 34.688 15.742 1 97.88 115 TYR B O 1
ATOM 3416 N N . VAL B 1 116 ? 10.312 35.625 14.023 1 97.5 116 VAL B N 1
ATOM 3417 C CA . VAL B 1 116 ? 10.82 34.625 13.086 1 97.5 116 VAL B CA 1
ATOM 3418 C C . VAL B 1 116 ? 11.055 35.281 11.719 1 97.5 116 VAL B C 1
ATOM 3420 O O . VAL B 1 116 ? 10.25 36.094 11.273 1 97.5 116 VAL B O 1
ATOM 3423 N N . ALA B 1 117 ? 12.195 35 11.102 1 97.31 117 ALA B N 1
ATOM 3424 C CA . ALA B 1 117 ? 12.469 35.406 9.727 1 97.31 117 ALA B CA 1
ATOM 3425 C C . ALA B 1 117 ? 11.93 34.375 8.742 1 97.31 117 ALA B C 1
ATOM 3427 O O . ALA B 1 117 ? 12.203 33.156 8.875 1 97.31 117 ALA B O 1
ATOM 3428 N N . VAL B 1 118 ? 11.125 34.812 7.797 1 97.25 118 VAL B N 1
ATOM 3429 C CA . VAL B 1 118 ? 10.555 33.875 6.812 1 97.25 118 VAL B CA 1
ATOM 3430 C C . VAL B 1 118 ? 10.656 34.5 5.418 1 97.25 118 VAL B C 1
ATOM 3432 O O . VAL B 1 118 ? 10.781 35.719 5.281 1 97.25 118 VAL B O 1
ATOM 3435 N N . PRO B 1 119 ? 10.648 33.688 4.383 1 95.94 119 PRO B N 1
ATOM 3436 C CA . PRO B 1 119 ? 10.547 34.25 3.037 1 95.94 119 PRO B CA 1
ATOM 3437 C C . PRO B 1 119 ? 9.258 35.031 2.834 1 95.94 119 PRO B C 1
ATOM 3439 O O . PRO B 1 119 ? 8.18 34.594 3.238 1 95.94 119 PRO B O 1
ATOM 3442 N N . ALA B 1 120 ? 9.414 36.156 2.188 1 96.31 120 ALA B N 1
ATOM 3443 C CA . ALA B 1 120 ? 8.266 37.031 1.938 1 96.31 120 ALA B CA 1
ATOM 3444 C C . ALA B 1 120 ? 7.188 36.281 1.148 1 96.31 120 ALA B C 1
ATOM 3446 O O . ALA B 1 120 ? 5.992 36.469 1.382 1 96.31 120 ALA B O 1
ATOM 3447 N N . VAL B 1 121 ? 7.578 35.375 0.324 1 91 121 VAL B N 1
ATOM 3448 C CA . VAL B 1 121 ? 6.668 34.688 -0.588 1 91 121 VAL B CA 1
ATOM 3449 C C . VAL B 1 121 ? 5.805 33.688 0.191 1 91 121 VAL B C 1
ATOM 3451 O O . VAL B 1 121 ? 4.762 33.25 -0.298 1 91 121 VAL B O 1
ATOM 3454 N N . SER B 1 122 ? 6.191 33.375 1.419 1 92.38 122 SER B N 1
ATOM 3455 C CA . SER B 1 122 ? 5.426 32.438 2.225 1 92.38 122 SER B CA 1
ATOM 3456 C C . SER B 1 122 ? 4.375 33.156 3.066 1 92.38 122 SER B C 1
ATOM 3458 O O . SER B 1 122 ? 3.617 32.531 3.799 1 92.38 122 SER B O 1
ATOM 3460 N N . CYS B 1 123 ? 4.285 34.438 2.926 1 95.25 123 CYS B N 1
ATOM 3461 C CA . CYS B 1 123 ? 3.367 35.219 3.742 1 95.25 123 CYS B CA 1
ATOM 3462 C C . CYS B 1 123 ? 2.035 35.406 3.027 1 95.25 123 CYS B C 1
ATOM 3464 O O . CYS B 1 123 ? 2.006 35.812 1.857 1 95.25 123 CYS B O 1
ATOM 3466 N N . ILE B 1 124 ? 0.994 35.125 3.734 1 95.12 124 ILE B N 1
ATOM 3467 C CA . ILE B 1 124 ? -0.368 35.406 3.303 1 95.12 124 ILE B CA 1
ATOM 3468 C C . ILE B 1 124 ? -0.902 36.625 4.07 1 95.12 124 ILE B C 1
ATOM 3470 O O . ILE B 1 124 ? -1.205 36.531 5.262 1 95.12 124 ILE B O 1
ATOM 3474 N N . PRO B 1 125 ? -1.032 37.719 3.379 1 95.94 125 PRO B N 1
ATOM 3475 C CA . PRO B 1 125 ? -1.584 38.875 4.082 1 95.94 125 PRO B CA 1
ATOM 3476 C C . PRO B 1 125 ? -3 38.656 4.602 1 95.94 125 PRO B C 1
ATOM 3478 O O . PRO B 1 125 ? -3.816 38.031 3.908 1 95.94 125 PRO B O 1
ATOM 3481 N N . LEU B 1 126 ? -3.268 39.062 5.805 1 96.56 126 LEU B N 1
ATOM 3482 C CA . LEU B 1 126 ? -4.582 38.938 6.43 1 96.56 126 LEU B CA 1
ATOM 3483 C C . LEU B 1 126 ? -5.391 40.219 6.254 1 96.56 126 LEU B C 1
ATOM 3485 O O . LEU B 1 126 ? -4.852 41.312 6.367 1 96.56 126 LEU B O 1
ATOM 3489 N N . THR B 1 127 ? -6.637 40.125 5.98 1 93.38 127 THR B N 1
ATOM 3490 C CA . THR B 1 127 ? -7.52 41.281 5.898 1 93.38 127 THR B CA 1
ATOM 3491 C C . THR B 1 127 ? -7.82 41.844 7.289 1 93.38 127 THR B C 1
ATOM 3493 O O . THR B 1 127 ? -7.48 41.219 8.297 1 93.38 127 THR B O 1
ATOM 3496 N N . ASP B 1 128 ? -8.484 42.938 7.34 1 92.81 128 ASP B N 1
ATOM 3497 C CA . ASP B 1 128 ? -8.812 43.562 8.609 1 92.81 128 ASP B CA 1
ATOM 3498 C C . ASP B 1 128 ? -9.781 42.719 9.422 1 92.81 128 ASP B C 1
ATOM 3500 O O . ASP B 1 128 ? -9.773 42.75 10.656 1 92.81 128 ASP B O 1
ATOM 3504 N N . GLU B 1 129 ? -10.5 41.906 8.719 1 91.5 129 GLU B N 1
ATOM 3505 C CA . GLU B 1 129 ? -11.523 41.094 9.383 1 91.5 129 GLU B CA 1
ATOM 3506 C C . GLU B 1 129 ? -10.953 39.75 9.836 1 91.5 129 GLU B C 1
ATOM 3508 O O . GLU B 1 129 ? -11.586 39.031 10.625 1 91.5 129 GLU B O 1
ATOM 3513 N N . THR B 1 130 ? -9.82 39.438 9.383 1 95 130 THR B N 1
ATOM 3514 C CA . THR B 1 130 ? -9.211 38.156 9.719 1 95 130 THR B CA 1
ATOM 3515 C C . THR B 1 130 ? -8.336 38.281 10.961 1 95 130 THR B C 1
ATOM 3517 O O . THR B 1 130 ? -7.367 39.031 10.969 1 95 130 THR B O 1
ATOM 3520 N N . THR B 1 131 ? -8.695 37.531 12.031 1 96.44 131 THR B N 1
ATOM 3521 C CA . THR B 1 131 ? -7.914 37.594 13.266 1 96.44 131 THR B CA 1
ATOM 3522 C C . THR B 1 131 ? -6.602 36.844 13.109 1 96.44 131 THR B C 1
ATOM 3524 O O . THR B 1 131 ? -6.41 36.094 12.141 1 96.44 131 THR B O 1
ATOM 3527 N N . PHE B 1 132 ? -5.672 37.062 14.008 1 97.56 132 PHE B N 1
ATOM 3528 C CA . PHE B 1 132 ? -4.43 36.281 14.031 1 97.56 132 PHE B CA 1
ATOM 3529 C C . PHE B 1 132 ? -4.715 34.781 14.211 1 97.56 132 PHE B C 1
ATOM 3531 O O . PHE B 1 132 ? -4.02 33.938 13.641 1 97.56 132 PHE B O 1
ATOM 3538 N N . GLU B 1 133 ? -5.723 34.469 14.992 1 96.75 133 GLU B N 1
ATOM 3539 C CA . GLU B 1 133 ? -6.117 33.062 15.195 1 96.75 133 GLU B CA 1
ATOM 3540 C C . GLU B 1 133 ? -6.613 32.438 13.898 1 96.75 133 GLU B C 1
ATOM 3542 O O . GLU B 1 133 ? -6.242 31.312 13.57 1 96.75 133 GLU B O 1
ATOM 3547 N N . ASP B 1 134 ? -7.348 33.219 13.125 1 93.69 134 ASP B N 1
ATOM 3548 C CA . ASP B 1 134 ? -7.832 32.75 11.828 1 93.69 134 ASP B CA 1
ATOM 3549 C C . ASP B 1 134 ? -6.668 32.469 10.875 1 93.69 134 ASP B C 1
ATOM 3551 O O . ASP B 1 134 ? -6.723 31.547 10.07 1 93.69 134 ASP B O 1
ATOM 3555 N N . GLY B 1 135 ? -5.668 33.25 10.977 1 96.06 135 GLY B N 1
ATOM 3556 C CA . GLY B 1 135 ? -4.555 33.219 10.039 1 96.06 135 GLY B CA 1
ATOM 3557 C C . GLY B 1 135 ? -3.443 32.281 10.484 1 96.06 135 GLY B C 1
ATOM 3558 O O . GLY B 1 135 ? -2.51 32 9.719 1 96.06 135 GLY B O 1
ATOM 3559 N N . ALA B 1 136 ? -3.553 31.734 11.711 1 97 136 ALA B N 1
ATOM 3560 C CA . ALA B 1 136 ? -2.447 30.969 12.281 1 97 136 ALA B CA 1
ATOM 3561 C C . ALA B 1 136 ? -2.316 29.609 11.609 1 97 136 ALA B C 1
ATOM 3563 O O . ALA B 1 136 ? -1.216 29.047 11.516 1 97 136 ALA B O 1
ATOM 3564 N N . SER B 1 137 ? -3.445 29.016 11.242 1 94.69 137 SER B N 1
ATOM 3565 C CA . SER B 1 137 ? -3.48 27.734 10.555 1 94.69 137 SER B CA 1
ATOM 3566 C C . SER B 1 137 ? -3.801 27.906 9.07 1 94.69 137 SER B C 1
ATOM 3568 O O . SER B 1 137 ? -4.84 27.438 8.594 1 94.69 137 SER B O 1
ATOM 3570 N N . CYS B 1 138 ? -2.863 28.5 8.312 1 94.12 138 CYS B N 1
ATOM 3571 C CA . CYS B 1 138 ? -3.188 28.891 6.945 1 94.12 138 CYS B CA 1
ATOM 3572 C C . CYS B 1 138 ? -2.432 28.047 5.938 1 94.12 138 CYS B C 1
ATOM 3574 O O . CYS B 1 138 ? -2.658 28.141 4.73 1 94.12 138 CYS B O 1
ATOM 3576 N N . PHE B 1 139 ? -1.585 27.156 6.375 1 93.81 139 PHE B N 1
ATOM 3577 C CA . PHE B 1 139 ? -0.742 26.453 5.418 1 93.81 139 PHE B CA 1
ATOM 3578 C C . PHE B 1 139 ? -0.957 24.938 5.504 1 93.81 139 PHE B C 1
ATOM 3580 O O . PHE B 1 139 ? -1.406 24.312 4.543 1 93.81 139 PHE B O 1
ATOM 3587 N N . VAL B 1 140 ? -0.754 24.375 6.602 1 94.56 140 VAL B N 1
ATOM 3588 C CA . VAL B 1 140 ? -0.63 22.922 6.707 1 94.56 140 VAL B CA 1
ATOM 3589 C C . VAL B 1 140 ? -1.969 22.266 6.379 1 94.56 140 VAL B C 1
ATOM 3591 O O . VAL B 1 140 ? -2.102 21.594 5.359 1 94.56 140 VAL B O 1
ATOM 3594 N N . ASN B 1 141 ? -3.002 22.531 7.203 1 96.81 141 ASN B N 1
ATOM 3595 C CA . ASN B 1 141 ? -4.285 21.875 7 1 96.81 141 ASN B CA 1
ATOM 3596 C C . ASN B 1 141 ? -4.965 22.344 5.719 1 96.81 141 ASN B C 1
ATOM 3598 O O . ASN B 1 141 ? -5.367 21.531 4.887 1 96.81 141 ASN B O 1
ATOM 3602 N N . PRO B 1 142 ? -4.988 23.688 5.457 1 96.75 142 PRO B N 1
ATOM 3603 C CA . PRO B 1 142 ? -5.695 24.141 4.266 1 96.75 142 PRO B CA 1
ATOM 3604 C C . PRO B 1 142 ? -5.07 23.625 2.969 1 96.75 142 PRO B C 1
ATOM 3606 O O . PRO B 1 142 ? -5.785 23.172 2.076 1 96.75 142 PRO B O 1
ATOM 3609 N N . LEU B 1 143 ? -3.746 23.672 2.891 1 95.38 143 LEU B N 1
ATOM 3610 C CA . LEU B 1 143 ? -3.111 23.219 1.656 1 95.38 143 LEU B CA 1
ATOM 3611 C C . LEU B 1 143 ? -3.258 21.719 1.486 1 95.38 143 LEU B C 1
ATOM 3613 O O . LEU B 1 143 ? -3.377 21.219 0.363 1 95.38 143 LEU B O 1
ATOM 3617 N N . THR B 1 144 ? -3.268 21 2.557 1 97.25 144 THR B N 1
ATOM 3618 C CA . THR B 1 144 ? -3.492 19.547 2.504 1 97.25 144 THR B CA 1
ATOM 3619 C C . THR B 1 144 ? -4.887 19.25 1.962 1 97.25 144 THR B C 1
ATOM 3621 O O . THR B 1 144 ? -5.043 18.391 1.093 1 97.25 144 THR B O 1
ATOM 3624 N N . VAL B 1 145 ? -5.832 19.984 2.441 1 97.81 145 VAL B N 1
ATOM 3625 C CA . VAL B 1 145 ? -7.219 19.781 2.031 1 97.81 145 VAL B CA 1
ATOM 3626 C C . VAL B 1 145 ? -7.367 20.109 0.544 1 97.81 145 VAL B C 1
ATOM 3628 O O . VAL B 1 145 ? -8.023 19.359 -0.192 1 97.81 145 VAL B O 1
ATOM 3631 N N . VAL B 1 146 ? -6.801 21.172 0.112 1 97.25 146 VAL B N 1
ATOM 3632 C CA . VAL B 1 146 ? -6.84 21.516 -1.304 1 97.25 146 VAL B CA 1
ATOM 3633 C C . VAL B 1 146 ? -6.195 20.406 -2.129 1 97.25 146 VAL B C 1
ATOM 3635 O O . VAL B 1 146 ? -6.727 20.016 -3.168 1 97.25 146 VAL B O 1
ATOM 3638 N N . ALA B 1 147 ? -5.102 19.906 -1.677 1 97.12 147 ALA B N 1
ATOM 3639 C CA . ALA B 1 147 ? -4.395 18.828 -2.379 1 97.12 147 ALA B CA 1
ATOM 3640 C C . ALA B 1 147 ? -5.254 17.578 -2.479 1 97.12 147 ALA B C 1
ATOM 3642 O O . ALA B 1 147 ? -5.266 16.906 -3.512 1 97.12 147 ALA B O 1
ATOM 3643 N N . PHE B 1 148 ? -5.926 17.219 -1.398 1 98.44 148 PHE B N 1
ATOM 3644 C CA . PHE B 1 148 ? -6.797 16.047 -1.398 1 98.44 148 PHE B CA 1
ATOM 3645 C C . PHE B 1 148 ? -7.867 16.172 -2.477 1 98.44 148 PHE B C 1
ATOM 3647 O O . PHE B 1 148 ? -8.07 15.242 -3.266 1 98.44 148 PHE B O 1
ATOM 3654 N N . VAL B 1 149 ? -8.516 17.312 -2.51 1 98 149 VAL B N 1
ATOM 3655 C CA . VAL B 1 149 ? -9.609 17.516 -3.453 1 98 149 VAL B CA 1
ATOM 3656 C C . VAL B 1 149 ? -9.07 17.531 -4.879 1 98 149 VAL B C 1
ATOM 3658 O O . VAL B 1 149 ? -9.672 16.953 -5.785 1 98 149 VAL B O 1
ATOM 3661 N N . GLU B 1 150 ? -7.953 18.188 -5.078 1 96.38 150 GLU B N 1
ATOM 3662 C CA . GLU B 1 150 ? -7.332 18.188 -6.398 1 96.38 150 GLU B CA 1
ATOM 3663 C C . GLU B 1 150 ? -6.977 16.766 -6.84 1 96.38 150 GLU B C 1
ATOM 3665 O O . GLU B 1 150 ? -7.086 16.438 -8.023 1 96.38 150 GLU B O 1
ATOM 3670 N N . THR B 1 151 ? -6.531 15.977 -5.941 1 97.06 151 THR B N 1
ATOM 3671 C CA . THR B 1 151 ? -6.227 14.578 -6.242 1 97.06 151 THR B CA 1
ATOM 3672 C C . THR B 1 151 ? -7.48 13.836 -6.688 1 97.06 151 THR B C 1
ATOM 3674 O O . THR B 1 151 ? -7.449 13.078 -7.66 1 97.06 151 THR B O 1
ATOM 3677 N N . ALA B 1 152 ? -8.555 14.023 -5.988 1 98 152 ALA B N 1
ATOM 3678 C CA . ALA B 1 152 ? -9.82 13.406 -6.363 1 98 152 ALA B CA 1
ATOM 3679 C C . ALA B 1 152 ? -10.25 13.844 -7.762 1 98 152 ALA B C 1
ATOM 3681 O O . ALA B 1 152 ? -10.648 13.016 -8.586 1 98 152 ALA B O 1
ATOM 3682 N N . ILE B 1 153 ? -10.117 15.133 -8.031 1 97.12 153 ILE B N 1
ATOM 3683 C CA . ILE B 1 153 ? -10.508 15.688 -9.32 1 97.12 153 ILE B CA 1
ATOM 3684 C C . ILE B 1 153 ? -9.625 15.086 -10.422 1 97.12 153 ILE B C 1
ATOM 3686 O O . ILE B 1 153 ? -10.133 14.664 -11.469 1 97.12 153 ILE B O 1
ATOM 3690 N N . ALA B 1 154 ? -8.32 15.062 -10.172 1 96 154 ALA B N 1
ATOM 3691 C CA . ALA B 1 154 ? -7.379 14.523 -11.148 1 96 154 ALA B CA 1
ATOM 3692 C C . ALA B 1 154 ? -7.684 13.062 -11.461 1 96 154 ALA B C 1
ATOM 3694 O O . ALA B 1 154 ? -7.469 12.602 -12.586 1 96 154 ALA B O 1
ATOM 3695 N N . LYS B 1 155 ? -8.203 12.32 -10.508 1 96.44 155 LYS B N 1
ATOM 3696 C CA . LYS B 1 155 ? -8.5 10.898 -10.672 1 96.44 155 LYS B CA 1
ATOM 3697 C C . LYS B 1 155 ? -9.945 10.688 -11.109 1 96.44 155 LYS B C 1
ATOM 3699 O O . LYS B 1 155 ? -10.406 9.555 -11.242 1 96.44 155 LYS B O 1
ATOM 3704 N N . ASP B 1 156 ? -10.672 11.727 -11.273 1 97.19 156 ASP B N 1
ATOM 3705 C CA . ASP B 1 156 ? -12.055 11.711 -11.727 1 97.19 156 ASP B CA 1
ATOM 3706 C C . ASP B 1 156 ? -12.938 10.914 -10.766 1 97.19 156 ASP B C 1
ATOM 3708 O O . ASP B 1 156 ? -13.695 10.039 -11.195 1 97.19 156 ASP B O 1
ATOM 3712 N N . VAL B 1 157 ? -12.75 11.117 -9.453 1 97.12 157 VAL B N 1
ATOM 3713 C CA . VAL B 1 157 ? -13.57 10.508 -8.422 1 97.12 157 VAL B CA 1
ATOM 3714 C C . VAL B 1 157 ? -14.422 11.57 -7.734 1 97.12 157 VAL B C 1
ATOM 3716 O O . VAL B 1 157 ? -13.977 12.703 -7.547 1 97.12 157 VAL B O 1
ATOM 3719 N N . LYS B 1 158 ? -15.641 11.203 -7.281 1 97.75 158 LYS B N 1
ATOM 3720 C CA . LYS B 1 158 ? -16.578 12.188 -6.746 1 97.75 158 LYS B CA 1
ATOM 3721 C C . LYS B 1 158 ? -16.812 11.961 -5.254 1 97.75 158 LYS B C 1
ATOM 3723 O O . LYS B 1 158 ? -17.719 12.562 -4.668 1 97.75 158 LYS B O 1
ATOM 3728 N N . ALA B 1 159 ? -15.977 11.078 -4.664 1 98.75 159 ALA B N 1
ATOM 3729 C CA . ALA B 1 159 ? -16.109 10.852 -3.229 1 98.75 159 ALA B CA 1
ATOM 3730 C C . ALA B 1 159 ? -14.758 10.453 -2.619 1 98.75 159 ALA B C 1
ATOM 3732 O O . ALA B 1 159 ? -14 9.695 -3.221 1 98.75 159 ALA B O 1
ATOM 3733 N N . ILE B 1 160 ? -14.508 10.953 -1.45 1 98.88 160 ILE B N 1
ATOM 3734 C CA . ILE B 1 160 ? -13.281 10.688 -0.697 1 98.88 160 ILE B CA 1
ATOM 3735 C C . ILE B 1 160 ? -13.633 10.039 0.64 1 98.88 160 ILE B C 1
ATOM 3737 O O . ILE B 1 160 ? -14.539 10.492 1.342 1 98.88 160 ILE B O 1
ATOM 3741 N N . VAL B 1 161 ? -12.961 8.945 0.989 1 98.94 161 VAL B N 1
ATOM 3742 C CA . VAL B 1 161 ? -13.023 8.406 2.346 1 98.94 161 VAL B CA 1
ATOM 3743 C C . VAL B 1 161 ? -11.93 9.039 3.201 1 98.94 161 VAL B C 1
ATOM 3745 O O . VAL B 1 161 ? -10.781 9.133 2.779 1 98.94 161 VAL B O 1
ATOM 3748 N N . HIS B 1 162 ? -12.305 9.492 4.391 1 98.94 162 HIS B N 1
ATOM 3749 C CA . HIS B 1 162 ? -11.328 10.195 5.215 1 98.94 162 HIS B CA 1
ATOM 3750 C C . HIS B 1 162 ? -11.438 9.781 6.676 1 98.94 162 HIS B C 1
ATOM 3752 O O . HIS B 1 162 ? -12.492 9.93 7.293 1 98.94 162 HIS B O 1
ATOM 3758 N N . THR B 1 163 ? -10.336 9.234 7.215 1 98.62 163 THR B N 1
ATOM 3759 C CA . THR B 1 163 ? -10.289 8.945 8.641 1 98.62 163 THR B CA 1
ATOM 3760 C C . THR B 1 163 ? -9.945 10.195 9.445 1 98.62 163 THR B C 1
ATOM 3762 O O . THR B 1 163 ? -9.477 11.188 8.883 1 98.62 163 THR B O 1
ATOM 3765 N N . ALA B 1 164 ? -10.234 10.141 10.75 1 97.44 164 ALA B N 1
ATOM 3766 C CA . ALA B 1 164 ? -10.109 11.328 11.594 1 97.44 164 ALA B CA 1
ATOM 3767 C C . ALA B 1 164 ? -10.969 12.469 11.062 1 97.44 164 ALA B C 1
ATOM 3769 O O . ALA B 1 164 ? -10.5 13.609 10.961 1 97.44 164 ALA B O 1
ATOM 3770 N N . GLY B 1 165 ? -12.164 12.117 10.758 1 97.56 165 GLY B N 1
ATOM 3771 C CA . GLY B 1 165 ? -13.055 13 10.023 1 97.56 165 GLY B CA 1
ATOM 3772 C C . GLY B 1 165 ? -13.398 14.266 10.781 1 97.56 165 GLY B C 1
ATOM 3773 O O . GLY B 1 165 ? -13.727 15.289 10.18 1 97.56 165 GLY B O 1
ATOM 3774 N N . ALA B 1 166 ? -13.359 14.234 12.102 1 96.31 166 ALA B N 1
ATOM 3775 C CA . ALA B 1 166 ? -13.781 15.383 12.906 1 96.31 166 ALA B CA 1
ATOM 3776 C C . ALA B 1 166 ? -12.586 16.25 13.289 1 96.31 166 ALA B C 1
ATOM 3778 O O . ALA B 1 166 ? -12.727 17.203 14.062 1 96.31 166 ALA B O 1
ATOM 3779 N N . SER B 1 167 ? -11.445 15.93 12.789 1 96.06 167 SER B N 1
ATOM 3780 C CA . SER B 1 167 ? -10.273 16.781 13.008 1 96.06 167 SER B CA 1
ATOM 3781 C C . SER B 1 167 ? -10.461 18.156 12.375 1 96.06 167 SER B C 1
ATOM 3783 O O . SER B 1 167 ? -11.414 18.375 11.625 1 96.06 167 SER B O 1
ATOM 3785 N N . ALA B 1 168 ? -9.5 19.078 12.742 1 95.5 168 ALA B N 1
ATOM 3786 C CA . ALA B 1 168 ? -9.539 20.391 12.102 1 95.5 168 ALA B CA 1
ATOM 3787 C C . ALA B 1 168 ? -9.453 20.25 10.578 1 95.5 168 ALA B C 1
ATOM 3789 O O . ALA B 1 168 ? -10.219 20.891 9.852 1 95.5 168 ALA B O 1
ATOM 3790 N N . LEU B 1 169 ? -8.578 19.438 10.109 1 97 169 LEU B N 1
ATOM 3791 C CA . LEU B 1 169 ? -8.438 19.172 8.68 1 97 169 LEU B CA 1
ATOM 3792 C C . LEU B 1 169 ? -9.695 18.516 8.125 1 97 169 LEU B C 1
ATOM 3794 O O . LEU B 1 169 ? -10.172 18.891 7.043 1 97 169 LEU B O 1
ATOM 3798 N N . GLY B 1 170 ? -10.234 17.547 8.867 1 97.69 170 GLY B N 1
ATOM 3799 C CA . GLY B 1 170 ? -11.422 16.859 8.414 1 97.69 170 GLY B CA 1
ATOM 3800 C C . GLY B 1 170 ? -12.617 17.766 8.203 1 97.69 170 GLY B C 1
ATOM 3801 O O . GLY B 1 170 ? -13.336 17.641 7.215 1 97.69 170 GLY B O 1
ATOM 3802 N N . LYS B 1 171 ? -12.82 18.688 9.125 1 96.75 171 LYS B N 1
ATOM 3803 C CA . LYS B 1 171 ? -13.914 19.656 9.008 1 96.75 171 LYS B CA 1
ATOM 3804 C C . LYS B 1 171 ? -13.719 20.547 7.793 1 96.75 171 LYS B C 1
ATOM 3806 O O . LYS B 1 171 ? -14.672 20.812 7.055 1 96.75 171 LYS B O 1
ATOM 3811 N N . MET B 1 172 ? -12.477 20.969 7.551 1 96.62 172 MET B N 1
ATOM 3812 C CA . MET B 1 172 ? -12.141 21.766 6.375 1 96.62 172 MET B CA 1
ATOM 3813 C C . MET B 1 172 ? -12.406 20.984 5.094 1 96.62 172 MET B C 1
ATOM 3815 O O . MET B 1 172 ? -12.898 21.531 4.109 1 96.62 172 MET B O 1
ATOM 3819 N N . LEU B 1 173 ? -12.062 19.703 5.129 1 98.31 173 LEU B N 1
ATOM 3820 C CA . LEU B 1 173 ? -12.227 18.859 3.955 1 98.31 173 LEU B CA 1
ATOM 3821 C C . LEU B 1 173 ? -13.695 18.719 3.58 1 98.31 173 LEU B C 1
ATOM 3823 O O . LEU B 1 173 ? -14.055 18.797 2.402 1 98.31 173 LEU B O 1
ATOM 3827 N N . VAL B 1 174 ? -14.539 18.531 4.578 1 98.12 174 VAL B N 1
ATOM 3828 C CA . VAL B 1 174 ? -15.977 18.422 4.332 1 98.12 174 VAL B CA 1
ATOM 3829 C C . VAL B 1 174 ? -16.469 19.672 3.604 1 98.12 174 VAL B C 1
ATOM 3831 O O . VAL B 1 174 ? -17.156 19.578 2.586 1 98.12 174 VAL B O 1
ATOM 3834 N N . ARG B 1 175 ? -16.094 20.859 4.055 1 97.62 175 ARG B N 1
ATOM 3835 C CA . ARG B 1 175 ? -16.547 22.109 3.467 1 97.62 175 ARG B CA 1
ATOM 3836 C C . ARG B 1 175 ? -15.984 22.281 2.061 1 97.62 175 ARG B C 1
ATOM 3838 O O . ARG B 1 175 ? -16.734 22.516 1.112 1 97.62 175 ARG B O 1
ATOM 3845 N N . HIS B 1 176 ? -14.672 22.141 1.906 1 98.06 176 HIS B N 1
ATOM 3846 C CA . HIS B 1 176 ? -14.023 22.391 0.623 1 98.06 176 HIS B CA 1
ATOM 3847 C C . HIS B 1 176 ? -14.477 21.391 -0.427 1 98.06 176 HIS B C 1
ATOM 3849 O O . HIS B 1 176 ? -14.695 21.734 -1.586 1 98.06 176 HIS B O 1
ATOM 3855 N N . ALA B 1 177 ? -14.562 20.109 -0.031 1 98.5 177 ALA B N 1
ATOM 3856 C CA . ALA B 1 177 ? -15 19.078 -0.961 1 98.5 177 ALA B CA 1
ATOM 3857 C C . ALA B 1 177 ? -16.406 19.359 -1.475 1 98.5 177 ALA B C 1
ATOM 3859 O O . ALA B 1 177 ? -16.672 19.25 -2.674 1 98.5 177 ALA B O 1
ATOM 3860 N N . LYS B 1 178 ? -17.281 19.75 -0.6 1 97.44 178 LYS B N 1
ATOM 3861 C CA . LYS B 1 178 ? -18.641 20.078 -0.981 1 97.44 178 LYS B CA 1
ATOM 3862 C C . LYS B 1 178 ? -18.672 21.203 -2.025 1 97.44 178 LYS B C 1
ATOM 3864 O O . LYS B 1 178 ? -19.422 21.125 -3.002 1 97.44 178 LYS B O 1
ATOM 3869 N N . GLU B 1 179 ? -17.875 22.188 -1.863 1 97.25 179 GLU B N 1
ATOM 3870 C CA . GLU B 1 179 ? -17.781 23.312 -2.783 1 97.25 179 GLU B CA 1
ATOM 3871 C C . GLU B 1 179 ? -17.328 22.859 -4.164 1 97.25 179 GLU B C 1
ATOM 3873 O O . GLU B 1 179 ? -17.516 23.578 -5.152 1 97.25 179 GLU B O 1
ATOM 3878 N N . ASN B 1 180 ? -16.719 21.75 -4.258 1 97.5 180 ASN B N 1
ATOM 3879 C CA . ASN B 1 180 ? -16.188 21.25 -5.52 1 97.5 180 ASN B CA 1
ATOM 3880 C C . ASN B 1 180 ? -16.969 20.047 -6.02 1 97.5 180 ASN B C 1
ATOM 3882 O O . ASN B 1 180 ? -16.516 19.328 -6.918 1 97.5 180 ASN B O 1
ATOM 3886 N N . GLY B 1 181 ? -18.062 19.734 -5.402 1 97.75 181 GLY B N 1
ATOM 3887 C CA . GLY B 1 181 ? -18.922 18.656 -5.855 1 97.75 181 GLY B CA 1
ATOM 3888 C C . GLY B 1 181 ? -18.406 17.281 -5.512 1 97.75 181 GLY B C 1
ATOM 3889 O O . GLY B 1 181 ? -18.688 16.312 -6.207 1 97.75 181 GLY B O 1
ATOM 3890 N N . ILE B 1 182 ? -17.609 17.188 -4.52 1 98.38 182 ILE B N 1
ATOM 3891 C CA . ILE B 1 182 ? -17.047 15.922 -4.066 1 98.38 182 ILE B CA 1
ATOM 3892 C C . ILE B 1 182 ? -17.625 15.562 -2.697 1 98.38 182 ILE B C 1
ATOM 3894 O O . ILE B 1 182 ? -17.656 16.406 -1.79 1 98.38 182 ILE B O 1
ATOM 3898 N N . ASN B 1 183 ? -18.094 14.383 -2.52 1 98.56 183 ASN B N 1
ATOM 3899 C CA . ASN B 1 183 ? -18.594 13.891 -1.235 1 98.56 183 ASN B CA 1
ATOM 3900 C C . ASN B 1 183 ? -17.453 13.414 -0.341 1 98.56 183 ASN B C 1
ATOM 3902 O O . ASN B 1 183 ? -16.422 12.938 -0.834 1 98.56 183 ASN B O 1
ATOM 3906 N N . VAL B 1 184 ? -17.656 13.594 0.93 1 98.88 184 VAL B N 1
ATOM 3907 C CA . VAL B 1 184 ? -16.688 13.062 1.894 1 98.88 184 VAL B CA 1
ATOM 3908 C C . VAL B 1 184 ? -17.391 12.047 2.801 1 98.88 184 VAL B C 1
ATOM 3910 O O . VAL B 1 184 ? -18.422 12.344 3.391 1 98.88 184 VAL B O 1
ATOM 3913 N N . VAL B 1 185 ? -16.891 10.836 2.824 1 98.94 185 VAL B N 1
ATOM 3914 C CA . VAL B 1 185 ? -17.266 9.859 3.836 1 98.94 185 VAL B CA 1
ATOM 3915 C C . VAL B 1 185 ? -16.344 9.969 5.039 1 98.94 185 VAL B C 1
ATOM 3917 O O . VAL B 1 185 ? -15.242 9.414 5.031 1 98.94 185 VAL B O 1
ATOM 3920 N N . ALA B 1 186 ? -16.812 10.633 6.066 1 98.88 186 ALA B N 1
ATOM 3921 C CA . ALA B 1 186 ? -16 10.891 7.258 1 98.88 186 ALA B CA 1
ATOM 3922 C C . ALA B 1 186 ? -16.078 9.719 8.227 1 98.88 186 ALA B C 1
ATOM 3924 O O . ALA B 1 186 ? -17.172 9.336 8.672 1 98.88 186 ALA B O 1
ATOM 3925 N N . VAL B 1 187 ? -14.945 9.141 8.547 1 98.81 187 VAL B N 1
ATOM 3926 C CA . VAL B 1 187 ? -14.852 8.055 9.516 1 98.81 187 VAL B CA 1
ATOM 3927 C C . VAL B 1 187 ? -14.391 8.602 10.867 1 98.81 187 VAL B C 1
ATOM 3929 O O . VAL B 1 187 ? -13.375 9.297 10.945 1 98.81 187 VAL B O 1
ATOM 3932 N N . VAL B 1 188 ? -15.133 8.383 11.883 1 98.06 188 VAL B N 1
ATOM 3933 C CA . VAL B 1 188 ? -14.844 8.867 13.227 1 98.06 188 VAL B CA 1
ATOM 3934 C C . VAL B 1 188 ? -14.984 7.723 14.227 1 98.06 188 VAL B C 1
ATOM 3936 O O . VAL B 1 188 ? -15.312 6.594 13.852 1 98.06 188 VAL B O 1
ATOM 3939 N N . ARG B 1 189 ? -14.656 8 15.516 1 95 189 ARG B N 1
ATOM 3940 C CA . ARG B 1 189 ? -14.688 6.914 16.484 1 95 189 ARG B CA 1
ATOM 3941 C C . ARG B 1 189 ? -15.594 7.266 17.672 1 95 189 ARG B C 1
ATOM 3943 O O . ARG B 1 189 ? -15.781 6.453 18.578 1 95 189 ARG B O 1
ATOM 3950 N N . ARG B 1 190 ? -16.078 8.5 17.766 1 95 190 ARG B N 1
ATOM 3951 C CA . ARG B 1 190 ? -16.891 8.93 18.891 1 95 190 ARG B CA 1
ATOM 3952 C C . ARG B 1 190 ? -18.188 9.578 18.406 1 95 190 ARG B C 1
ATOM 3954 O O . ARG B 1 190 ? -18.203 10.297 17.406 1 95 190 ARG B O 1
ATOM 3961 N N . GLN B 1 191 ? -19.234 9.414 19.219 1 95 191 GLN B N 1
ATOM 3962 C CA . GLN B 1 191 ? -20.531 9.984 18.875 1 95 191 GLN B CA 1
ATOM 3963 C C . GLN B 1 191 ? -20.484 11.508 18.859 1 95 191 GLN B C 1
ATOM 3965 O O . GLN B 1 191 ? -21.109 12.148 18.016 1 95 191 GLN B O 1
ATOM 3970 N N . GLU B 1 192 ? -19.797 12.094 19.75 1 95.12 192 GLU B N 1
ATOM 3971 C CA . GLU B 1 192 ? -19.672 13.547 19.797 1 95.12 192 GLU B CA 1
ATOM 3972 C C . GLU B 1 192 ? -19.141 14.086 18.469 1 95.12 192 GLU B C 1
ATOM 3974 O O . GLU B 1 192 ? -19.5 15.188 18.047 1 95.12 192 GLU B O 1
ATOM 3979 N N . HIS B 1 193 ? -18.328 13.328 17.812 1 96 193 HIS B N 1
ATOM 3980 C CA . HIS B 1 193 ? -17.766 13.719 16.531 1 96 193 HIS B CA 1
ATOM 3981 C C . HIS B 1 193 ? -18.797 13.617 15.414 1 96 193 HIS B C 1
ATOM 3983 O O . HIS B 1 193 ? -18.797 14.43 14.484 1 96 193 HIS B O 1
ATOM 3989 N N . VAL B 1 194 ? -19.656 12.656 15.531 1 97.25 194 VAL B N 1
ATOM 3990 C CA . VAL B 1 194 ? -20.75 12.539 14.578 1 97.25 194 VAL B CA 1
ATOM 3991 C C . VAL B 1 194 ? -21.625 13.789 14.625 1 97.25 194 VAL B C 1
ATOM 3993 O O . VAL B 1 194 ? -21.938 14.367 13.586 1 97.25 194 VAL B O 1
ATOM 3996 N N . ASP B 1 195 ? -21.938 14.234 15.828 1 96.44 195 ASP B N 1
ATOM 3997 C CA . ASP B 1 195 ? -22.781 15.398 16.016 1 96.44 195 ASP B CA 1
ATOM 3998 C C . ASP B 1 195 ? -22.125 16.656 15.461 1 96.44 195 ASP B C 1
ATOM 4000 O O . ASP B 1 195 ? -22.766 17.453 14.766 1 96.44 195 ASP B O 1
ATOM 4004 N N . THR B 1 196 ? -20.875 16.797 15.734 1 94.38 196 THR B N 1
ATOM 4005 C CA . THR B 1 196 ? -20.109 17.938 15.227 1 94.38 196 THR B CA 1
ATOM 4006 C C . THR B 1 196 ? -20.125 17.969 13.703 1 94.38 196 THR B C 1
ATOM 4008 O O . THR B 1 196 ? -20.312 19.016 13.102 1 94.38 196 THR B O 1
ATOM 4011 N N . LEU B 1 197 ? -19.922 16.859 13.078 1 97.06 197 LEU B N 1
ATOM 4012 C CA . LEU B 1 197 ? -19.859 16.766 11.625 1 97.06 197 LEU B CA 1
ATOM 4013 C C . LEU B 1 197 ? -21.219 17.047 11 1 97.06 197 LEU B C 1
ATOM 4015 O O . LEU B 1 197 ? -21.297 17.719 9.961 1 97.06 197 LEU B O 1
ATOM 4019 N N . LYS B 1 198 ? -22.25 16.562 11.609 1 96.94 198 LYS B N 1
ATOM 4020 C CA . LYS B 1 198 ? -23.594 16.875 11.125 1 96.94 198 LYS B CA 1
ATOM 4021 C C . LYS B 1 198 ? -23.859 18.375 11.156 1 96.94 198 LYS B C 1
ATOM 4023 O O . LYS B 1 198 ? -24.469 18.922 10.234 1 96.94 198 LYS B O 1
ATOM 4028 N N . GLU B 1 199 ? -23.422 18.969 12.172 1 94.94 199 GLU B N 1
ATOM 4029 C CA . GLU B 1 199 ? -23.625 20.406 12.344 1 94.94 199 GLU B CA 1
ATOM 4030 C C . GLU B 1 199 ? -22.969 21.203 11.219 1 94.94 199 GLU B C 1
ATOM 4032 O O . GLU B 1 199 ? -23.469 22.25 10.812 1 94.94 199 GLU B O 1
ATOM 4037 N N . ILE B 1 200 ? -21.984 20.656 10.695 1 92.25 200 ILE B N 1
ATOM 4038 C CA . ILE B 1 200 ? -21.281 21.422 9.664 1 92.25 200 ILE B CA 1
ATOM 4039 C C . ILE B 1 200 ? -21.703 20.922 8.281 1 92.25 200 ILE B C 1
ATOM 4041 O O . ILE B 1 200 ? -21.125 21.344 7.27 1 92.25 200 ILE B O 1
ATOM 4045 N N . GLY B 1 201 ? -22.578 19.953 8.227 1 94.62 201 GLY B N 1
ATOM 4046 C CA . GLY B 1 201 ? -23.219 19.609 6.965 1 94.62 201 GLY B CA 1
ATOM 4047 C C . GLY B 1 201 ? -22.672 18.344 6.344 1 94.62 201 GLY B C 1
ATOM 4048 O O . GLY B 1 201 ? -22.938 18.062 5.172 1 94.62 201 GLY B O 1
ATOM 4049 N N . ALA B 1 202 ? -21.922 17.625 7.082 1 97.31 202 ALA B N 1
ATOM 4050 C CA . ALA B 1 202 ? -21.453 16.344 6.551 1 97.31 202 ALA B CA 1
ATOM 4051 C C . ALA B 1 202 ? -22.625 15.406 6.289 1 97.31 202 ALA B C 1
ATOM 4053 O O . ALA B 1 202 ? -23.516 15.25 7.141 1 97.31 202 ALA B O 1
ATOM 4054 N N . GLU B 1 203 ? -22.594 14.766 5.184 1 97.56 203 GLU B N 1
ATOM 4055 C CA . GLU B 1 203 ? -23.719 13.922 4.777 1 97.56 203 GLU B CA 1
ATOM 4056 C C . GLU B 1 203 ? -23.422 12.453 5.07 1 97.56 203 GLU B C 1
ATOM 4058 O O . GLU B 1 203 ? -24.328 11.695 5.43 1 97.56 203 GLU B O 1
ATOM 4063 N N . TYR B 1 204 ? -22.25 12.023 4.898 1 98.62 204 TYR B N 1
ATOM 4064 C CA . TYR B 1 204 ? -21.844 10.633 5.078 1 98.62 204 TYR B CA 1
ATOM 4065 C C . TYR B 1 204 ? -20.859 10.5 6.227 1 98.62 204 TYR B C 1
ATOM 4067 O O . TYR B 1 204 ? -19.719 10.977 6.133 1 98.62 204 TYR B O 1
ATOM 4075 N N . ILE B 1 205 ? -21.312 9.922 7.312 1 98.75 205 ILE B N 1
ATOM 4076 C CA . ILE B 1 205 ? -20.516 9.75 8.516 1 98.75 205 ILE B CA 1
ATOM 4077 C C . ILE B 1 205 ? -20.578 8.297 8.977 1 98.75 205 ILE B C 1
ATOM 4079 O O . ILE B 1 205 ? -21.656 7.707 9.047 1 98.75 205 ILE B O 1
ATOM 4083 N N . VAL B 1 206 ? -19.438 7.68 9.211 1 98.81 206 VAL B N 1
ATOM 4084 C CA . VAL B 1 206 ? -19.359 6.328 9.75 1 98.81 206 VAL B CA 1
ATOM 4085 C C . VAL B 1 206 ? -18.641 6.352 11.102 1 98.81 206 VAL B C 1
ATOM 4087 O O . VAL B 1 206 ? -17.531 6.859 11.211 1 98.81 206 VAL B O 1
ATOM 4090 N N . ASN B 1 207 ? -19.297 5.871 12.094 1 98.56 207 ASN B N 1
ATOM 4091 C CA . ASN B 1 207 ? -18.766 5.766 13.445 1 98.56 207 ASN B CA 1
ATOM 4092 C C . ASN B 1 207 ? -18.219 4.367 13.727 1 98.56 207 ASN B C 1
ATOM 4094 O O . ASN B 1 207 ? -18.984 3.41 13.852 1 98.56 207 ASN B O 1
ATOM 4098 N N . THR B 1 208 ? -16.938 4.223 13.906 1 97.69 208 THR B N 1
ATOM 4099 C CA . THR B 1 208 ? -16.297 2.918 14.031 1 97.69 208 THR B CA 1
ATOM 4100 C C . THR B 1 208 ? -16.672 2.254 15.352 1 97.69 208 THR B C 1
ATOM 4102 O O . THR B 1 208 ? -16.391 1.068 15.555 1 97.69 208 THR B O 1
ATOM 4105 N N . SER B 1 209 ? -17.25 3.029 16.266 1 96.62 209 SER B N 1
ATOM 4106 C CA . SER B 1 209 ? -17.719 2.443 17.516 1 96.62 209 SER B CA 1
ATOM 4107 C C . SER B 1 209 ? -18.984 1.624 17.297 1 96.62 209 SER B C 1
ATOM 4109 O O . SER B 1 209 ? -19.391 0.839 18.156 1 96.62 209 SER B O 1
ATOM 4111 N N . ASP B 1 210 ? -19.594 1.839 16.141 1 97 210 ASP B N 1
ATOM 4112 C CA . ASP B 1 210 ? -20.766 1.024 15.797 1 97 210 ASP B CA 1
ATOM 4113 C C . ASP B 1 210 ? -20.344 -0.4 15.438 1 97 210 ASP B C 1
ATOM 4115 O O . ASP B 1 210 ? -19.344 -0.606 14.758 1 97 210 ASP B O 1
ATOM 4119 N N . ALA B 1 211 ? -21.156 -1.398 15.805 1 96 211 ALA B N 1
ATOM 4120 C CA . ALA B 1 211 ? -20.844 -2.807 15.57 1 96 211 ALA B CA 1
ATOM 4121 C C . ALA B 1 211 ? -20.812 -3.117 14.078 1 96 211 ALA B C 1
ATOM 4123 O O . ALA B 1 211 ? -20.047 -3.977 13.633 1 96 211 ALA B O 1
ATOM 4124 N N . ASP B 1 212 ? -21.594 -2.41 13.312 1 97.5 212 ASP B N 1
ATOM 4125 C CA . ASP B 1 212 ? -21.703 -2.723 11.891 1 97.5 212 ASP B CA 1
ATOM 4126 C C . ASP B 1 212 ? -21.031 -1.645 11.039 1 97.5 212 ASP B C 1
ATOM 4128 O O . ASP B 1 212 ? -21.375 -1.475 9.867 1 97.5 212 ASP B O 1
ATOM 4132 N N . TRP B 1 213 ? -20.109 -0.878 11.602 1 98.12 213 TRP B N 1
ATOM 4133 C CA . TRP B 1 213 ? -19.531 0.278 10.93 1 98.12 213 TRP B CA 1
ATOM 4134 C C . TRP B 1 213 ? -18.875 -0.132 9.609 1 98.12 213 TRP B C 1
ATOM 4136 O O . TRP B 1 213 ? -18.938 0.609 8.625 1 98.12 213 TRP B O 1
ATOM 4146 N N . HIS B 1 214 ? -18.281 -1.304 9.609 1 98.25 214 HIS B N 1
ATOM 4147 C CA . HIS B 1 214 ? -17.578 -1.756 8.406 1 98.25 214 HIS B CA 1
ATOM 4148 C C . HIS B 1 214 ? -18.562 -1.988 7.258 1 98.25 214 HIS B C 1
ATOM 4150 O O . HIS B 1 214 ? -18.297 -1.593 6.121 1 98.25 214 HIS B O 1
ATOM 4156 N N . LYS B 1 215 ? -19.625 -2.672 7.527 1 98.31 215 LYS B N 1
ATOM 4157 C CA . LYS B 1 215 ? -20.672 -2.877 6.543 1 98.31 215 LYS B CA 1
ATOM 4158 C C . LYS B 1 215 ? -21.25 -1.546 6.062 1 98.31 215 LYS B C 1
ATOM 4160 O O . LYS B 1 215 ? -21.484 -1.36 4.863 1 98.31 215 LYS B O 1
ATOM 4165 N N . GLN B 1 216 ? -21.5 -0.629 6.988 1 98.56 216 GLN B N 1
ATOM 4166 C CA . GLN B 1 216 ? -21.984 0.701 6.645 1 98.56 216 GLN B CA 1
ATOM 4167 C C . GLN B 1 216 ? -21.031 1.412 5.691 1 98.56 216 GLN B C 1
ATOM 4169 O O . GLN B 1 216 ? -21.469 1.967 4.676 1 98.56 216 GLN B O 1
ATOM 4174 N N . LEU B 1 217 ? -19.781 1.354 6.023 1 98.88 217 LEU B N 1
ATOM 4175 C CA . LEU B 1 217 ? -18.781 2 5.18 1 98.88 217 LEU B CA 1
ATOM 4176 C C . LEU B 1 217 ? -18.75 1.379 3.787 1 98.88 217 LEU B C 1
ATOM 4178 O O . LEU B 1 217 ? -18.703 2.094 2.783 1 98.88 217 LEU B O 1
ATOM 4182 N N . LYS B 1 218 ? -18.781 0.099 3.734 1 98.75 218 LYS B N 1
ATOM 4183 C CA . LYS B 1 218 ? -18.766 -0.606 2.455 1 98.75 218 LYS B CA 1
ATOM 4184 C C . LYS B 1 218 ? -19.969 -0.205 1.593 1 98.75 218 LYS B C 1
ATOM 4186 O O . LYS B 1 218 ? -19.812 0.052 0.397 1 98.75 218 LYS B O 1
ATOM 4191 N N . GLU B 1 219 ? -21.125 -0.155 2.145 1 98.69 219 GLU B N 1
ATOM 4192 C CA . GLU B 1 219 ? -22.344 0.223 1.42 1 98.69 219 GLU B CA 1
ATOM 4193 C C . GLU B 1 219 ? -22.234 1.646 0.879 1 98.69 219 GLU B C 1
ATOM 4195 O O . GLU B 1 219 ? -22.5 1.89 -0.298 1 98.69 219 GLU B O 1
ATOM 4200 N N . ILE B 1 220 ? -21.812 2.562 1.69 1 98.81 220 ILE B N 1
ATOM 4201 C CA . ILE B 1 220 ? -21.734 3.971 1.315 1 98.81 220 ILE B CA 1
ATOM 4202 C C . ILE B 1 220 ? -20.688 4.152 0.219 1 98.81 220 ILE B C 1
ATOM 4204 O O . ILE B 1 220 ? -20.938 4.82 -0.786 1 98.81 220 ILE B O 1
ATOM 4208 N N . THR B 1 221 ? -19.516 3.553 0.415 1 98.81 221 THR B N 1
ATOM 4209 C CA . THR B 1 221 ? -18.422 3.748 -0.538 1 98.81 221 THR B CA 1
ATOM 4210 C C . THR B 1 221 ? -18.766 3.096 -1.877 1 98.81 221 THR B C 1
ATOM 4212 O O . THR B 1 221 ? -18.359 3.6 -2.932 1 98.81 221 THR B O 1
ATOM 4215 N N . SER B 1 222 ? -19.469 1.982 -1.816 1 98.38 222 SER B N 1
ATOM 4216 C CA . SER B 1 222 ? -19.922 1.35 -3.055 1 98.38 222 SER B CA 1
ATOM 4217 C C . SER B 1 222 ? -20.922 2.225 -3.789 1 98.38 222 SER B C 1
ATOM 4219 O O . SER B 1 222 ? -20.828 2.41 -5.004 1 98.38 222 SER B O 1
ATOM 4221 N N . GLU B 1 223 ? -21.859 2.744 -3.045 1 98.25 223 GLU B N 1
ATOM 4222 C CA . GLU B 1 223 ? -22.875 3.611 -3.629 1 98.25 223 GLU B CA 1
ATOM 4223 C C . GLU B 1 223 ? -22.25 4.836 -4.285 1 98.25 223 GLU B C 1
ATOM 4225 O O . GLU B 1 223 ? -22.641 5.234 -5.379 1 98.25 223 GLU B O 1
ATOM 4230 N N . LEU B 1 224 ? -21.266 5.414 -3.725 1 98.5 224 LEU B N 1
ATOM 4231 C CA . LEU B 1 224 ? -20.656 6.66 -4.184 1 98.5 224 LEU B CA 1
ATOM 4232 C C . LEU B 1 224 ? -19.484 6.383 -5.117 1 98.5 224 LEU B C 1
ATOM 4234 O O . LEU B 1 224 ? -18.906 7.309 -5.68 1 98.5 224 LEU B O 1
ATOM 4238 N N . ASN B 1 225 ? -19.062 5.074 -5.188 1 98.12 225 ASN B N 1
ATOM 4239 C CA . ASN B 1 225 ? -17.859 4.676 -5.91 1 98.12 225 ASN B CA 1
ATOM 4240 C C . ASN B 1 225 ? -16.641 5.438 -5.422 1 98.12 225 ASN B C 1
ATOM 4242 O O . ASN B 1 225 ? -15.906 6.027 -6.219 1 98.12 225 ASN B O 1
ATOM 4246 N N . ALA B 1 226 ? -16.469 5.477 -4.082 1 98.75 226 ALA B N 1
ATOM 4247 C CA . ALA B 1 226 ? -15.344 6.164 -3.443 1 98.75 226 ALA B CA 1
ATOM 4248 C C . ALA B 1 226 ? -14.078 5.312 -3.496 1 98.75 226 ALA B C 1
ATOM 4250 O O . ALA B 1 226 ? -13.859 4.461 -2.631 1 98.75 226 ALA B O 1
ATOM 4251 N N . THR B 1 227 ? -13.219 5.613 -4.473 1 98.81 227 THR B N 1
ATOM 4252 C CA . THR B 1 227 ? -12.062 4.754 -4.699 1 98.81 227 THR B CA 1
ATOM 4253 C C . THR B 1 227 ? -10.781 5.438 -4.227 1 98.81 227 THR B C 1
ATOM 4255 O O . THR B 1 227 ? -9.68 4.934 -4.465 1 98.81 227 THR B O 1
ATOM 4258 N N . ILE B 1 228 ? -10.898 6.562 -3.508 1 98.75 228 ILE B N 1
ATOM 4259 C CA . ILE B 1 228 ? -9.727 7.195 -2.902 1 98.75 228 ILE B CA 1
ATOM 4260 C C . ILE B 1 228 ? -9.992 7.449 -1.419 1 98.75 228 ILE B C 1
ATOM 4262 O O . ILE B 1 228 ? -11.094 7.832 -1.035 1 98.75 228 ILE B O 1
ATOM 4266 N N . GLY B 1 229 ? -9.078 7.152 -0.647 1 98.88 229 GLY B N 1
ATOM 4267 C CA . GLY B 1 229 ? -9.125 7.422 0.78 1 98.88 229 GLY B CA 1
ATOM 4268 C C . GLY B 1 229 ? -7.867 8.094 1.3 1 98.88 229 GLY B C 1
ATOM 4269 O O . GLY B 1 229 ? -6.777 7.875 0.766 1 98.88 229 GLY B O 1
ATOM 4270 N N . PHE B 1 230 ? -8.023 8.891 2.283 1 98.94 230 PHE B N 1
ATOM 4271 C CA . PHE B 1 230 ? -6.922 9.492 3.025 1 98.94 230 PHE B CA 1
ATOM 4272 C C . PHE B 1 230 ? -6.984 9.102 4.496 1 98.94 230 PHE B C 1
ATOM 4274 O O . PHE B 1 230 ? -7.973 9.375 5.176 1 98.94 230 PHE B O 1
ATOM 4281 N N . ASP B 1 231 ? -5.945 8.539 4.977 1 98.81 231 ASP B N 1
ATOM 4282 C CA . ASP B 1 231 ? -5.934 7.984 6.328 1 98.81 231 ASP B CA 1
ATOM 4283 C C . ASP B 1 231 ? -4.922 8.711 7.211 1 98.81 231 ASP B C 1
ATOM 4285 O O . ASP B 1 231 ? -3.742 8.805 6.867 1 98.81 231 ASP B O 1
ATOM 4289 N N . ALA B 1 232 ? -5.398 9.133 8.352 1 97.81 232 ALA B N 1
ATOM 4290 C CA . ALA B 1 232 ? -4.547 9.805 9.328 1 97.81 232 ALA B CA 1
ATOM 4291 C C . ALA B 1 232 ? -4.27 8.906 10.531 1 97.81 232 ALA B C 1
ATOM 4293 O O . ALA B 1 232 ? -3.441 9.234 11.383 1 97.81 232 ALA B O 1
ATOM 4294 N N . VAL B 1 233 ? -4.883 7.77 10.602 1 96.62 233 VAL B N 1
ATOM 4295 C CA . VAL B 1 233 ? -4.926 7.004 11.844 1 96.62 233 VAL B CA 1
ATOM 4296 C C . VAL B 1 233 ? -3.873 5.898 11.805 1 96.62 233 VAL B C 1
ATOM 4298 O O . VAL B 1 233 ? -3.039 5.793 12.703 1 96.62 233 VAL B O 1
ATOM 4301 N N . GLY B 1 234 ? -3.883 5.105 10.766 1 96.81 234 GLY B N 1
ATOM 4302 C CA . GLY B 1 234 ? -2.996 3.961 10.648 1 96.81 234 GLY B CA 1
ATOM 4303 C C . GLY B 1 234 ? -3.521 2.725 11.352 1 96.81 234 GLY B C 1
ATOM 4304 O O . GLY B 1 234 ? -4.734 2.543 11.477 1 96.81 234 GLY B O 1
ATOM 4305 N N . GLY B 1 235 ? -2.621 1.798 11.625 1 96.69 235 GLY B N 1
ATOM 4306 C CA . GLY B 1 235 ? -2.99 0.576 12.32 1 96.69 235 GLY B CA 1
ATOM 4307 C C . GLY B 1 235 ? -4.008 -0.258 11.57 1 96.69 235 GLY B C 1
ATOM 4308 O O . GLY B 1 235 ? -4.004 -0.283 10.336 1 96.69 235 GLY B O 1
ATOM 4309 N N . SER B 1 236 ? -4.836 -0.971 12.336 1 95.88 236 SER B N 1
ATOM 4310 C CA . SER B 1 236 ? -5.828 -1.864 11.742 1 95.88 236 SER B CA 1
ATOM 4311 C C . SER B 1 236 ? -6.984 -1.081 11.133 1 95.88 236 SER B C 1
ATOM 4313 O O . SER B 1 236 ? -7.703 -1.595 10.273 1 95.88 236 SER B O 1
ATOM 4315 N N . THR B 1 237 ? -7.145 0.201 11.578 1 96.62 237 THR B N 1
ATOM 4316 C CA . THR B 1 237 ? -8.18 1.045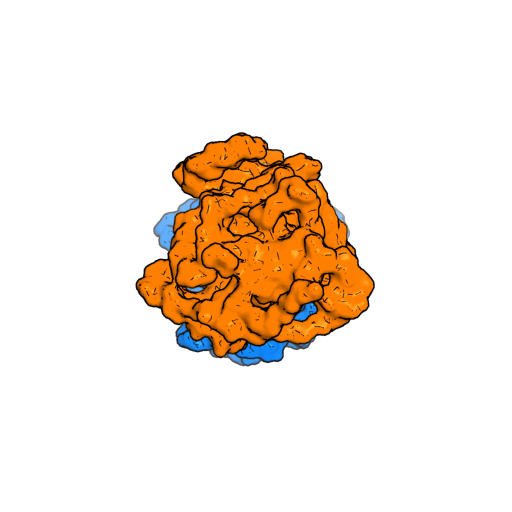 10.992 1 96.62 237 THR B CA 1
ATOM 4317 C C . THR B 1 237 ? -7.922 1.274 9.508 1 96.62 237 THR B C 1
ATOM 4319 O O . THR B 1 237 ? -8.844 1.193 8.695 1 96.62 237 THR B O 1
ATOM 4322 N N . ALA B 1 238 ? -6.707 1.484 9.18 1 97.81 238 ALA B N 1
ATOM 4323 C CA . ALA B 1 238 ? -6.348 1.719 7.781 1 97.81 238 ALA B CA 1
ATOM 4324 C C . ALA B 1 238 ? -6.703 0.515 6.914 1 97.81 238 ALA B C 1
ATOM 4326 O O . ALA B 1 238 ? -7.305 0.666 5.848 1 97.81 238 ALA B O 1
ATOM 4327 N N . GLY B 1 239 ? -6.336 -0.683 7.359 1 97.88 239 GLY B N 1
ATOM 4328 C CA . GLY B 1 239 ? -6.664 -1.894 6.625 1 97.88 239 GLY B CA 1
ATOM 4329 C C . GLY B 1 239 ? -8.156 -2.115 6.477 1 97.88 239 GLY B C 1
ATOM 4330 O O . GLY B 1 239 ? -8.633 -2.484 5.398 1 97.88 239 GLY B O 1
ATOM 4331 N N . ALA B 1 240 ? -8.891 -1.906 7.555 1 97.94 240 ALA B N 1
ATOM 4332 C CA . ALA B 1 240 ? -10.336 -2.098 7.547 1 97.94 240 ALA B CA 1
ATOM 4333 C C . ALA B 1 240 ? -11.016 -1.109 6.602 1 97.94 240 ALA B C 1
ATOM 4335 O O . ALA B 1 240 ? -11.953 -1.468 5.887 1 97.94 240 ALA B O 1
ATOM 4336 N N . VAL B 1 241 ? -10.555 0.127 6.602 1 98.75 241 VAL B N 1
ATOM 4337 C CA . VAL B 1 241 ? -11.109 1.149 5.719 1 98.75 241 VAL B CA 1
ATOM 4338 C C . VAL B 1 241 ? -10.875 0.756 4.262 1 98.75 241 VAL B C 1
ATOM 4340 O O . VAL B 1 241 ? -11.812 0.754 3.455 1 98.75 241 VAL B O 1
ATOM 4343 N N . LEU B 1 242 ? -9.672 0.403 3.928 1 98.81 242 LEU B N 1
ATOM 4344 C CA . LEU B 1 242 ? -9.367 0.01 2.557 1 98.81 242 LEU B CA 1
ATOM 4345 C C . LEU B 1 242 ? -10.211 -1.188 2.135 1 98.81 242 LEU B C 1
ATOM 4347 O O . LEU B 1 242 ? -10.711 -1.236 1.008 1 98.81 242 LEU B O 1
ATOM 4351 N N . SER B 1 243 ? -10.359 -2.127 3.045 1 98.25 243 SER B N 1
ATOM 4352 C CA . SER B 1 243 ? -11.117 -3.33 2.727 1 98.25 243 SER B CA 1
ATOM 4353 C C . SER B 1 243 ? -12.57 -2.996 2.389 1 98.25 243 SER B C 1
ATOM 4355 O O . SER B 1 243 ? -13.203 -3.693 1.593 1 98.25 243 SER B O 1
ATOM 4357 N N . ALA B 1 244 ? -13.109 -1.953 2.945 1 98.62 244 ALA B N 1
ATOM 4358 C CA . ALA B 1 244 ? -14.508 -1.567 2.744 1 98.62 244 ALA B CA 1
ATOM 4359 C C . ALA B 1 244 ? -14.672 -0.771 1.453 1 98.62 244 ALA B C 1
ATOM 4361 O O . ALA B 1 244 ? -15.797 -0.57 0.981 1 98.62 244 ALA B O 1
ATOM 4362 N N . MET B 1 245 ? -13.633 -0.279 0.881 1 98.75 245 MET B N 1
ATOM 4363 C CA . MET B 1 245 ? -13.695 0.541 -0.325 1 98.75 245 MET B CA 1
ATOM 4364 C C . MET B 1 245 ? -13.82 -0.33 -1.57 1 98.75 245 MET B C 1
ATOM 4366 O O . MET B 1 245 ? -13.477 -1.514 -1.542 1 98.75 245 MET B O 1
ATOM 4370 N N . PRO B 1 246 ? -14.242 0.235 -2.695 1 98.56 246 PRO B N 1
ATOM 4371 C CA . PRO B 1 246 ? -14.453 -0.544 -3.918 1 98.56 246 PRO B CA 1
ATOM 4372 C C . PRO B 1 246 ? -13.148 -1.045 -4.531 1 98.56 246 PRO B C 1
ATOM 4374 O O . PRO B 1 246 ? -12.062 -0.688 -4.062 1 98.56 246 PRO B O 1
ATOM 4377 N N . ALA B 1 247 ? -13.289 -1.915 -5.555 1 97.38 247 ALA B N 1
ATOM 4378 C CA . ALA B 1 247 ? -12.141 -2.314 -6.363 1 97.38 247 ALA B CA 1
ATOM 4379 C C . ALA B 1 247 ? -11.43 -1.098 -6.953 1 97.38 247 ALA B C 1
ATOM 4381 O O . ALA B 1 247 ? -12.055 -0.05 -7.152 1 97.38 247 ALA B O 1
ATOM 4382 N N . ASN B 1 248 ? -10.109 -1.211 -7.117 1 97.88 248 ASN B N 1
ATOM 4383 C CA . ASN B 1 248 ? -9.273 -0.173 -7.715 1 97.88 248 ASN B CA 1
ATOM 4384 C C . ASN B 1 248 ? -9.094 1.012 -6.77 1 97.88 248 ASN B C 1
ATOM 4386 O O . ASN B 1 248 ? -8.766 2.115 -7.207 1 97.88 248 ASN B O 1
ATOM 4390 N N . SER B 1 249 ? -9.336 0.763 -5.465 1 98.69 249 SER B N 1
ATOM 4391 C CA . SER B 1 249 ? -9.195 1.834 -4.484 1 98.69 249 SER B CA 1
ATOM 4392 C C . SER B 1 249 ? -7.738 2.031 -4.082 1 98.69 249 SER B C 1
ATOM 4394 O O . SER B 1 249 ? -6.953 1.078 -4.078 1 98.69 249 SER B O 1
ATOM 4396 N N . GLU B 1 250 ? -7.41 3.221 -3.75 1 98.75 250 GLU B N 1
ATOM 4397 C CA . GLU B 1 250 ? -6.113 3.584 -3.189 1 98.75 250 GLU B CA 1
ATOM 4398 C C . GLU B 1 250 ? -6.273 4.344 -1.874 1 98.75 250 GLU B C 1
ATOM 4400 O O . GLU B 1 250 ? -7.027 5.312 -1.801 1 98.75 250 GLU B O 1
ATOM 4405 N N . LEU B 1 251 ? -5.664 3.812 -0.862 1 98.88 251 LEU B N 1
ATOM 4406 C CA . LEU B 1 251 ? -5.617 4.492 0.427 1 98.88 251 LEU B CA 1
ATOM 4407 C C . LEU B 1 251 ? -4.301 5.246 0.602 1 98.88 251 LEU B C 1
ATOM 4409 O O . LEU B 1 251 ? -3.236 4.629 0.661 1 98.88 251 LEU B O 1
ATOM 4413 N N . PHE B 1 252 ? -4.383 6.543 0.677 1 98.81 252 PHE B N 1
ATOM 4414 C CA . PHE B 1 252 ? -3.229 7.398 0.929 1 98.81 252 PHE B CA 1
ATOM 4415 C C . PHE B 1 252 ? -3.045 7.633 2.424 1 98.81 252 PHE B C 1
ATOM 4417 O O . PHE B 1 252 ? -3.887 8.266 3.066 1 98.81 252 PHE B O 1
ATOM 4424 N N . VAL B 1 253 ? -1.949 7.16 2.943 1 98.69 253 VAL B N 1
ATOM 4425 C CA . VAL B 1 253 ? -1.604 7.395 4.34 1 98.69 253 VAL B CA 1
ATOM 4426 C C . VAL B 1 253 ? -0.879 8.727 4.477 1 98.69 253 VAL B C 1
ATOM 4428 O O . VAL B 1 253 ? 0.155 8.953 3.844 1 98.69 253 VAL B O 1
ATOM 4431 N N . TYR B 1 254 ? -1.403 9.625 5.312 1 97.88 254 TYR B N 1
ATOM 4432 C CA . TYR B 1 254 ? -0.774 10.938 5.43 1 97.88 254 TYR B CA 1
ATOM 4433 C C . TYR B 1 254 ? -0.489 11.273 6.891 1 97.88 254 TYR B C 1
ATOM 4435 O O . TYR B 1 254 ? 0.067 12.328 7.191 1 97.88 254 TYR B O 1
ATOM 4443 N N . GLY B 1 255 ? -0.873 10.336 7.762 1 96 255 GLY B N 1
ATOM 4444 C CA . GLY B 1 255 ? -0.619 10.453 9.188 1 96 255 GLY B CA 1
ATOM 4445 C C . GLY B 1 255 ? -0.586 9.109 9.898 1 96 255 GLY B C 1
ATOM 4446 O O . GLY B 1 255 ? -0.868 8.07 9.289 1 96 255 GLY B O 1
ATOM 4447 N N . ALA B 1 256 ? -0.274 9.109 11.164 1 93.62 256 ALA B N 1
ATOM 4448 C CA . ALA B 1 256 ? -0.175 7.91 11.992 1 93.62 256 ALA B CA 1
ATOM 4449 C C . ALA B 1 256 ? -0.596 8.203 13.43 1 93.62 256 ALA B C 1
ATOM 4451 O O . ALA B 1 256 ? 0.154 7.93 14.375 1 93.62 256 ALA B O 1
ATOM 4452 N N . LEU B 1 257 ? -1.773 8.586 13.578 1 92.75 257 LEU B N 1
ATOM 4453 C CA . LEU B 1 257 ? -2.266 9.055 14.875 1 92.75 257 LEU B CA 1
ATOM 4454 C C . LEU B 1 257 ? -2.309 7.91 15.883 1 92.75 257 LEU B C 1
ATOM 4456 O O . LEU B 1 257 ? -2.211 8.133 17.094 1 92.75 257 LEU B O 1
ATOM 4460 N N . SER B 1 258 ? -2.416 6.688 15.367 1 90.5 258 SER B N 1
ATOM 4461 C CA . SER B 1 258 ? -2.465 5.531 16.25 1 90.5 258 SER B CA 1
ATOM 4462 C C . SER B 1 258 ? -1.077 5.176 16.781 1 90.5 258 SER B C 1
ATOM 4464 O O . SER B 1 258 ? -0.947 4.434 17.75 1 90.5 258 SER B O 1
ATOM 4466 N N . GLY B 1 259 ? -0.101 5.625 16.047 1 90.06 259 GLY B N 1
ATOM 4467 C CA . GLY B 1 259 ? 1.265 5.246 16.359 1 90.06 259 GLY B CA 1
ATOM 4468 C C . GLY B 1 259 ? 1.64 3.869 15.844 1 90.06 259 GLY B C 1
ATOM 4469 O O . GLY B 1 259 ? 2.787 3.439 15.984 1 90.06 259 GLY B O 1
ATOM 4470 N N . GLU B 1 260 ? 0.708 3.217 15.18 1 93.12 260 GLU B N 1
ATOM 4471 C CA . GLU B 1 260 ? 0.941 1.861 14.688 1 93.12 260 GLU B CA 1
ATOM 4472 C C . GLU B 1 260 ? 1.089 1.838 13.172 1 93.12 260 GLU B C 1
ATOM 4474 O O . GLU B 1 260 ? 0.469 2.639 12.469 1 93.12 260 GLU B O 1
ATOM 4479 N N . GLY B 1 261 ? 1.887 0.938 12.727 1 95.25 261 GLY B N 1
ATOM 4480 C CA . GLY B 1 261 ? 1.952 0.719 11.289 1 95.25 261 GLY B CA 1
ATOM 4481 C C . GLY B 1 261 ? 0.647 0.213 10.703 1 95.25 261 GLY B C 1
ATOM 4482 O O . GLY B 1 261 ? -0.177 -0.365 11.414 1 95.25 261 GLY B O 1
ATOM 4483 N N . ILE B 1 262 ? 0.503 0.434 9.461 1 97.88 262 ILE B N 1
ATOM 4484 C CA . ILE B 1 262 ? -0.678 -0.052 8.758 1 97.88 262 ILE B CA 1
ATOM 4485 C C . ILE B 1 262 ? -0.763 -1.572 8.883 1 97.88 262 ILE B C 1
ATOM 4487 O O . ILE B 1 262 ? 0.233 -2.273 8.688 1 97.88 262 ILE B O 1
ATOM 4491 N N . SER B 1 263 ? -1.936 -2.094 9.211 1 97.31 263 SER B N 1
ATOM 4492 C CA . SER B 1 263 ? -2.1 -3.535 9.375 1 97.31 263 SER B CA 1
ATOM 4493 C C . SER B 1 263 ? -3.463 -3.996 8.867 1 97.31 263 SER B C 1
ATOM 4495 O O . SER B 1 263 ? -4.344 -3.176 8.609 1 97.31 263 SER B O 1
ATOM 4497 N N . GLY B 1 264 ? -3.488 -5.316 8.633 1 95.88 264 GLY B N 1
ATOM 4498 C CA . GLY B 1 264 ? -4.75 -5.926 8.25 1 95.88 264 GLY B CA 1
ATOM 4499 C C . GLY B 1 264 ? -5.125 -5.672 6.805 1 95.88 264 GLY B C 1
ATOM 4500 O O . GLY B 1 264 ? -6.301 -5.727 6.441 1 95.88 264 GLY B O 1
ATOM 4501 N N . VAL B 1 265 ? -4.227 -5.285 5.957 1 97.12 265 VAL B N 1
ATOM 4502 C CA . VAL B 1 265 ? -4.492 -5.074 4.539 1 97.12 265 VAL B CA 1
ATOM 4503 C C . VAL B 1 265 ? -4.691 -6.418 3.846 1 97.12 265 VAL B C 1
ATOM 4505 O O . VAL B 1 265 ? -3.783 -7.254 3.826 1 97.12 265 VAL B O 1
ATOM 4508 N N . SER B 1 266 ? -5.793 -6.652 3.275 1 96.44 266 SER B N 1
ATOM 4509 C CA . SER B 1 266 ? -6.133 -7.926 2.648 1 96.44 266 SER B CA 1
ATOM 4510 C C . SER B 1 266 ? -5.285 -8.172 1.407 1 96.44 266 SER B C 1
ATOM 4512 O O . SER B 1 266 ? -5.348 -7.41 0.442 1 96.44 266 SER B O 1
ATOM 4514 N N . ALA B 1 267 ? -4.562 -9.289 1.431 1 96.19 267 ALA B N 1
ATOM 4515 C CA . ALA B 1 267 ? -3.803 -9.68 0.245 1 96.19 267 ALA B CA 1
ATOM 4516 C C . ALA B 1 267 ? -4.727 -9.898 -0.95 1 96.19 267 ALA B C 1
ATOM 4518 O O . ALA B 1 267 ? -4.41 -9.5 -2.07 1 96.19 267 ALA B O 1
ATOM 4519 N N . ARG B 1 268 ? -5.832 -10.516 -0.724 1 94.12 268 ARG B N 1
ATOM 4520 C CA . ARG B 1 268 ? -6.805 -10.789 -1.774 1 94.12 268 ARG B CA 1
ATOM 4521 C C . ARG B 1 268 ? -7.273 -9.5 -2.439 1 94.12 268 ARG B C 1
ATOM 4523 O O . ARG B 1 268 ? -7.395 -9.438 -3.664 1 94.12 268 ARG B O 1
ATOM 4530 N N . ASP B 1 269 ? -7.531 -8.469 -1.575 1 96.56 269 ASP B N 1
ATOM 4531 C CA . ASP B 1 269 ? -7.992 -7.195 -2.123 1 96.56 269 ASP B CA 1
ATOM 4532 C C . ASP B 1 269 ? -6.91 -6.551 -2.986 1 96.56 269 ASP B C 1
ATOM 4534 O O . ASP B 1 269 ? -7.211 -5.98 -4.039 1 96.56 269 ASP B O 1
ATOM 4538 N N . LEU B 1 270 ? -5.684 -6.629 -2.514 1 98.06 270 LEU B N 1
ATOM 4539 C CA . LEU B 1 270 ? -4.574 -6.082 -3.287 1 98.06 270 LEU B CA 1
ATOM 4540 C C . LEU B 1 270 ? -4.449 -6.789 -4.633 1 98.06 270 LEU B C 1
ATOM 4542 O O . LEU B 1 270 ? -4.344 -6.137 -5.672 1 98.06 270 LEU B O 1
ATOM 4546 N N . ILE B 1 271 ? -4.52 -8.086 -4.625 1 97.25 271 ILE B N 1
ATOM 4547 C CA . ILE B 1 271 ? -4.219 -8.898 -5.793 1 97.25 271 ILE B CA 1
ATOM 4548 C C . ILE B 1 271 ? -5.395 -8.867 -6.766 1 97.25 271 ILE B C 1
ATOM 4550 O O . ILE B 1 271 ? -5.219 -8.562 -7.949 1 97.25 271 ILE B O 1
ATOM 4554 N N . PHE B 1 272 ? -6.629 -9.078 -6.273 1 95.62 272 PHE B N 1
ATOM 4555 C CA . PHE B 1 272 ? -7.734 -9.375 -7.18 1 95.62 272 PHE B CA 1
ATOM 4556 C C . PHE B 1 272 ? -8.602 -8.141 -7.395 1 95.62 272 PHE B C 1
ATOM 4558 O O . PHE B 1 272 ? -9.406 -8.094 -8.336 1 95.62 272 PHE B O 1
ATOM 4565 N N . LEU B 1 273 ? -8.469 -7.145 -6.5 1 96.44 273 LEU B N 1
ATOM 4566 C CA . LEU B 1 273 ? -9.32 -5.969 -6.625 1 96.44 273 LEU B CA 1
ATOM 4567 C C . LEU B 1 273 ? -8.492 -4.723 -6.918 1 96.44 273 LEU B C 1
ATOM 4569 O O . LEU B 1 273 ? -9.016 -3.609 -6.941 1 96.44 273 LEU B O 1
ATOM 4573 N N . ASN B 1 274 ? -7.16 -4.891 -7.074 1 97 274 ASN B N 1
ATOM 4574 C CA . ASN B 1 274 ? -6.246 -3.824 -7.465 1 97 274 ASN B CA 1
ATOM 4575 C C . ASN B 1 274 ? -6.281 -2.664 -6.477 1 97 274 ASN B C 1
ATOM 4577 O O . ASN B 1 274 ? -6.336 -1.501 -6.879 1 97 274 ASN B O 1
ATOM 4581 N N . LYS B 1 275 ? -6.379 -2.955 -5.246 1 98.31 275 LYS B N 1
ATOM 4582 C CA . LYS B 1 275 ? -6.281 -1.934 -4.207 1 98.31 275 LYS B CA 1
ATOM 4583 C C . LYS B 1 275 ? -4.824 -1.632 -3.871 1 98.31 275 LYS B C 1
ATOM 4585 O O . LYS B 1 275 ? -3.936 -2.445 -4.137 1 98.31 275 LYS B O 1
ATOM 4590 N N . LYS B 1 276 ? -4.566 -0.462 -3.316 1 98.5 276 LYS B N 1
ATOM 4591 C CA . LYS B 1 276 ? -3.203 0.008 -3.078 1 98.5 276 LYS B CA 1
ATOM 4592 C C . LYS B 1 276 ? -3.123 0.828 -1.795 1 98.5 276 LYS B C 1
ATOM 4594 O O . LYS B 1 276 ? -4.094 1.481 -1.406 1 98.5 276 LYS B O 1
ATOM 4599 N N . VAL B 1 277 ? -1.976 0.757 -1.185 1 98.88 277 VAL B N 1
ATOM 4600 C CA . VAL B 1 277 ? -1.625 1.635 -0.073 1 98.88 277 VAL B CA 1
ATOM 4601 C C . VAL B 1 277 ? -0.408 2.479 -0.446 1 98.88 277 VAL B C 1
ATOM 4603 O O . VAL B 1 277 ? 0.625 1.943 -0.856 1 98.88 277 VAL B O 1
ATOM 4606 N N . SER B 1 278 ? -0.532 3.736 -0.36 1 98.38 278 SER B N 1
ATOM 4607 C CA . SER B 1 278 ? 0.538 4.684 -0.654 1 98.38 278 SER B CA 1
ATOM 4608 C C . SER B 1 278 ? 0.638 5.758 0.425 1 98.38 278 SER B C 1
ATOM 4610 O O . SER B 1 278 ? -0.128 5.746 1.392 1 98.38 278 SER B O 1
ATOM 4612 N N . GLY B 1 279 ? 1.668 6.586 0.274 1 98.12 279 GLY B N 1
ATOM 4613 C CA . GLY B 1 279 ? 1.823 7.727 1.165 1 98.12 279 GLY B CA 1
ATOM 4614 C C . GLY B 1 279 ? 1.429 9.047 0.526 1 98.12 279 GLY B C 1
ATOM 4615 O O . GLY B 1 279 ? 1.354 9.148 -0.7 1 98.12 279 GLY B O 1
ATOM 4616 N N . PHE B 1 280 ? 1.091 9.953 1.338 1 97.88 280 PHE B N 1
ATOM 4617 C CA . PHE B 1 280 ? 0.873 11.328 0.903 1 97.88 280 PHE B CA 1
ATOM 4618 C C . PHE B 1 280 ? 1.63 12.305 1.795 1 97.88 280 PHE B C 1
ATOM 4620 O O . PHE B 1 280 ? 1.494 12.273 3.02 1 97.88 280 PHE B O 1
ATOM 4627 N N . TRP B 1 281 ? 2.42 13.094 1.189 1 95.56 281 TRP B N 1
ATOM 4628 C CA . TRP B 1 281 ? 3.184 14.117 1.892 1 95.56 281 TRP B CA 1
ATOM 4629 C C . TRP B 1 281 ? 3.018 15.477 1.219 1 95.56 281 TRP B C 1
ATOM 4631 O O . TRP B 1 281 ? 3.43 15.664 0.072 1 95.56 281 TRP B O 1
ATOM 4641 N N . LEU B 1 282 ? 2.463 16.406 1.956 1 93.31 282 LEU B N 1
ATOM 4642 C CA . LEU B 1 282 ? 2.143 17.719 1.408 1 93.31 282 LEU B CA 1
ATOM 4643 C C . LEU B 1 282 ? 3.373 18.359 0.771 1 93.31 282 LEU B C 1
ATOM 4645 O O . LEU B 1 282 ? 3.285 18.922 -0.319 1 93.31 282 LEU B O 1
ATOM 4649 N N . VAL B 1 283 ? 4.516 18.266 1.437 1 87.75 283 VAL B N 1
ATOM 4650 C CA . VAL B 1 283 ? 5.734 18.891 0.946 1 87.75 283 VAL B CA 1
ATOM 4651 C C . VAL B 1 283 ? 6.09 18.344 -0.432 1 87.75 283 VAL B C 1
ATOM 4653 O O . VAL B 1 283 ? 6.43 19.094 -1.344 1 87.75 283 VAL B O 1
ATOM 4656 N N . GLN B 1 284 ? 5.992 17.062 -0.539 1 89.69 284 GLN B N 1
ATOM 4657 C CA . GLN B 1 284 ? 6.266 16.438 -1.829 1 89.69 284 GLN B CA 1
ATOM 4658 C C . GLN B 1 284 ? 5.242 16.859 -2.875 1 89.69 284 GLN B C 1
ATOM 4660 O O . GLN B 1 284 ? 5.59 17.094 -4.035 1 89.69 284 GLN B O 1
ATOM 4665 N N . TYR B 1 285 ? 4.023 16.922 -2.504 1 93.06 285 TYR B N 1
ATOM 4666 C CA . TYR B 1 285 ? 2.967 17.344 -3.412 1 93.06 285 TYR B CA 1
ATOM 4667 C C . TYR B 1 285 ? 3.24 18.75 -3.936 1 93.06 285 TYR B C 1
ATOM 4669 O O . TYR B 1 285 ? 3.125 19.016 -5.137 1 93.06 285 TYR B O 1
ATOM 4677 N N . LEU B 1 286 ? 3.607 19.641 -3.043 1 89 286 LEU B N 1
ATOM 4678 C CA . LEU B 1 286 ? 3.857 21.031 -3.406 1 89 286 LEU B CA 1
ATOM 4679 C C . LEU B 1 286 ? 5.07 21.141 -4.324 1 89 286 LEU B C 1
ATOM 4681 O O . LEU B 1 286 ? 5.098 21.984 -5.227 1 89 286 LEU B O 1
ATOM 4685 N N . ARG B 1 287 ? 6.031 20.328 -4.125 1 85.75 287 ARG B N 1
ATOM 4686 C CA . ARG B 1 287 ? 7.211 20.312 -4.984 1 85.75 287 ARG B CA 1
ATOM 4687 C C . ARG B 1 287 ? 6.84 19.922 -6.414 1 85.75 287 ARG B C 1
ATOM 4689 O O . ARG B 1 287 ? 7.348 20.5 -7.375 1 85.75 287 ARG B O 1
ATOM 4696 N N . HIS B 1 288 ? 6.027 19 -6.535 1 85.69 288 HIS B N 1
ATOM 4697 C CA . HIS B 1 288 ? 5.609 18.516 -7.848 1 85.69 288 HIS B CA 1
ATOM 4698 C C . HIS B 1 288 ? 4.695 19.516 -8.539 1 85.69 288 HIS B C 1
ATOM 4700 O O . HIS B 1 288 ? 4.711 19.641 -9.766 1 85.69 288 HIS B O 1
ATOM 4706 N N . ARG B 1 289 ? 3.934 20.172 -7.715 1 82.12 289 ARG B N 1
ATOM 4707 C CA . ARG B 1 289 ? 3.004 21.156 -8.258 1 82.12 289 ARG B CA 1
ATOM 4708 C C . ARG B 1 289 ? 3.748 22.359 -8.805 1 82.12 289 ARG B C 1
ATOM 4710 O O . ARG B 1 289 ? 3.301 23 -9.766 1 82.12 289 ARG B O 1
ATOM 4717 N N . GLY B 1 290 ? 4.992 22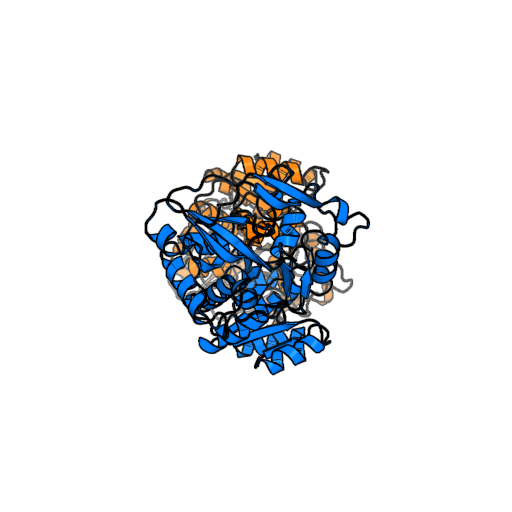.719 -8.297 1 75.12 290 GLY B N 1
ATOM 4718 C CA . GLY B 1 290 ? 5.805 23.812 -8.773 1 75.12 290 GLY B CA 1
ATOM 4719 C C . GLY B 1 290 ? 5.082 25.156 -8.734 1 75.12 290 GLY B C 1
ATOM 4720 O O . GLY B 1 290 ? 4.652 25.594 -7.664 1 75.12 290 GLY B O 1
ATOM 4721 N N . ALA B 1 291 ? 4.855 25.75 -9.945 1 64.31 291 ALA B N 1
ATOM 4722 C CA . ALA B 1 291 ? 4.305 27.078 -10.141 1 64.31 291 ALA B CA 1
ATOM 4723 C C . ALA B 1 291 ? 2.865 27.172 -9.648 1 64.31 291 ALA B C 1
ATOM 4725 O O . ALA B 1 291 ? 2.379 28.25 -9.305 1 64.31 291 ALA B O 1
ATOM 4726 N N . GLY B 1 292 ? 2.26 26.109 -9.375 1 71 292 GLY B N 1
ATOM 4727 C CA . GLY B 1 292 ? 0.86 26.141 -8.977 1 71 292 GLY B CA 1
ATOM 4728 C C . GLY B 1 292 ? 0.667 26.328 -7.488 1 71 292 GLY B C 1
ATOM 4729 O O . GLY B 1 292 ? -0.465 26.438 -7.012 1 71 292 GLY B O 1
ATOM 4730 N N . MET B 1 293 ? 1.734 26.516 -6.789 1 79.12 293 MET B N 1
ATOM 4731 C CA . MET B 1 293 ? 1.646 26.75 -5.348 1 79.12 293 MET B CA 1
ATOM 4732 C C . MET B 1 293 ? 1.007 28.094 -5.047 1 79.12 293 MET B C 1
ATOM 4734 O O . MET B 1 293 ? 0.244 28.234 -4.086 1 79.12 293 MET B O 1
ATOM 4738 N N . ALA B 1 294 ? 1.269 29.047 -5.875 1 79.88 294 ALA B N 1
ATOM 4739 C CA . ALA B 1 294 ? 0.698 30.375 -5.691 1 79.88 294 ALA B CA 1
ATOM 4740 C C . ALA B 1 294 ? -0.823 30.344 -5.805 1 79.88 294 ALA B C 1
ATOM 4742 O O . ALA B 1 294 ? -1.523 31.031 -5.051 1 79.88 294 ALA B O 1
ATOM 4743 N N . GLU B 1 295 ? -1.281 29.531 -6.723 1 86.12 295 GLU B N 1
ATOM 4744 C CA . GLU B 1 295 ? -2.723 29.391 -6.902 1 86.12 295 GLU B CA 1
ATOM 4745 C C . GLU B 1 295 ? -3.371 28.75 -5.684 1 86.12 295 GLU B C 1
ATOM 4747 O O . GLU B 1 295 ? -4.449 29.156 -5.254 1 86.12 295 GLU B O 1
ATOM 4752 N N . MET B 1 296 ? -2.742 27.781 -5.156 1 89.56 296 MET B N 1
ATOM 4753 C CA . MET B 1 296 ? -3.25 27.109 -3.967 1 89.56 296 MET B CA 1
ATOM 4754 C C . MET B 1 296 ? -3.303 28.062 -2.779 1 89.56 296 MET B C 1
ATOM 4756 O O . MET B 1 296 ? -4.289 28.094 -2.041 1 89.56 296 MET B O 1
ATOM 4760 N N . ILE B 1 297 ? -2.295 28.828 -2.674 1 87.81 297 ILE B N 1
ATOM 4761 C CA . ILE B 1 297 ? -2.193 29.781 -1.578 1 87.81 297 ILE B CA 1
ATOM 4762 C C . ILE B 1 297 ? -3.27 30.844 -1.728 1 87.81 297 ILE B C 1
ATOM 4764 O O . ILE B 1 297 ? -3.885 31.266 -0.742 1 87.81 297 ILE B O 1
ATOM 4768 N N . GLY B 1 298 ? -3.455 31.281 -2.943 1 89.12 298 GLY B N 1
ATOM 4769 C CA . GLY B 1 298 ? -4.504 32.25 -3.203 1 89.12 298 GLY B CA 1
ATOM 4770 C C . GLY B 1 298 ? -5.887 31.766 -2.824 1 89.12 298 GLY B C 1
ATOM 4771 O O . GLY B 1 298 ? -6.68 32.5 -2.244 1 89.12 298 GLY B O 1
ATOM 4772 N N . LYS B 1 299 ? -6.105 30.516 -3.131 1 91.19 299 LYS B N 1
ATOM 4773 C CA . LYS B 1 299 ? -7.383 29.906 -2.777 1 91.19 299 LYS B CA 1
ATOM 4774 C C . LYS B 1 299 ? -7.586 29.891 -1.265 1 91.19 299 LYS B C 1
ATOM 4776 O O . LYS B 1 299 ? -8.672 30.219 -0.776 1 91.19 299 LYS B O 1
ATOM 4781 N N . VAL B 1 300 ? -6.605 29.531 -0.605 1 93.94 300 VAL B N 1
ATOM 4782 C CA . VAL B 1 300 ? -6.676 29.438 0.849 1 93.94 300 VAL B CA 1
ATOM 4783 C C . VAL B 1 300 ? -6.863 30.844 1.438 1 93.94 300 VAL B C 1
ATOM 4785 O O . VAL B 1 300 ? -7.73 31.047 2.291 1 93.94 300 VAL B O 1
ATOM 4788 N N . ALA B 1 301 ? -6.141 31.797 0.924 1 92.69 301 ALA B N 1
ATOM 4789 C CA . ALA B 1 301 ? -6.18 33.156 1.429 1 92.69 301 ALA B CA 1
ATOM 4790 C C . ALA B 1 301 ? -7.582 33.75 1.309 1 92.69 301 ALA B C 1
ATOM 4792 O O . ALA B 1 301 ? -8.039 34.469 2.195 1 92.69 301 ALA B O 1
ATOM 4793 N N . SER B 1 302 ? -8.25 33.406 0.304 1 93.12 302 SER B N 1
ATOM 4794 C CA . SER B 1 302 ? -9.547 34.031 0.007 1 93.12 302 SER B CA 1
ATOM 4795 C C . SER B 1 302 ? -10.648 33.438 0.874 1 93.12 302 SER B C 1
ATOM 4797 O O . SER B 1 302 ? -11.75 33.969 0.943 1 93.12 302 SER B O 1
ATOM 4799 N N . ALA B 1 303 ? -10.344 32.375 1.628 1 95.69 303 ALA B N 1
ATOM 4800 C CA . ALA B 1 303 ? -11.406 31.672 2.35 1 95.69 303 ALA B CA 1
ATOM 4801 C C . ALA B 1 303 ? -10.953 31.281 3.752 1 95.69 303 ALA B C 1
ATOM 4803 O O . ALA B 1 303 ? -11.414 30.266 4.301 1 95.69 303 ALA B O 1
ATOM 4804 N N . LEU B 1 304 ? -10.047 31.969 4.355 1 95.38 304 LEU B N 1
ATOM 4805 C CA . LEU B 1 304 ? -9.453 31.672 5.656 1 95.38 304 LEU B CA 1
ATOM 4806 C C . LEU B 1 304 ? -10.516 31.719 6.754 1 95.38 304 LEU B C 1
ATOM 4808 O O . LEU B 1 304 ? -10.391 31.031 7.766 1 95.38 304 LEU B O 1
ATOM 4812 N N . THR B 1 305 ? -11.578 32.5 6.527 1 94.88 305 THR B N 1
ATOM 4813 C CA . THR B 1 305 ? -12.562 32.688 7.59 1 94.88 305 THR B CA 1
ATOM 4814 C C . THR B 1 305 ? -13.844 31.922 7.273 1 94.88 305 THR B C 1
ATOM 4816 O O . THR B 1 305 ? -14.836 32.031 8 1 94.88 305 THR B O 1
ATOM 4819 N N . THR B 1 306 ? -13.883 31.125 6.191 1 94.94 306 THR B N 1
ATOM 4820 C CA . THR B 1 306 ? -15.055 30.359 5.801 1 94.94 306 THR B CA 1
ATOM 4821 C C . THR B 1 306 ? -14.688 28.891 5.578 1 94.94 306 THR B C 1
ATOM 4823 O O . THR B 1 306 ? -14.562 28.125 6.535 1 94.94 306 THR B O 1
ATOM 4826 N N . THR B 1 307 ? -14.25 28.578 4.371 1 96.56 307 THR B N 1
ATOM 4827 C CA . THR B 1 307 ? -13.977 27.203 3.994 1 96.56 307 THR B CA 1
ATOM 4828 C C . THR B 1 307 ? -12.844 26.625 4.832 1 96.56 307 THR B C 1
ATOM 4830 O O . THR B 1 307 ? -12.898 25.469 5.262 1 96.56 307 THR B O 1
ATOM 4833 N N . PHE B 1 308 ? -11.852 27.438 5.062 1 96.44 308 PHE B N 1
ATOM 4834 C CA . PHE B 1 308 ? -10.641 26.922 5.695 1 96.44 308 PHE B CA 1
ATOM 4835 C C . PHE B 1 308 ? -10.523 27.438 7.125 1 96.44 308 PHE B C 1
ATOM 4837 O O . PHE B 1 308 ? -9.43 27.469 7.691 1 96.44 308 PHE B O 1
ATOM 4844 N N . ARG B 1 309 ? -11.625 27.828 7.691 1 94.25 309 ARG B N 1
ATOM 4845 C CA . ARG B 1 309 ? -11.625 28.359 9.047 1 94.25 309 ARG B CA 1
ATOM 4846 C C . ARG B 1 309 ? -11.203 27.312 10.055 1 94.25 309 ARG B C 1
ATOM 4848 O O . ARG B 1 309 ? -11.633 26.156 9.977 1 94.25 309 ARG B O 1
ATOM 4855 N N . THR B 1 310 ? -10.344 27.688 10.914 1 92.31 310 THR B N 1
ATOM 4856 C CA . THR B 1 310 ? -9.914 26.875 12.039 1 92.31 310 THR B CA 1
ATOM 4857 C C . THR B 1 310 ? -10.227 27.562 13.367 1 92.31 310 THR B C 1
ATOM 4859 O O . THR B 1 310 ? -10.07 28.781 13.484 1 92.31 310 THR B O 1
ATOM 4862 N N . LYS B 1 311 ? -10.672 26.781 14.305 1 92.94 311 LYS B N 1
ATOM 4863 C CA . LYS B 1 311 ? -10.93 27.328 15.641 1 92.94 311 LYS B CA 1
ATOM 4864 C C . LYS B 1 311 ? -9.789 27.016 16.594 1 92.94 311 LYS B C 1
ATOM 4866 O O . LYS B 1 311 ? -9.367 25.859 16.719 1 92.94 311 LYS B O 1
ATOM 4871 N N . ILE B 1 312 ? -9.273 28.062 17.172 1 96.19 312 ILE B N 1
ATOM 4872 C CA . ILE B 1 312 ? -8.312 27.906 18.266 1 96.19 312 ILE B CA 1
ATOM 4873 C C . ILE B 1 312 ? -9.055 27.859 19.594 1 96.19 312 ILE B C 1
ATOM 4875 O O . ILE B 1 312 ? -9.625 28.875 20.031 1 96.19 312 ILE B O 1
ATOM 4879 N N . ARG B 1 313 ? -9.016 26.734 20.219 1 96 313 ARG B N 1
ATOM 4880 C CA . ARG B 1 313 ? -9.766 26.516 21.453 1 96 313 ARG B CA 1
ATOM 4881 C C . ARG B 1 313 ? -9.078 27.172 22.625 1 96 313 ARG B C 1
ATOM 4883 O O . ARG B 1 313 ? -9.734 27.766 23.5 1 96 313 ARG B O 1
ATOM 4890 N N . VAL B 1 314 ? -7.812 27.078 22.703 1 97.19 314 VAL B N 1
ATOM 4891 C CA . VAL B 1 314 ? -7.035 27.594 23.828 1 97.19 314 VAL B CA 1
ATOM 4892 C C . VAL B 1 314 ? -5.621 27.938 23.359 1 97.19 314 VAL B C 1
ATOM 4894 O O . VAL B 1 314 ? -5.133 27.391 22.375 1 97.19 314 VAL B O 1
ATOM 4897 N N . SER B 1 315 ? -5.02 28.891 24.047 1 98 315 SER B N 1
ATOM 4898 C CA . SER B 1 315 ? -3.635 29.266 23.766 1 98 315 SER B CA 1
ATOM 4899 C C . SER B 1 315 ? -2.797 29.25 25.047 1 98 315 SER B C 1
ATOM 4901 O O . SER B 1 315 ? -3.332 29.375 26.156 1 98 315 SER B O 1
ATOM 4903 N N . TYR B 1 316 ? -1.519 29 24.906 1 98.5 316 TYR B N 1
ATOM 4904 C CA . TYR B 1 316 ? -0.549 28.938 25.984 1 98.5 316 TYR B CA 1
ATOM 4905 C C . TYR B 1 316 ? 0.642 29.844 25.703 1 98.5 316 TYR B C 1
ATOM 4907 O O . TYR B 1 316 ? 0.998 30.078 24.547 1 98.5 316 TYR B O 1
ATOM 4915 N N . PRO B 1 317 ? 1.245 30.406 26.812 1 98.56 317 PRO B N 1
ATOM 4916 C CA . PRO B 1 317 ? 2.566 31.016 26.609 1 98.56 317 PRO B CA 1
ATOM 4917 C C . PRO B 1 317 ? 3.646 29.969 26.328 1 98.56 317 PRO B C 1
ATOM 4919 O O . PRO B 1 317 ? 3.434 28.781 26.547 1 98.56 317 PRO B O 1
ATOM 4922 N N . LEU B 1 318 ? 4.805 30.406 25.812 1 98.44 318 LEU B N 1
ATOM 4923 C CA . LEU B 1 318 ? 5.895 29.5 25.453 1 98.44 318 LEU B CA 1
ATOM 4924 C C . LEU B 1 318 ? 6.336 28.688 26.672 1 98.44 318 LEU B C 1
ATOM 4926 O O . LEU B 1 318 ? 6.672 27.5 26.531 1 98.44 318 LEU B O 1
ATOM 4930 N N . GLU B 1 319 ? 6.234 29.219 27.828 1 97.56 319 GLU B N 1
ATOM 4931 C CA . GLU B 1 319 ? 6.742 28.625 29.047 1 97.56 319 GLU B CA 1
ATOM 4932 C C . GLU B 1 319 ? 5.898 27.422 29.469 1 97.56 319 GLU B C 1
ATOM 4934 O O . GLU B 1 319 ? 6.324 26.609 30.297 1 97.56 319 GLU B O 1
ATOM 4939 N N . GLU B 1 320 ? 4.77 27.344 28.922 1 98.12 320 GLU B N 1
ATOM 4940 C CA . GLU B 1 320 ? 3.861 26.266 29.312 1 98.12 320 GLU B CA 1
ATOM 4941 C C . GLU B 1 320 ? 3.748 25.219 28.203 1 98.12 320 GLU B C 1
ATOM 4943 O O . GLU B 1 320 ? 2.666 24.672 27.953 1 98.12 320 GLU B O 1
ATOM 4948 N N . ALA B 1 321 ? 4.836 24.984 27.609 1 97.81 321 ALA B N 1
ATOM 4949 C CA . ALA B 1 321 ? 4.879 24.047 26.484 1 97.81 321 ALA B CA 1
ATOM 4950 C C . ALA B 1 321 ? 4.379 22.672 26.891 1 97.81 321 ALA B C 1
ATOM 4952 O O . ALA B 1 321 ? 3.594 22.047 26.172 1 97.81 321 ALA B O 1
ATOM 4953 N N . ALA B 1 322 ? 4.777 22.172 28.016 1 97.62 322 ALA B N 1
ATOM 4954 C CA . ALA B 1 322 ? 4.375 20.844 28.469 1 97.62 322 ALA B CA 1
ATOM 4955 C C . ALA B 1 322 ? 2.857 20.75 28.609 1 97.62 322 ALA B C 1
ATOM 4957 O O . ALA B 1 322 ? 2.248 19.781 28.141 1 97.62 322 ALA B O 1
ATOM 4958 N N . ALA B 1 323 ? 2.307 21.766 29.219 1 97.5 323 ALA B N 1
ATOM 4959 C CA . ALA B 1 323 ? 0.857 21.797 29.391 1 97.5 323 ALA B CA 1
ATOM 4960 C C . ALA B 1 323 ? 0.147 21.844 28.031 1 97.5 323 ALA B C 1
ATOM 4962 O O . ALA B 1 323 ? -0.869 21.172 27.828 1 97.5 323 ALA B O 1
ATOM 4963 N N . ALA B 1 324 ? 0.62 22.625 27.156 1 98.06 324 ALA B N 1
ATOM 4964 C CA . ALA B 1 324 ? 0.038 22.766 25.828 1 98.06 324 ALA B CA 1
ATOM 4965 C C . ALA B 1 324 ? 0.037 21.438 25.078 1 98.06 324 ALA B C 1
ATOM 4967 O O . ALA B 1 324 ? -0.979 21.047 24.5 1 98.06 324 ALA B O 1
ATOM 4968 N N . PHE B 1 325 ? 1.15 20.703 25.109 1 97.75 325 PHE B N 1
ATOM 4969 C CA . PHE B 1 325 ? 1.276 19.453 24.375 1 97.75 325 PHE B CA 1
ATOM 4970 C C . PHE B 1 325 ? 0.438 18.344 25.016 1 97.75 325 PHE B C 1
ATOM 4972 O O . PHE B 1 325 ? -0.144 17.516 24.328 1 97.75 325 PHE B O 1
ATOM 4979 N N . GLN B 1 326 ? 0.379 18.328 26.297 1 97.06 326 GLN B N 1
ATOM 4980 C CA . GLN B 1 326 ? -0.483 17.375 26.984 1 97.06 326 GLN B CA 1
ATOM 4981 C C . GLN B 1 326 ? -1.95 17.594 26.625 1 97.06 326 GLN B C 1
ATOM 4983 O O . GLN B 1 326 ? -2.684 16.656 26.344 1 97.06 326 GLN B O 1
ATOM 4988 N N . ASP B 1 327 ? -2.312 18.875 26.703 1 96.75 327 ASP B N 1
ATOM 4989 C CA . ASP B 1 327 ? -3.682 19.234 26.344 1 96.75 327 ASP B CA 1
ATOM 4990 C C . ASP B 1 327 ? -3.998 18.812 24.906 1 96.75 327 ASP B C 1
ATOM 4992 O O . ASP B 1 327 ? -4.992 18.125 24.656 1 96.75 327 ASP B O 1
ATOM 4996 N N . TYR B 1 328 ? -3.146 19.125 24.016 1 96.31 328 TYR B N 1
ATOM 4997 C CA . TYR B 1 328 ? -3.391 18.844 22.609 1 96.31 328 TYR B CA 1
ATOM 4998 C C . TYR B 1 328 ? -3.416 17.344 22.344 1 96.31 328 TYR B C 1
ATOM 5000 O O . TYR B 1 328 ? -4.324 16.844 21.672 1 96.31 328 TYR B O 1
ATOM 5008 N N . SER B 1 329 ? -2.434 16.641 22.797 1 93.94 329 SER B N 1
ATOM 5009 C CA . SER B 1 329 ? -2.299 15.219 22.516 1 93.94 329 SER B CA 1
ATOM 5010 C C . SER B 1 329 ? -3.512 14.438 23 1 93.94 329 SER B C 1
ATOM 5012 O O . SER B 1 329 ? -3.867 13.406 22.438 1 93.94 329 SER B O 1
ATOM 5014 N N . GLN B 1 330 ? -4.199 14.953 23.969 1 91.19 330 GLN B N 1
ATOM 5015 C CA . GLN B 1 330 ? -5.328 14.242 24.578 1 91.19 330 GLN B CA 1
ATOM 5016 C C . GLN B 1 330 ? -6.648 14.695 23.953 1 91.19 330 GLN B C 1
ATOM 5018 O O . GLN B 1 330 ? -7.684 14.055 24.141 1 91.19 330 GLN B O 1
ATOM 5023 N N . ASN B 1 331 ? -6.598 15.82 23.156 1 89.19 331 ASN B N 1
ATOM 5024 C CA . ASN B 1 331 ? -7.828 16.438 22.672 1 89.19 331 ASN B CA 1
ATOM 5025 C C . ASN B 1 331 ? -7.684 16.891 21.219 1 89.19 331 ASN B C 1
ATOM 5027 O O . ASN B 1 331 ? -8.133 17.969 20.844 1 89.19 331 ASN B O 1
ATOM 5031 N N . MET B 1 332 ? -7.168 16.094 20.422 1 87.56 332 MET B N 1
ATOM 5032 C CA . MET B 1 332 ? -6.738 16.516 19.094 1 87.56 332 MET B CA 1
ATOM 5033 C C . MET B 1 332 ? -7.938 16.828 18.203 1 87.56 332 MET B C 1
ATOM 5035 O O . MET B 1 332 ? -7.816 17.578 17.234 1 87.56 332 MET B O 1
ATOM 5039 N N . SER B 1 333 ? -9.102 16.281 18.516 1 84.38 333 SER B N 1
ATOM 5040 C CA . SER B 1 333 ? -10.273 16.531 17.688 1 84.38 333 SER B CA 1
ATOM 5041 C C . SER B 1 333 ? -11.109 17.672 18.25 1 84.38 333 SER B C 1
ATOM 5043 O O . SER B 1 333 ? -12.156 18.031 17.688 1 84.38 333 SER B O 1
ATOM 5045 N N . ASN B 1 334 ? -10.703 18.25 19.344 1 87.12 334 ASN B N 1
ATOM 5046 C CA . ASN B 1 334 ? -11.406 19.359 20 1 87.12 334 ASN B CA 1
ATOM 5047 C C . ASN B 1 334 ? -10.758 20.703 19.703 1 87.12 334 ASN B C 1
ATOM 5049 O O . ASN B 1 334 ? -10.273 21.375 20.609 1 87.12 334 ASN B O 1
ATOM 5053 N N . ASP B 1 335 ? -10.773 21.062 18.438 1 91.5 335 ASP B N 1
ATOM 5054 C CA . ASP B 1 335 ? -10.242 22.328 17.922 1 91.5 335 ASP B CA 1
ATOM 5055 C C . ASP B 1 335 ? -8.766 22.469 18.281 1 91.5 335 ASP B C 1
ATOM 5057 O O . ASP B 1 335 ? -8.188 21.609 18.953 1 91.5 335 ASP B O 1
ATOM 5061 N N . LYS B 1 336 ? -8.125 23.516 17.875 1 96.38 336 LYS B N 1
ATOM 5062 C CA . LYS B 1 336 ? -6.672 23.641 17.891 1 96.38 336 LYS B CA 1
ATOM 5063 C C . LYS B 1 336 ? -6.195 24.297 19.188 1 96.38 336 LYS B C 1
ATOM 5065 O O . LYS B 1 336 ? -6.938 25.062 19.812 1 96.38 336 LYS B O 1
ATOM 5070 N N . VAL B 1 337 ? -4.992 23.906 19.578 1 97.88 337 VAL B N 1
ATOM 5071 C CA . VAL B 1 337 ? -4.215 24.562 20.625 1 97.88 337 VAL B CA 1
ATOM 5072 C C . VAL B 1 337 ? -3.09 25.391 20 1 97.88 337 VAL B C 1
ATOM 5074 O O . VAL B 1 337 ? -2.484 24.969 19.016 1 97.88 337 VAL B O 1
ATOM 5077 N N . ALA B 1 338 ? -2.848 26.594 20.547 1 98.5 338 ALA B N 1
ATOM 5078 C CA . ALA B 1 338 ? -1.828 27.453 19.953 1 98.5 338 ALA B CA 1
ATOM 5079 C C . ALA B 1 338 ? -0.917 28.047 21.031 1 98.5 338 ALA B C 1
ATOM 5081 O O . ALA B 1 338 ? -1.246 28.016 22.219 1 98.5 338 ALA B O 1
ATOM 5082 N N . PHE B 1 339 ? 0.249 28.453 20.562 1 98.62 339 PHE B N 1
ATOM 5083 C CA . PHE B 1 339 ? 1.122 29.297 21.375 1 98.62 339 PHE B CA 1
ATOM 5084 C C . PHE B 1 339 ? 0.923 30.766 21.031 1 98.62 339 PHE B C 1
ATOM 5086 O O . PHE B 1 339 ? 0.788 31.125 19.859 1 98.62 339 PHE B O 1
ATOM 5093 N N . LYS B 1 340 ? 0.925 31.578 22.047 1 98.56 340 LYS B N 1
ATOM 5094 C CA . LYS B 1 340 ? 1.042 33.031 21.953 1 98.56 340 LYS B CA 1
ATOM 5095 C C . LYS B 1 340 ? 2.287 33.531 22.672 1 98.56 340 LYS B C 1
ATOM 5097 O O . LYS B 1 340 ? 2.277 33.719 23.891 1 98.56 340 LYS B O 1
ATOM 5102 N N . PRO B 1 341 ? 3.281 33.781 21.875 1 97.94 341 PRO B N 1
ATOM 5103 C CA . PRO B 1 341 ? 4.609 34 22.453 1 97.94 341 PRO B CA 1
ATOM 5104 C C . PRO B 1 341 ? 4.668 35.219 23.359 1 97.94 341 PRO B C 1
ATOM 5106 O O . PRO B 1 341 ? 5.551 35.312 24.219 1 97.94 341 PRO B O 1
ATOM 5109 N N . PHE B 1 342 ? 3.838 36.188 23.25 1 95.31 342 PHE B N 1
ATOM 5110 C CA . PHE B 1 342 ? 3.893 37.406 24.031 1 95.31 342 PHE B CA 1
ATOM 5111 C C . PHE B 1 342 ? 2.875 37.375 25.156 1 95.31 342 PHE B C 1
ATOM 5113 O O . PHE B 1 342 ? 2.609 38.406 25.797 1 95.31 342 PHE B O 1
ATOM 5120 N N . GLN B 1 343 ? 2.273 36.312 25.359 1 88.94 343 GLN B N 1
ATOM 5121 C CA . GLN B 1 343 ? 1.418 36.094 26.516 1 88.94 343 GLN B CA 1
ATOM 5122 C C . GLN B 1 343 ? 2.244 35.719 27.75 1 88.94 343 GLN B C 1
ATOM 5124 O O . GLN B 1 343 ? 3.299 35.094 27.625 1 88.94 343 GLN B O 1
#

Secondary structure (DSSP, 8-state):
-----SEEEEEEE-S--S-TT-TTGGGGEEEEEEEPPPPPTTEEEEEEEEEE--HHHHHHHHT-STTGGGSPSSEE---EEEEEEEEE-S-HHHHHTTT-EEEEE-SSS--SBSEEEEEGGG-EEPPTT--HHHHHTSSHHHHHHHHHHHHHHHTT-SEEEEESTTSHHHHHHHHHHHHTT-EEEEEESSHHHHHHHHHTT--EEEETTSTTHHHHHHHHHHHHT--EEEESS-HHHHHHHHHHSPTT-EEEE---TTSS-B--B-HHHHHHH--EEEE--HHHHHHHHGGGHHHHHHHHHTTTTTTT---EEEEE-GGGHHHHHHHHHH-TTS-EEEE-TT-/-----SEEEEEEE-S--S-TT-TTGGGGEEEEEEEPPPPPTTEEEEEEEEEE--HHHHHHHHT-STTGGGSPSSEE---EEEEEEEEE-SSHHHHHTTT-EEEEE-SSS--SBSEEEEEGGG-EEPPTT--HHHHHTSSHHHHHHHHHHHHHHHTT-SEEEEESTTSHHHHHHHHHHHHTT-EEEEEESSHHHHHHHHHTT--EEEETTSTTHHHHHHHHHHHHT--EEEESS-HHHHHHHHHHSPTT-EEEE---TTSS-B--B-HHHHHHH--EEEE--HHHHHHHHGGGHHHHHHHHHTTTTTTT---EEEEE-GGGHHHHHHHHHH-TTSSEEEE-TT-

Solvent-accessible surface area (backbone atoms only — not comparable to full-atom values): 33944 Å² total; per-residue (Å²): 126,85,77,76,74,59,56,39,47,29,36,26,38,62,39,74,44,88,46,74,80,42,92,62,42,53,70,23,47,44,79,37,85,37,76,54,77,84,64,50,42,54,17,26,33,29,44,33,54,22,18,47,67,51,77,66,50,59,36,35,47,49,33,64,34,77,67,51,46,75,51,68,73,68,30,66,28,42,42,26,17,7,25,33,23,76,40,50,16,80,28,67,70,16,46,69,42,50,73,36,41,28,16,36,54,27,85,89,36,29,34,44,14,34,52,38,76,30,54,36,87,50,48,42,75,49,55,93,85,49,48,48,63,37,26,10,58,58,50,68,49,42,51,44,38,52,49,53,49,50,50,32,54,76,67,73,44,50,22,38,35,30,42,57,22,50,22,67,48,29,51,25,34,46,46,48,26,51,78,70,69,25,47,47,41,28,30,38,68,48,70,71,43,53,55,55,37,48,74,72,62,54,83,40,75,37,44,62,70,43,92,57,26,63,62,51,44,24,53,52,22,51,73,56,54,20,35,38,29,42,32,34,37,27,18,54,60,43,14,53,53,55,67,29,32,39,69,58,16,39,36,28,31,60,38,45,73,66,72,36,32,32,16,55,32,47,46,58,45,17,29,71,32,50,23,35,40,36,37,40,39,64,71,60,50,48,61,72,51,48,84,50,49,61,57,54,50,49,56,42,64,77,26,31,84,59,50,40,44,56,58,69,69,48,71,31,34,59,90,40,48,46,60,47,49,39,52,35,75,76,35,62,58,63,45,34,39,27,37,22,45,83,94,124,85,78,75,73,61,57,39,49,29,36,26,37,62,40,74,45,89,48,75,82,42,91,62,40,53,72,23,48,43,81,39,83,38,78,54,77,84,63,48,42,53,15,24,32,29,42,34,54,23,18,48,66,52,76,66,50,58,37,34,49,47,33,64,35,77,67,51,46,76,52,68,73,68,31,65,28,40,42,27,15,7,25,34,24,75,40,49,16,80,27,68,72,17,47,69,42,49,73,36,41,27,16,36,54,27,85,89,36,30,33,44,14,34,50,39,77,31,54,36,86,51,49,41,76,48,56,94,85,49,48,48,63,36,26,11,58,58,49,67,51,44,50,44,38,52,48,52,48,50,50,32,54,75,67,73,42,49,22,36,35,29,42,57,23,50,22,65,49,29,50,26,33,46,46,49,27,49,78,68,68,26,46,48,41,27,31,39,67,48,69,70,42,54,55,54,38,47,73,73,63,51,82,41,75,40,44,61,71,43,93,57,26,60,62,54,43,24,53,52,22,50,74,56,54,20,34,37,31,41,32,34,38,26,17,55,59,42,14,54,52,53,67,29,32,39,70,58,16,37,36,28,31,62,38,45,74,67,76,35,32,32,16,54,33,50,47,57,45,17,30,70,31,50,23,35,42,36,37,41,38,64,71,59,53,48,61,72,51,50,83,50,47,59,57,54,50,49,57,42,64,77,26,30,84,58,49,40,43,56,58,69,68,48,71,32,34,57,88,39,47,46,60,49,48,39,51,36,75,75,35,62,57,64,44,34,41,27,37,22,45,84,95

pLDDT: mean 95.15, std 5.97, range [39.94, 98.94]

Sequence (686 aa):
MTTIPTTGRALMLVERVKSFDQPDLASCFEVQQVELPALTADQVLVKVECSPINPSNLSQLQGHYGDFGKRPLPQATGGEGSGTVIAAGEGEYAQSLVGKRVGTVANPAGMWAEYVAVPAVSCIPLTDETTFEDGASCFVNPLTVVAFVETAIAKDVKAIVHTAGASALGKMLVRHAKENGINVVAVVRRQEHVDTLKEIGAEYIVNTSDADWHKQLKEITSELNATIGFDAVGGSTAGAVLSAMPANSELFVYGALSGEGISGVSARDLIFLNKKVSGFWLVQYLRHRGAGMAEMIGKVASALTTTFRTKIRVSYPLEEAAAAFQDYSQNMSNDKVAFKPFQMTTIPTTGRALMLVERVKSFDQPDLASCFEVQQVELPALTADQVLVKVECSPINPSNLSQLQGHYGDFGKRPLPQATGGEGSGTVIAAGEGEYAQSLVGKRVGTVANPAGMWAEYVAVPAVSCIPLTDETTFEDGASCFVNPLTVVAFVETAIAKDVKAIVHTAGASALGKMLVRHAKENGINVVAVVRRQEHVDTLKEIGAEYIVNTSDADWHKQLKEITSELNATIGFDAVGGSTAGAVLSAMPANSELFVYGALSGEGISGVSARDLIFLNKKVSGFWLVQYLRHRGAGMAEMIGKVASALTTTFRTKIRVSYPLEEAAAAFQDYSQNMSNDKVAFKPFQ

Organism: NCBI:txid74557

Foldseek 3Di:
DPDDDQKWWFKWQAAADPDLPDPCRLVRIDTDIDGDDDAAQQKFKFQFFKAFDDPLQNCLSNLNHDRSVVDDPRDTAGWWFKGATCGHHNHPLRVVRHGFIWIFTDPPHHRRIRMDMDGSLRTQTADPPADRLLRNPQPDLLLVLVLVLVVCVVVVAQEEEEEPLLFLSNLLNCLVSVVVRHAYAYEYADPVSVVSSVVSPHDHYAHPVDPCSLVSLLVVQVVRLHQEYEYADADAVQQSNQVSHAFLHEYEYEHHLNVDHHDNNDPCSCPPRVYYYYYDDSVVVPVVVPPCVSVSSVVSSVASVHSSGFDAPEEDESSCVSVQSSVCNVPRSPTIYIYGPVD/DPDDDQKWWAKWQAAADPDLPDPCNLVRIDTDIDGDDDAAQQKFKFQFFKAFDDPLQNCLSNLNHDRSVVDDPRDTAGWWFKGATCGHHNHPLRVVRHGFIWIFTDPPHHRRIRMDMDGSLRTQTADPPQDRQLRNPQPDLLLVLVLVLVVCVVVVAQEEEEEPLLFLSNLLNCLVSVVVRHAYAYEYADPVSVVSSVVSPHDHYAHPVDPCSLVSLLVVQVVRLHQEYEYADADAVQQSNQVSHAFLHEYEYEHHLNVDHHDNNDPCSCPVRVYYYYYDDSVVVCVVVPPCVSVSSVVSSVASVHSSGFDAPEEDESSCVSVQSSVCNVPRSPTIYIYGHVD

Radius of gyration: 30.66 Å; Cα contacts (8 Å, |Δi|>4): 1672; chains: 2; bounding box: 48×98×73 Å

InterPro domains:
  IPR011032 GroES-like superfamily [SSF50129] (28-165)
  IPR013149 Alcohol dehydrogenase-like, C-terminal [PF00107] (168-292)
  IPR013154 Alcohol dehydrogenase-like, N-terminal [PF08240] (41-127)
  IPR020843 Enoylreductase domain [SM00829] (18-339)
  IPR036291 NAD(P)-binding domain superfamily [SSF51735] (132-302)

Nearest PDB structures (foldseek):
  3pi7-assembly1_A-2  TM=8.797E-01  e=7.551E-36  Mesorhizobium loti
  3iup-assembly1_B  TM=8.744E-01  e=4.222E-32  Cupriavidus pinatubonensis JMP134
  6k9y-assembly2_C  TM=8.262E-01  e=9.406E-24  Homo sapiens
  3jyl-assembly1_A  TM=8.249E-01  e=1.369E-22  Pseudomonas syringae pv. tomato
  2oby-assembly1_A  TM=8.283E-01  e=2.244E-21  Homo sapiens